Protein AF-A0A3C1JA85-F1 (afdb_monomer)

Mean predicted aligned error: 21.81 Å

Foldseek 3Di:
DVVVVVVVVVVVVVVVVVDDDPDPPPPPPDPFDKDKDKDFDDDPNFTDFFWWKKKKWKAQDQPDGDTPWIADIDTWGDDRRITMDMGTHTPPGDDCVSVPDWIWMWMAINNRTDDRTHTDDDDPVVVVCNCVPVPPDDDDDPVNDDPDPPPDPPDDPDDDDPPDPPDPCPPDPDPDDDCCPDPNVVDDPVNVVVVVVVVVPPDPCVVPPQHPVNVVVVVVVVDDVVNVVVVVCVVPDPDPPDDDDDDDDDDDPDPPDPPDQDPDPDDPPVAFDDPPCATGGHDNDDPDNYHYPDDDDADEEEDEPVCAAPEDDPNAAEYEYEDQPEEGEDEYEQLQVPAFHKHKYWYAYPHQHKYKYAPADPPGDQCADELQHRIDIPRDHGKMWIKGWADQAHVVGDGHPGIHIYTPDID

Secondary structure (DSSP, 8-state):
-HHHHHHHHHHHHHHHSS-S--PPP----PPPP-EEEEEE-EETTEE--EEEEEEEEEESSSSS--EEEEEPPEEEEEBTTEEEEEE--EESPP-GGGGSS--EEEEEETTEEPSSPEE-PPPHHHHHHHTT-TT------GGG--TTS--STT----SS-----S----SS---S--GGGSGGGG--HHHHHHHHHHTTS--GGGTTS--HHHHHHHHHHTT-HHHHHHHHHHHH---TT----S------SS----SSS--TT---SS-EEEETTEEEES-SS-SSSEEESS-----EEEEEGGGPSEEP-TT-SEEEEE-TTS-EEEEPPPHHHHTT-EEEEEE---SS--EEEES-BTTB-TT--BTTBS-EEE-STT-EEEEEEEEEE-TTSPEEEEEEEEEEEE-

Radius of gyration: 79.13 Å; Cα contacts (8 Å, |Δi|>4): 577; chains: 1; bounding box: 117×81×198 Å

pLDDT: mean 74.41, std 18.56, range [34.31, 98.5]

Sequence (411 aa):
MERLMKIKALYLALACAALLPFLPADLSAGAPLKIGFQGRLDESGQPAEGTKNFVFKLYDAVSGGNLVWTGDAQAVALANGVFNATLAAGTPALSTAAFAGASYIEITVDGVPLSPRQELVSAPYAMVAQALAPDAVFSLSTASVTSGKFGDDRVQISTAVISGLGSMALAGSETDPLFVVSVSSLIVAGDITNWDSAYGWGDHATAGYATGGDITAALADYETTAAHQADLASYAALAATQAFTGANTFTSSAAFTFQHATAPGVRVSSGLVVAAGRTGLGTASPNSILSVNGSLSLAVKTITVADSPYSLTDQDSTVLVDAAGGNVNVVLPPAAGVTGRVYTVKRIDLGATFVTLLPYGWDIPLNETIEGQDNMDLSGQFQYAMVQSGGLLDYDGDTVATPVWVILASN

Solvent-accessible surface area (backbone atoms only — not comparable to full-atom values): 25014 Å² total; per-residue (Å²): 115,69,72,64,52,55,50,53,52,49,54,51,53,60,65,62,67,73,71,68,78,81,69,78,76,80,82,74,82,61,83,74,48,71,43,82,48,69,54,73,45,64,54,96,86,39,61,31,71,51,75,45,43,38,32,47,32,35,19,64,34,68,72,76,66,54,83,65,36,38,42,54,80,38,83,38,62,28,58,85,10,35,38,72,48,71,53,44,61,37,62,62,70,51,56,72,76,66,59,75,56,70,29,15,42,37,46,23,51,76,85,46,75,51,79,79,38,45,75,63,79,79,56,81,77,56,58,68,45,67,81,61,40,100,82,62,82,86,78,81,54,84,82,74,73,57,93,85,78,80,86,55,93,85,71,75,91,83,76,96,74,81,90,69,97,80,71,87,76,67,96,62,90,74,87,68,65,60,61,83,73,30,79,72,54,70,66,45,73,66,56,53,50,50,51,61,48,50,71,67,69,57,66,65,72,74,74,69,52,79,39,76,64,49,50,50,48,53,49,57,70,54,56,46,69,64,57,53,50,48,50,50,46,64,73,71,43,87,50,99,82,69,77,85,78,77,95,77,82,88,86,64,100,56,81,82,74,74,94,63,97,71,56,91,92,60,78,66,70,86,15,70,33,81,55,96,88,21,34,10,38,56,29,89,73,49,88,38,60,72,26,66,63,66,89,83,88,74,46,73,45,77,48,43,46,88,49,47,72,35,71,56,54,95,76,57,32,33,40,38,34,40,27,65,87,35,62,24,41,38,24,46,59,56,23,68,83,45,57,72,42,62,41,36,44,29,39,69,31,86,43,93,37,34,39,34,40,25,34,33,53,101,93,33,65,87,83,36,22,44,49,49,29,73,52,48,73,40,60,54,65,60,15,37,41,31,38,32,22,51,30,45,48,37,62,90,64,50,80,45,96,58,39,20,30,32,78,77,46,70,104

Nearest PDB structures (foldseek):
  3wo4-assembly1_C  TM=4.276E-01  e=2.284E+00  Homo sapiens
  8jp0-assembly1_A  TM=4.046E-01  e=1.617E+00  Homo sapiens
  3fq4-assembly2_B  TM=3.495E-01  e=9.640E-01  Homo sapiens
  6kn9-assembly3_C  TM=4.137E-01  e=2.284E+00  Homo sapiens

Structure (mmCIF, N/CA/C/O backbone):
data_AF-A0A3C1JA85-F1
#
_entry.id   AF-A0A3C1JA85-F1
#
loop_
_atom_site.group_PDB
_atom_site.id
_atom_site.type_symbol
_atom_site.label_atom_id
_atom_site.label_alt_id
_atom_site.label_comp_id
_atom_site.label_asym_id
_atom_site.label_entity_id
_atom_site.label_seq_id
_atom_site.pdbx_PDB_ins_code
_atom_site.Cartn_x
_atom_site.Cartn_y
_atom_site.Cartn_z
_atom_site.occupancy
_atom_site.B_iso_or_equiv
_atom_site.auth_seq_id
_atom_site.auth_comp_id
_atom_site.auth_asym_id
_atom_site.auth_atom_id
_atom_site.pdbx_PDB_model_num
ATOM 1 N N . MET A 1 1 ? -63.263 -66.244 102.706 1.00 56.25 1 MET A N 1
ATOM 2 C CA . MET A 1 1 ? -61.972 -65.517 102.655 1.00 56.25 1 MET A CA 1
ATOM 3 C C . MET A 1 1 ? -62.051 -64.183 101.906 1.00 56.25 1 MET A C 1
ATOM 5 O O . MET A 1 1 ? -61.401 -63.246 102.347 1.00 56.25 1 MET A O 1
ATOM 9 N N . GLU A 1 2 ? -62.888 -64.022 100.872 1.00 50.09 2 GLU A N 1
ATOM 10 C CA . GLU A 1 2 ? -63.016 -62.744 100.134 1.00 50.09 2 GLU A CA 1
ATOM 11 C C . GLU A 1 2 ? -63.412 -61.518 100.980 1.00 50.09 2 GLU A C 1
ATOM 13 O O . GLU A 1 2 ? -62.884 -60.426 100.772 1.00 50.09 2 GLU A O 1
ATOM 18 N N . ARG A 1 3 ? -64.314 -61.668 101.962 1.00 48.59 3 ARG A N 1
ATOM 19 C CA . ARG A 1 3 ? -64.712 -60.543 102.834 1.00 48.59 3 ARG A CA 1
ATOM 20 C C . ARG A 1 3 ? -63.563 -60.031 103.709 1.00 48.59 3 ARG A C 1
ATOM 22 O O . ARG A 1 3 ? -63.508 -58.841 103.990 1.00 48.59 3 ARG A O 1
ATOM 29 N N . LEU A 1 4 ? -62.620 -60.897 104.083 1.00 49.09 4 LEU A N 1
ATOM 30 C CA . LEU A 1 4 ? -61.477 -60.529 104.924 1.00 49.09 4 LEU A CA 1
ATOM 31 C C . LEU A 1 4 ? -60.375 -59.806 104.121 1.00 49.09 4 LEU A C 1
ATOM 33 O O . LEU A 1 4 ? -59.648 -58.989 104.679 1.00 49.09 4 LEU A O 1
ATOM 37 N N . MET A 1 5 ? -60.291 -60.045 102.804 1.00 53.81 5 MET A N 1
ATOM 38 C CA . MET A 1 5 ? -59.398 -59.313 101.892 1.00 53.81 5 MET A CA 1
ATOM 39 C C . MET A 1 5 ? -59.939 -57.922 101.530 1.00 53.81 5 MET A C 1
ATOM 41 O O . MET A 1 5 ? -59.170 -56.965 101.494 1.00 53.81 5 MET A O 1
ATOM 45 N N . LYS A 1 6 ? -61.261 -57.771 101.359 1.00 49.09 6 LYS A N 1
ATOM 46 C CA . LYS A 1 6 ? -61.899 -56.467 101.082 1.00 49.09 6 LYS A CA 1
ATOM 47 C C . LYS A 1 6 ? -61.806 -55.498 102.266 1.00 49.09 6 LYS A C 1
ATOM 49 O O . LYS A 1 6 ? -61.629 -54.304 102.062 1.00 49.09 6 LYS A O 1
ATOM 54 N N . ILE A 1 7 ? -61.837 -56.015 103.495 1.00 52.03 7 ILE A N 1
ATOM 55 C CA . ILE A 1 7 ? -61.673 -55.209 104.714 1.00 52.03 7 ILE A CA 1
ATOM 56 C C . ILE A 1 7 ? -60.219 -54.725 104.861 1.00 52.03 7 ILE A C 1
ATOM 58 O O . ILE A 1 7 ? -59.999 -53.556 105.151 1.00 52.03 7 ILE A O 1
ATOM 62 N N . LYS A 1 8 ? -59.215 -55.564 104.564 1.00 48.94 8 LYS A N 1
ATOM 63 C CA . LYS A 1 8 ? -57.796 -55.151 104.565 1.00 48.94 8 LYS A CA 1
ATOM 64 C C . LYS A 1 8 ? -57.463 -54.145 103.454 1.00 48.94 8 LYS A C 1
ATOM 66 O O . LYS A 1 8 ? -56.683 -53.232 103.698 1.00 48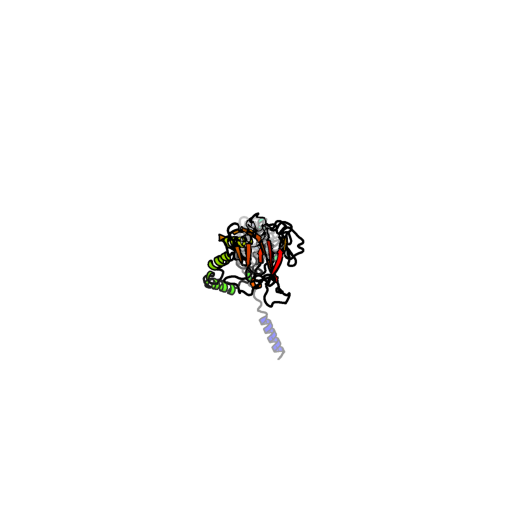.94 8 LYS A O 1
ATOM 71 N N . ALA A 1 9 ? -58.091 -54.261 102.282 1.00 50.78 9 ALA A N 1
ATOM 72 C CA . ALA A 1 9 ? -57.974 -53.277 101.203 1.00 50.78 9 ALA A CA 1
ATOM 73 C C . ALA A 1 9 ? -58.657 -51.939 101.546 1.00 50.78 9 ALA A C 1
ATOM 75 O O . ALA A 1 9 ? -58.159 -50.887 101.161 1.00 50.78 9 ALA A O 1
ATOM 76 N N . LEU A 1 10 ? -59.743 -51.965 102.330 1.00 48.09 10 LEU A N 1
ATOM 77 C CA . LEU A 1 10 ? -60.419 -50.758 102.812 1.00 48.09 10 LEU A CA 1
ATOM 78 C C . LEU A 1 10 ? -59.620 -50.047 103.919 1.00 48.09 10 LEU A C 1
ATOM 80 O O . LEU A 1 10 ? -59.524 -48.826 103.898 1.00 48.09 10 LEU A O 1
ATOM 84 N N . TYR A 1 11 ? -58.967 -50.787 104.825 1.00 51.00 11 TYR A N 1
ATOM 85 C CA . TYR A 1 11 ? -58.049 -50.204 105.817 1.00 51.00 11 TYR A CA 1
ATOM 86 C C . TYR A 1 11 ? -56.743 -49.684 105.194 1.00 51.00 11 TYR A C 1
ATOM 88 O O . TYR A 1 11 ? -56.213 -48.681 105.661 1.00 51.00 11 TYR A O 1
ATOM 96 N N . LEU A 1 12 ? -56.253 -50.301 104.113 1.00 46.09 12 LEU A N 1
ATOM 97 C CA . LEU A 1 12 ? -55.066 -49.837 103.386 1.00 46.09 12 LEU A CA 1
ATOM 98 C C . LEU A 1 12 ? -55.370 -48.625 102.481 1.00 46.09 12 LEU A C 1
ATOM 100 O O . LEU A 1 12 ? -54.520 -47.753 102.328 1.00 46.09 12 LEU A O 1
ATOM 104 N N . ALA A 1 13 ? -56.599 -48.512 101.962 1.00 47.12 13 ALA A N 1
ATOM 105 C CA . ALA A 1 13 ? -57.084 -47.326 101.251 1.00 47.12 13 ALA A CA 1
ATOM 106 C C . ALA A 1 13 ? -57.411 -46.152 102.198 1.00 47.12 13 ALA A C 1
ATOM 108 O O . ALA A 1 13 ? -57.201 -44.998 101.831 1.00 47.12 13 ALA A O 1
ATOM 109 N N . LEU A 1 14 ? -57.842 -46.427 103.438 1.00 46.19 14 LEU A N 1
ATOM 110 C CA . LEU A 1 14 ? -58.061 -45.403 104.469 1.00 46.19 14 LEU A CA 1
ATOM 111 C C . LEU A 1 14 ? -56.746 -44.940 105.134 1.00 46.19 14 LEU A C 1
ATOM 113 O O . LEU A 1 14 ? -56.655 -43.802 105.579 1.00 46.19 14 LEU A O 1
ATOM 117 N N . ALA A 1 15 ? -55.705 -45.783 105.134 1.00 45.94 15 ALA A N 1
ATOM 118 C CA . ALA A 1 15 ? -54.356 -45.443 105.601 1.00 45.94 15 ALA A CA 1
ATOM 119 C C . ALA A 1 15 ? -53.484 -44.731 104.543 1.00 45.94 15 ALA A C 1
ATOM 121 O O . ALA A 1 15 ? -52.460 -44.154 104.895 1.00 45.94 15 ALA A O 1
ATOM 122 N N . CYS A 1 16 ? -53.883 -44.737 103.264 1.00 40.66 16 CYS A N 1
ATOM 123 C CA . CYS A 1 16 ? -53.135 -44.110 102.163 1.00 40.66 16 CYS A CA 1
ATOM 124 C C . CYS A 1 16 ? -53.787 -42.813 101.628 1.00 40.66 16 CYS A C 1
ATOM 126 O O . CYS A 1 16 ? -53.145 -42.056 100.909 1.00 40.66 16 CYS A O 1
ATOM 128 N N . ALA A 1 17 ? -55.016 -42.488 102.053 1.00 44.66 17 ALA A N 1
ATOM 129 C CA . ALA A 1 17 ? -55.621 -41.157 101.886 1.00 44.66 17 ALA A CA 1
ATOM 130 C C . ALA A 1 17 ? -55.285 -40.181 103.040 1.00 44.66 17 ALA A C 1
ATOM 132 O O . ALA A 1 17 ? -55.681 -39.019 103.009 1.00 44.66 17 ALA A O 1
ATOM 133 N N . ALA A 1 18 ? -54.516 -40.636 104.038 1.00 50.22 18 ALA A N 1
ATOM 134 C CA . ALA A 1 18 ? -53.977 -39.832 105.141 1.00 50.22 18 ALA A CA 1
ATOM 135 C C . ALA A 1 18 ? -52.642 -39.133 104.793 1.00 50.22 18 ALA A C 1
ATOM 137 O O . ALA A 1 18 ? -51.871 -38.785 105.685 1.00 50.22 18 ALA A O 1
ATOM 138 N N . LEU A 1 19 ? -52.351 -38.943 103.502 1.00 48.28 19 LEU A N 1
ATOM 139 C CA . LEU A 1 19 ? -51.138 -38.274 103.030 1.00 48.28 19 LEU A CA 1
ATOM 140 C C . LEU A 1 19 ? -51.448 -37.281 101.896 1.00 48.28 19 LEU A C 1
ATOM 142 O O . LEU A 1 19 ? -50.817 -37.301 100.843 1.00 48.28 19 LEU A O 1
ATOM 146 N N . LEU A 1 20 ? -52.435 -36.405 102.111 1.00 41.88 20 LEU A N 1
ATOM 147 C CA . LEU A 1 20 ? -52.396 -35.077 101.499 1.00 41.88 20 LEU A CA 1
ATOM 148 C C . LEU A 1 20 ? -51.601 -34.153 102.430 1.00 41.88 20 LEU A C 1
ATOM 150 O O . LEU A 1 20 ? -51.760 -34.244 103.650 1.00 41.88 20 LEU A O 1
ATOM 154 N N . PRO A 1 21 ? -50.731 -33.299 101.873 1.00 41.12 21 PRO A N 1
ATOM 155 C CA . PRO A 1 21 ? -49.815 -32.491 102.653 1.00 41.12 21 PRO A CA 1
ATOM 156 C C . PRO A 1 21 ? -50.608 -31.586 103.592 1.00 41.12 21 PRO A C 1
ATOM 158 O O . PRO A 1 21 ? -51.526 -30.883 103.170 1.00 41.12 21 PRO A O 1
ATOM 161 N N . PHE A 1 22 ? -50.212 -31.573 104.864 1.00 41.25 22 PHE A N 1
ATOM 162 C CA . PHE A 1 22 ? -50.297 -30.359 105.663 1.00 41.25 22 PHE A CA 1
ATOM 163 C C . PHE A 1 22 ? -49.656 -29.263 104.800 1.00 41.25 22 PHE A C 1
ATOM 165 O O . PHE A 1 22 ? -48.434 -29.249 104.634 1.00 41.25 22 PHE A O 1
ATOM 172 N N . LEU A 1 23 ? -50.465 -28.406 104.167 1.00 36.88 23 LEU A N 1
ATOM 173 C CA . LEU A 1 23 ? -49.932 -27.141 103.687 1.00 36.88 23 LEU A CA 1
ATOM 174 C C . LEU A 1 23 ? -49.328 -26.459 104.920 1.00 36.88 23 LEU A C 1
ATOM 176 O O . LEU A 1 23 ? -49.951 -26.506 105.990 1.00 36.88 23 LEU A O 1
ATOM 180 N N . PRO A 1 24 ? -48.125 -25.872 104.823 1.00 39.69 24 PRO A N 1
ATOM 181 C CA . PRO A 1 24 ? -47.679 -24.984 105.876 1.00 39.69 24 PRO A CA 1
ATOM 182 C C . PRO A 1 24 ? -48.786 -23.941 106.049 1.00 39.69 24 PRO A C 1
ATOM 184 O O . PRO A 1 24 ? -49.181 -23.287 105.087 1.00 39.69 24 PRO A O 1
ATOM 187 N N . ALA A 1 25 ? -49.334 -23.820 107.259 1.00 36.38 25 ALA A N 1
ATOM 188 C CA . ALA A 1 25 ? -49.908 -22.541 107.627 1.00 36.38 25 ALA A CA 1
ATOM 189 C C . ALA A 1 25 ? -48.758 -21.556 107.439 1.00 36.38 25 ALA A C 1
ATOM 191 O O . ALA A 1 25 ? -47.707 -21.736 108.063 1.00 36.38 25 ALA A O 1
ATOM 192 N N . ASP A 1 26 ? -48.911 -20.608 106.520 1.00 34.31 26 ASP A N 1
ATOM 193 C CA . ASP A 1 26 ? -47.955 -19.529 106.362 1.00 34.31 26 ASP A CA 1
ATOM 194 C C . ASP A 1 26 ? -47.826 -18.856 107.729 1.00 34.31 26 ASP A C 1
ATOM 196 O O . ASP A 1 26 ? -48.690 -18.089 108.159 1.00 34.31 26 ASP A O 1
ATOM 200 N N . LEU A 1 27 ? -46.752 -19.174 108.455 1.00 34.59 27 LEU A N 1
ATOM 201 C CA . LEU A 1 27 ? -46.306 -18.364 109.574 1.00 34.59 27 LEU A CA 1
ATOM 202 C C . LEU A 1 27 ? -45.726 -17.090 108.963 1.00 34.59 27 LEU A C 1
ATOM 204 O O . LEU A 1 27 ? -44.516 -16.891 108.889 1.00 34.59 27 LEU A O 1
ATOM 208 N N . SER A 1 28 ? -46.623 -16.216 108.513 1.00 41.78 28 SER A N 1
ATOM 209 C CA . SER A 1 28 ? -46.325 -14.807 108.332 1.00 41.78 28 SER A CA 1
ATOM 210 C C . SER A 1 28 ? -46.159 -14.212 109.725 1.00 41.78 28 SER A C 1
ATOM 212 O O . SER A 1 28 ? -47.099 -13.715 110.343 1.00 41.78 28 SER A O 1
ATOM 214 N N . ALA A 1 29 ? -44.950 -14.317 110.271 1.00 39.78 29 ALA A N 1
ATOM 215 C CA . ALA A 1 29 ? -44.568 -13.603 111.479 1.00 39.78 29 ALA A CA 1
ATOM 216 C C . ALA A 1 29 ? -44.196 -12.156 111.116 1.00 39.78 29 ALA A C 1
ATOM 218 O O . ALA A 1 29 ? -43.070 -11.708 111.328 1.00 39.78 29 ALA A O 1
ATOM 219 N N . GLY A 1 30 ? -45.153 -11.424 110.539 1.00 49.41 30 GLY A N 1
ATOM 220 C CA . GLY A 1 30 ? -45.148 -9.967 110.604 1.00 49.41 30 GLY A CA 1
ATOM 221 C C . GLY A 1 30 ? -45.341 -9.532 112.059 1.00 49.41 30 GLY A C 1
ATOM 222 O O . GLY A 1 30 ? -45.934 -10.263 112.856 1.00 49.41 30 GLY A O 1
ATOM 223 N N . ALA A 1 31 ? -44.824 -8.360 112.440 1.00 56.78 31 ALA A N 1
ATOM 224 C CA . ALA A 1 31 ? -45.099 -7.820 113.770 1.00 56.78 31 ALA A CA 1
ATOM 225 C C . ALA A 1 31 ? -46.628 -7.805 113.999 1.00 56.78 31 ALA A C 1
ATOM 227 O O . ALA A 1 31 ? -47.340 -7.316 113.118 1.00 56.78 31 ALA A O 1
ATOM 228 N N . PRO A 1 32 ? -47.150 -8.343 115.124 1.00 65.38 32 PRO A N 1
ATOM 229 C CA . PRO A 1 32 ? -48.591 -8.430 115.339 1.00 65.38 32 PRO A CA 1
ATOM 230 C C . PRO A 1 32 ? -49.251 -7.062 115.177 1.00 65.38 32 PRO A C 1
ATOM 232 O O . PRO A 1 32 ? -48.752 -6.078 115.735 1.00 65.38 32 PRO A O 1
ATOM 235 N N . LEU A 1 33 ? -50.361 -6.997 114.436 1.00 72.81 33 LEU A N 1
ATOM 236 C CA . LEU A 1 33 ? -51.137 -5.767 114.305 1.00 72.81 33 LEU A CA 1
ATOM 237 C C . LEU A 1 33 ? -51.603 -5.333 115.702 1.00 72.81 33 LEU A C 1
ATOM 239 O O . LEU A 1 33 ? -52.160 -6.134 116.452 1.00 72.81 33 LEU A O 1
ATOM 243 N N . LYS A 1 34 ? -51.355 -4.070 116.061 1.00 79.12 34 LYS A N 1
ATOM 244 C CA . LYS A 1 34 ? -51.786 -3.481 117.335 1.00 79.12 34 LYS A CA 1
ATOM 245 C C . LYS A 1 34 ? -52.685 -2.287 117.063 1.00 79.12 34 LYS A C 1
ATOM 247 O O . LYS A 1 34 ? -52.314 -1.415 116.281 1.00 79.12 34 LYS A O 1
ATOM 252 N N . ILE A 1 35 ? -53.826 -2.224 117.741 1.00 84.81 35 ILE A N 1
ATOM 253 C CA . ILE A 1 35 ? -54.776 -1.111 117.647 1.00 84.81 35 ILE A CA 1
ATOM 254 C C . ILE A 1 35 ? -54.992 -0.531 119.042 1.00 84.81 35 ILE A C 1
ATOM 256 O O . ILE A 1 35 ? -55.360 -1.252 119.966 1.00 84.81 35 ILE A O 1
ATOM 260 N N . GLY A 1 36 ? -54.760 0.771 119.201 1.00 85.06 36 GLY A N 1
ATOM 261 C CA . GLY A 1 36 ? -55.126 1.487 120.421 1.00 85.06 36 GLY A CA 1
ATOM 262 C C . GLY A 1 36 ? -56.629 1.761 120.452 1.00 85.06 36 GLY A C 1
ATOM 263 O O . GLY A 1 36 ? -57.194 2.200 119.453 1.00 85.06 36 GLY A O 1
ATOM 264 N N . PHE A 1 37 ? -57.268 1.517 121.593 1.00 89.44 37 PHE A N 1
ATOM 265 C CA . PHE A 1 37 ? -58.681 1.810 121.815 1.00 89.44 37 PHE A CA 1
ATOM 266 C C . PHE A 1 37 ? -58.854 2.517 123.157 1.00 89.44 37 PHE A C 1
ATOM 268 O O . PHE A 1 37 ? -58.339 2.064 124.175 1.00 89.44 37 PHE A O 1
ATOM 275 N N . GLN A 1 38 ? -59.570 3.634 123.164 1.00 89.88 38 GLN A N 1
ATOM 276 C CA . GLN A 1 38 ? -59.755 4.460 124.352 1.00 89.88 38 GLN A CA 1
ATOM 277 C C . GLN A 1 38 ? -61.205 4.904 124.462 1.00 89.88 38 GLN A C 1
ATOM 279 O O . GLN A 1 38 ? -61.878 5.121 123.454 1.00 89.88 38 GLN A O 1
ATOM 284 N N . GLY A 1 39 ? -61.679 5.062 125.688 1.00 90.12 39 GLY A N 1
ATOM 285 C CA . GLY A 1 39 ? -63.052 5.458 125.949 1.00 90.12 39 GLY A CA 1
ATOM 286 C C . GLY A 1 39 ? -63.254 5.895 127.388 1.00 90.12 39 GLY A C 1
ATOM 287 O O . GLY A 1 39 ? -62.318 5.913 128.188 1.00 90.12 39 GLY A O 1
ATOM 288 N N . ARG A 1 40 ? -64.498 6.248 127.707 1.00 90.88 40 ARG A N 1
ATOM 289 C CA . ARG A 1 40 ? -64.937 6.527 129.070 1.00 90.88 40 ARG A CA 1
ATOM 290 C C . ARG A 1 40 ? -66.058 5.566 129.452 1.00 90.88 40 ARG A C 1
ATOM 292 O O . ARG A 1 40 ? -67.010 5.407 128.693 1.00 90.88 40 ARG A O 1
ATOM 299 N N . LEU A 1 41 ? -65.929 4.939 130.613 1.00 92.00 41 LEU A N 1
ATOM 300 C CA . LEU A 1 41 ? -66.927 4.080 131.227 1.00 92.00 41 LEU A CA 1
ATOM 301 C C . LEU A 1 41 ? -67.584 4.832 132.387 1.00 92.00 41 LEU A C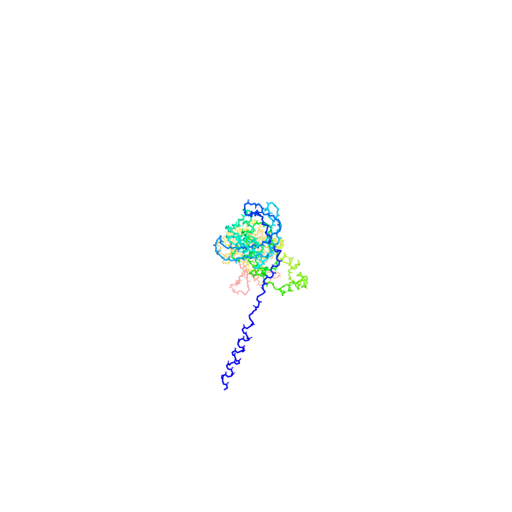 1
ATOM 303 O O . LEU A 1 41 ? -66.897 5.279 133.307 1.00 92.00 41 LEU A O 1
ATOM 307 N N . ASP A 1 42 ? -68.908 4.941 132.348 1.00 90.44 42 ASP A N 1
ATOM 308 C CA . ASP A 1 42 ? -69.706 5.417 133.474 1.00 90.44 42 ASP A CA 1
ATOM 309 C C . ASP A 1 42 ? -70.498 4.231 134.058 1.00 90.44 42 ASP A C 1
ATOM 311 O O . ASP A 1 42 ? -71.159 3.486 133.332 1.00 90.44 42 ASP A O 1
ATOM 315 N N . GLU A 1 43 ? -70.449 4.061 135.378 1.00 85.88 43 GLU A N 1
ATOM 316 C CA . GLU A 1 43 ? -71.227 3.079 136.134 1.00 85.88 43 GLU A CA 1
ATOM 317 C C . GLU A 1 43 ? -72.314 3.816 136.928 1.00 85.88 43 GLU A C 1
ATOM 319 O O . GLU A 1 43 ? -72.034 4.685 137.752 1.00 85.88 43 GLU A O 1
ATOM 324 N N . SER A 1 44 ? -73.587 3.493 136.671 1.00 84.38 44 SER A N 1
ATOM 325 C CA . SER A 1 44 ? -74.745 4.126 137.336 1.00 84.38 44 SER A CA 1
ATOM 326 C C . SER A 1 44 ? -74.752 5.666 137.277 1.00 84.38 44 SER A C 1
ATOM 328 O O . SER A 1 44 ? -75.210 6.336 138.201 1.00 84.38 44 SER A O 1
ATOM 330 N N . GLY A 1 45 ? -74.243 6.236 136.180 1.00 82.06 45 GLY A N 1
ATOM 331 C CA . GLY A 1 45 ? -74.200 7.684 135.951 1.00 82.06 45 GLY A CA 1
ATOM 332 C C . GLY A 1 45 ? -73.042 8.417 136.636 1.00 82.06 45 GLY A C 1
ATOM 333 O O . GLY A 1 45 ? -73.034 9.646 136.619 1.00 82.06 45 GLY A O 1
ATOM 334 N N . GLN A 1 46 ? -72.079 7.703 137.229 1.00 88.56 46 GLN A N 1
ATOM 335 C CA . GLN A 1 46 ? -70.812 8.258 137.718 1.00 88.56 46 GLN A CA 1
ATOM 336 C C . GLN A 1 46 ? -69.628 7.633 136.964 1.00 88.56 46 GLN A C 1
ATOM 338 O O . GLN A 1 46 ? -69.740 6.491 136.521 1.00 88.56 46 GLN A O 1
ATOM 343 N N . PRO A 1 47 ? -68.495 8.340 136.811 1.00 90.31 47 PRO A N 1
ATOM 344 C CA . PRO A 1 47 ? -67.314 7.761 136.181 1.00 90.31 47 PRO A CA 1
ATOM 345 C C . PRO A 1 47 ? -66.824 6.532 136.954 1.00 90.31 47 PRO A C 1
ATOM 347 O O . PRO A 1 47 ? -66.729 6.565 138.180 1.00 90.31 47 PRO A O 1
ATOM 350 N N . ALA A 1 48 ? -66.515 5.451 136.238 1.00 90.19 48 ALA A N 1
ATOM 351 C CA . ALA A 1 48 ? -65.958 4.247 136.844 1.00 90.19 48 ALA A CA 1
ATOM 352 C C . ALA A 1 48 ? -64.506 4.471 137.318 1.00 90.19 48 ALA A C 1
ATOM 354 O O . ALA A 1 48 ? -63.728 5.170 136.668 1.00 90.19 48 ALA A O 1
ATOM 355 N N . GLU A 1 49 ? -64.123 3.837 138.428 1.00 91.19 49 GLU A N 1
ATOM 356 C CA . GLU A 1 49 ? -62.790 3.951 139.038 1.00 91.19 49 GLU A CA 1
ATOM 357 C C . GLU A 1 49 ? -62.165 2.571 139.288 1.00 91.19 49 GLU A C 1
ATOM 359 O O . GLU A 1 49 ? -62.867 1.578 139.502 1.00 91.19 49 GLU A O 1
ATOM 364 N N . GLY A 1 50 ? -60.830 2.521 139.317 1.00 89.81 50 GLY A N 1
ATOM 365 C CA . GLY A 1 50 ? -60.066 1.310 139.630 1.00 89.81 50 GLY A CA 1
ATOM 366 C C . GLY A 1 50 ? -59.844 0.389 138.428 1.00 89.81 50 GLY A C 1
ATOM 367 O O . GLY A 1 50 ? -60.096 0.754 137.284 1.00 89.81 50 GLY A O 1
ATOM 368 N N . THR A 1 51 ? -59.312 -0.810 138.667 1.00 92.88 51 THR A N 1
ATOM 369 C CA . THR A 1 51 ? -59.014 -1.775 137.596 1.00 92.88 51 THR A CA 1
ATOM 370 C C . THR A 1 51 ? -60.226 -2.648 137.294 1.00 92.88 51 THR A C 1
ATOM 372 O O . THR A 1 51 ? -60.760 -3.287 138.199 1.00 92.88 51 THR A O 1
ATOM 375 N N . LYS A 1 52 ? -60.616 -2.717 136.019 1.00 92.06 52 LYS A N 1
ATOM 376 C CA . LYS A 1 52 ? -61.719 -3.547 135.510 1.00 92.06 52 LYS A CA 1
ATOM 377 C C . LYS A 1 52 ? -61.205 -4.510 134.446 1.00 92.06 52 LYS A C 1
ATOM 379 O O . LYS A 1 52 ? -60.203 -4.226 133.784 1.00 92.06 52 LYS A O 1
ATOM 384 N N . ASN A 1 53 ? -61.869 -5.650 134.273 1.00 94.62 53 ASN A N 1
ATOM 385 C CA . ASN A 1 53 ? -61.470 -6.631 133.269 1.00 94.62 53 ASN A CA 1
ATOM 386 C C . ASN A 1 53 ? -62.245 -6.421 131.962 1.00 94.62 53 ASN A C 1
ATOM 388 O O . ASN A 1 53 ? -63.464 -6.593 131.928 1.00 94.62 53 ASN A O 1
ATOM 392 N N . PHE A 1 54 ? -61.536 -6.078 130.890 1.00 94.62 54 PHE A N 1
ATOM 393 C CA . PHE A 1 54 ? -62.093 -5.842 129.563 1.00 94.62 54 PHE A CA 1
ATOM 394 C C . PHE A 1 54 ? -61.845 -7.029 128.640 1.00 94.62 54 PHE A C 1
ATOM 396 O O . PHE A 1 54 ? -60.739 -7.562 128.572 1.00 94.62 54 PHE A O 1
ATOM 403 N N . VAL A 1 55 ? -62.858 -7.391 127.858 1.00 94.12 55 VAL A N 1
ATOM 404 C CA . VAL A 1 55 ? -62.711 -8.251 126.679 1.00 94.12 55 VAL A CA 1
ATOM 405 C C . VAL A 1 55 ? -63.288 -7.508 125.483 1.00 94.12 55 VAL A C 1
ATOM 407 O O . VAL A 1 55 ? -64.436 -7.059 125.523 1.00 94.12 55 VAL A O 1
ATOM 410 N N . PHE A 1 56 ? -62.495 -7.396 124.420 1.00 94.12 56 PHE A N 1
ATOM 411 C CA . PHE A 1 56 ? -62.890 -6.756 123.168 1.00 94.12 56 PHE A CA 1
ATOM 412 C C . PHE A 1 56 ? -63.139 -7.814 122.100 1.00 94.12 56 PHE A C 1
ATOM 414 O O . PHE A 1 56 ? -62.316 -8.710 121.896 1.00 94.12 56 PHE A O 1
ATOM 421 N N . LYS A 1 57 ? -64.264 -7.698 121.400 1.00 93.06 57 LYS A N 1
ATOM 422 C CA . LYS A 1 57 ? -64.635 -8.585 120.293 1.00 93.06 57 LYS A CA 1
ATOM 423 C C . LYS A 1 57 ? -65.017 -7.768 119.072 1.00 93.06 57 LYS A C 1
ATOM 425 O O . LYS A 1 57 ? -65.665 -6.735 119.215 1.00 93.06 57 LYS A O 1
ATOM 430 N N . LEU A 1 58 ? -64.640 -8.243 117.891 1.00 91.50 58 LEU A N 1
ATOM 431 C CA . LEU A 1 58 ? -65.010 -7.641 116.614 1.00 91.50 58 LEU A CA 1
ATOM 432 C C . LEU A 1 58 ? -66.059 -8.493 115.910 1.00 91.50 58 LEU A C 1
ATOM 434 O O . LEU A 1 58 ? -65.891 -9.706 115.773 1.00 91.50 58 LEU A O 1
ATOM 438 N N . TYR A 1 59 ? -67.111 -7.833 115.443 1.00 91.69 59 TYR A N 1
ATOM 439 C CA . TYR A 1 59 ? -68.198 -8.422 114.676 1.00 91.69 59 TYR A CA 1
ATOM 440 C C . TYR A 1 59 ? -68.391 -7.690 113.351 1.00 91.69 59 TYR A C 1
ATOM 442 O O . TYR A 1 59 ? -68.049 -6.515 113.224 1.00 91.69 59 TYR A O 1
ATOM 450 N N . ASP A 1 60 ? -69.003 -8.376 112.393 1.00 89.12 60 ASP A N 1
ATOM 451 C CA . ASP A 1 60 ? -69.367 -7.833 111.077 1.00 89.12 60 ASP A CA 1
ATOM 452 C C . ASP A 1 60 ? -70.696 -7.040 111.072 1.00 89.12 60 ASP A C 1
ATOM 454 O O . ASP A 1 60 ? -71.067 -6.459 110.052 1.00 89.12 60 ASP A O 1
ATOM 458 N N . ALA A 1 61 ? -71.410 -6.970 112.206 1.00 87.75 61 ALA A N 1
ATOM 459 C CA . ALA A 1 61 ? -72.670 -6.234 112.345 1.00 87.75 61 ALA A CA 1
ATOM 460 C C . ALA A 1 61 ? -72.862 -5.578 113.732 1.00 87.75 61 ALA A C 1
ATOM 462 O O . ALA A 1 61 ? -72.395 -6.077 114.764 1.00 87.75 61 ALA A O 1
ATOM 463 N N . VAL A 1 62 ? -73.630 -4.478 113.762 1.00 87.31 62 VAL A N 1
ATOM 464 C CA . VAL A 1 62 ? -73.949 -3.683 114.972 1.00 87.31 62 VAL A CA 1
ATOM 465 C C . VAL A 1 62 ? -74.757 -4.457 116.028 1.00 87.31 62 VAL A C 1
ATOM 467 O O . VAL A 1 62 ? -74.628 -4.210 117.226 1.00 87.31 62 VAL A O 1
ATOM 470 N N . SER A 1 63 ? -75.576 -5.416 115.593 1.00 88.31 63 SER A N 1
ATOM 471 C CA . SER A 1 63 ? -76.332 -6.357 116.425 1.00 88.31 63 SER A CA 1
ATOM 472 C C . SER A 1 63 ? -76.464 -7.677 115.660 1.00 88.31 63 SER A C 1
ATOM 474 O O . SER A 1 63 ? -76.663 -7.659 114.445 1.00 88.31 63 SER A O 1
ATOM 476 N N . GLY A 1 64 ? -76.325 -8.819 116.337 1.00 82.75 64 GLY A N 1
ATOM 477 C CA . GLY A 1 64 ? -76.143 -10.112 115.661 1.00 82.75 64 GLY A CA 1
ATOM 478 C C . GLY A 1 64 ? -74.765 -10.228 114.989 1.00 82.75 64 GLY A C 1
ATOM 479 O O . GLY A 1 64 ? -73.790 -9.703 115.517 1.00 82.75 64 GLY A O 1
ATOM 480 N N . GLY A 1 65 ? -74.667 -10.914 113.849 1.00 87.00 65 GLY A N 1
ATOM 481 C CA . GLY A 1 65 ? -73.419 -11.034 113.078 1.00 87.00 65 GLY A CA 1
ATOM 482 C C . GLY A 1 65 ? -72.443 -12.115 113.559 1.00 87.00 65 GLY A C 1
ATOM 483 O O . GLY A 1 65 ? -72.648 -12.752 114.596 1.00 87.00 65 GLY A O 1
ATOM 484 N N . ASN A 1 66 ? -71.379 -12.328 112.785 1.00 89.56 66 ASN A N 1
ATOM 485 C CA . ASN A 1 6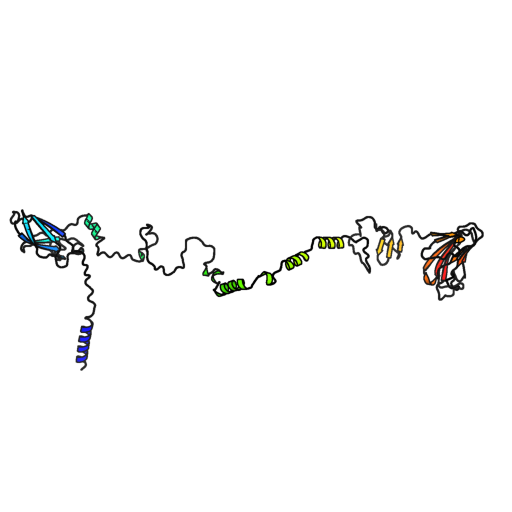6 ? -70.331 -13.303 113.083 1.00 89.56 66 ASN A CA 1
ATOM 486 C C . ASN A 1 66 ? -69.220 -12.678 113.925 1.00 89.56 66 ASN A C 1
ATOM 488 O O . ASN A 1 66 ? -68.826 -11.533 113.706 1.00 89.56 66 ASN A O 1
ATOM 492 N N . LEU A 1 67 ? -68.680 -13.456 114.865 1.00 90.75 67 LEU A N 1
ATOM 493 C CA . LEU A 1 67 ? -67.462 -13.092 115.582 1.00 90.75 67 LEU A CA 1
ATOM 494 C C . LEU A 1 67 ? -66.267 -13.247 114.636 1.00 90.75 67 LEU A C 1
ATOM 496 O O . LEU A 1 67 ? -65.934 -14.360 114.235 1.00 90.75 67 LEU A O 1
ATOM 500 N N . VAL A 1 68 ? -65.625 -12.132 114.302 1.00 88.31 68 VAL A N 1
ATOM 501 C CA . VAL A 1 68 ? -64.468 -12.085 113.397 1.00 88.31 68 VAL A CA 1
ATOM 502 C C . VAL A 1 68 ? -63.162 -12.207 114.179 1.00 88.31 68 VAL A C 1
ATOM 504 O O . VAL A 1 68 ? -62.211 -12.844 113.730 1.00 88.31 68 VAL A O 1
ATOM 507 N N . TRP A 1 69 ? -63.120 -11.619 115.374 1.00 90.88 69 TRP A N 1
ATOM 508 C CA . TRP A 1 69 ? -61.952 -11.657 116.245 1.00 90.88 69 TRP A CA 1
ATOM 509 C C . TRP A 1 69 ? -62.350 -11.500 117.711 1.00 90.88 69 TRP A C 1
ATOM 511 O O . TRP A 1 69 ? -63.220 -10.692 118.038 1.00 90.88 69 TRP A O 1
ATOM 521 N N . THR A 1 70 ? -61.686 -12.233 118.604 1.00 92.50 70 THR A N 1
ATOM 522 C CA . THR A 1 70 ? -61.794 -12.034 120.053 1.00 92.50 70 THR A CA 1
ATOM 523 C C . THR A 1 70 ? -60.418 -11.807 120.656 1.00 92.50 70 THR A C 1
ATOM 525 O O . THR A 1 70 ? -59.484 -12.571 120.406 1.00 92.50 70 THR A O 1
ATOM 528 N N . GLY A 1 71 ? -60.307 -10.757 121.464 1.00 91.06 71 GLY A N 1
ATOM 529 C CA . GLY A 1 71 ? -59.121 -10.488 122.260 1.00 91.06 71 GLY A CA 1
ATOM 530 C C . GLY A 1 71 ? -59.087 -11.325 123.531 1.00 91.06 71 GLY A C 1
ATOM 531 O O . GLY A 1 71 ? -60.125 -11.777 124.026 1.00 91.06 71 GLY A O 1
ATOM 532 N N . ASP A 1 72 ? -57.885 -11.487 124.073 1.00 92.00 72 ASP A N 1
ATOM 533 C CA . ASP A 1 72 ? -57.700 -11.998 125.430 1.00 92.00 72 ASP A CA 1
ATOM 534 C C . ASP A 1 72 ? -58.246 -10.995 126.465 1.00 92.00 72 ASP A C 1
ATOM 536 O O . ASP A 1 72 ? -58.380 -9.800 126.188 1.00 92.00 72 ASP A O 1
ATOM 540 N N . ALA A 1 73 ? -58.555 -11.471 127.674 1.00 90.81 73 ALA A N 1
ATOM 541 C CA . ALA A 1 73 ? -58.999 -10.608 128.767 1.00 90.81 73 ALA A CA 1
ATOM 542 C C . ALA A 1 73 ? -57.871 -9.683 129.254 1.00 90.81 73 ALA A C 1
ATOM 544 O O . ALA A 1 73 ? -56.740 -10.124 129.468 1.00 90.81 73 ALA A O 1
ATOM 545 N N . GLN A 1 74 ? -58.188 -8.402 129.447 1.00 92.62 74 GLN A N 1
ATOM 546 C CA . GLN A 1 74 ? -57.240 -7.356 129.821 1.00 92.62 74 GLN A CA 1
ATOM 547 C C . GLN A 1 74 ? -57.685 -6.659 131.107 1.00 92.62 74 GLN A C 1
ATOM 549 O O . GLN A 1 74 ? -58.750 -6.049 131.158 1.00 92.62 74 GLN A O 1
ATOM 554 N N . ALA A 1 75 ? -56.836 -6.682 132.134 1.00 92.69 75 ALA A N 1
ATOM 555 C CA . ALA A 1 75 ? -57.022 -5.857 133.322 1.00 92.69 75 ALA A CA 1
ATOM 556 C C . ALA A 1 75 ? -56.600 -4.410 133.007 1.00 92.69 75 ALA A C 1
ATOM 558 O O . ALA A 1 75 ? -55.409 -4.127 132.871 1.00 92.69 75 ALA A O 1
ATOM 559 N N . VAL A 1 76 ? -57.569 -3.501 132.877 1.00 92.00 76 VAL A N 1
ATOM 560 C CA . VAL A 1 76 ? -57.344 -2.098 132.499 1.00 92.00 76 VAL A CA 1
ATOM 561 C C . VAL A 1 76 ? -57.697 -1.194 133.675 1.00 92.00 76 VAL A C 1
ATOM 563 O O . VAL A 1 76 ? -58.768 -1.325 134.263 1.00 92.00 76 VAL A O 1
ATOM 566 N N . ALA A 1 77 ? -56.791 -0.285 134.032 1.00 92.00 77 ALA A N 1
ATOM 567 C CA . ALA A 1 77 ? -57.021 0.709 135.076 1.00 92.00 77 ALA A CA 1
ATOM 568 C C . ALA A 1 77 ? -57.825 1.899 134.534 1.00 92.00 77 ALA A C 1
ATOM 570 O O . ALA A 1 77 ? -57.498 2.434 133.472 1.00 92.00 77 ALA A O 1
ATOM 571 N N . LEU A 1 78 ? -58.845 2.316 135.285 1.00 93.25 78 LEU A N 1
ATOM 572 C CA . LEU A 1 78 ? -59.658 3.495 135.018 1.00 93.25 78 LEU A CA 1
ATOM 573 C C . LEU A 1 78 ? -59.362 4.596 136.033 1.00 93.25 78 LEU A C 1
ATOM 575 O O . LEU A 1 78 ? -59.201 4.324 137.225 1.00 93.25 78 LEU A O 1
ATOM 579 N N . ALA A 1 79 ? -59.347 5.834 135.542 1.00 90.00 79 ALA A N 1
ATOM 580 C CA . ALA A 1 79 ? -59.332 7.046 136.353 1.00 90.00 79 ALA A CA 1
ATOM 581 C C . ALA A 1 79 ? -60.301 8.070 135.749 1.00 90.00 79 ALA A C 1
ATOM 583 O O . ALA A 1 79 ? -60.225 8.367 134.553 1.00 90.00 79 ALA A O 1
ATOM 584 N N . ASN A 1 80 ? -61.223 8.604 136.553 1.00 87.00 80 ASN A N 1
ATOM 585 C CA . ASN A 1 80 ? -62.350 9.430 136.109 1.00 87.00 80 ASN A CA 1
ATOM 586 C C . ASN A 1 80 ? -63.116 8.800 134.928 1.00 87.00 80 ASN A C 1
ATOM 588 O O . ASN A 1 80 ? -63.488 9.482 133.969 1.00 87.00 80 ASN A O 1
ATOM 592 N N . GLY A 1 81 ? -63.308 7.478 134.965 1.00 88.44 81 GLY A N 1
ATOM 593 C CA . GLY A 1 81 ? -63.969 6.697 133.920 1.00 88.44 81 GLY A CA 1
ATOM 594 C C . GLY A 1 81 ? -63.135 6.450 132.662 1.00 88.44 81 GLY A C 1
ATOM 595 O O . GLY A 1 81 ? -63.545 5.644 131.835 1.00 88.44 81 GLY A O 1
ATOM 596 N N . VAL A 1 82 ? -61.987 7.102 132.468 1.00 92.19 82 VAL A N 1
ATOM 597 C CA . VAL A 1 82 ? -61.208 6.990 131.223 1.00 92.19 82 VAL A CA 1
ATOM 598 C C . VAL A 1 82 ? -60.328 5.743 131.237 1.00 92.19 82 VAL A C 1
ATOM 600 O O . VAL A 1 82 ? -59.630 5.488 132.216 1.00 92.19 82 VAL A O 1
ATOM 603 N N . PHE A 1 83 ? -60.314 5.008 130.123 1.00 93.62 83 PHE A N 1
ATOM 604 C CA . PHE A 1 83 ? -59.446 3.850 129.913 1.00 93.62 83 PHE A CA 1
ATOM 605 C C . PHE A 1 83 ? -58.701 3.924 128.576 1.00 93.62 83 PHE A C 1
ATOM 607 O O . PHE A 1 83 ? -59.177 4.523 127.610 1.00 93.62 83 PHE A O 1
ATOM 614 N N . ASN A 1 84 ? -57.547 3.257 128.520 1.00 91.56 84 ASN A N 1
ATOM 615 C CA . ASN A 1 84 ? -56.782 3.012 127.300 1.00 91.56 84 ASN A CA 1
ATOM 616 C C . ASN A 1 84 ? -56.440 1.521 127.229 1.00 91.56 84 ASN A C 1
ATOM 618 O O . ASN A 1 84 ? -55.848 0.975 128.158 1.00 91.56 84 ASN A O 1
ATOM 622 N N . ALA A 1 85 ? -56.798 0.875 126.129 1.00 89.94 85 ALA A N 1
ATOM 623 C CA . ALA A 1 85 ? -56.567 -0.535 125.860 1.00 89.94 85 ALA A CA 1
ATOM 624 C C . ALA A 1 85 ? -55.833 -0.717 124.526 1.00 89.94 85 ALA A C 1
ATOM 626 O O . ALA A 1 85 ? -55.835 0.162 123.663 1.00 89.94 85 ALA A O 1
ATOM 627 N N . THR A 1 86 ? -55.181 -1.866 124.350 1.00 89.44 86 THR A N 1
ATOM 628 C CA . THR A 1 86 ? -54.523 -2.229 123.087 1.00 89.44 86 THR A CA 1
ATOM 629 C C . THR A 1 86 ? -55.042 -3.577 122.610 1.00 89.44 86 THR A C 1
ATOM 631 O O . THR A 1 86 ? -54.839 -4.596 123.266 1.00 89.44 86 THR A O 1
ATOM 634 N N . LEU A 1 87 ? -55.677 -3.598 121.442 1.00 88.88 87 LEU A N 1
ATOM 635 C CA . LEU A 1 87 ? -56.105 -4.813 120.759 1.00 88.88 87 LEU A CA 1
ATOM 636 C C . LEU A 1 87 ? -54.901 -5.355 119.984 1.00 88.88 87 LEU A C 1
ATOM 638 O O . LEU A 1 87 ? -54.418 -4.701 119.061 1.00 88.88 87 LEU A O 1
ATOM 642 N N . ALA A 1 88 ? -54.378 -6.509 120.396 1.00 80.81 88 ALA A N 1
ATOM 643 C CA . ALA A 1 88 ? -53.183 -7.103 119.788 1.00 80.81 88 ALA A CA 1
ATOM 644 C C . ALA A 1 88 ? -53.152 -8.632 119.913 1.00 80.81 88 ALA A C 1
ATOM 646 O O . ALA A 1 88 ? -52.951 -9.329 118.923 1.00 80.81 88 ALA A O 1
ATOM 647 N N . ALA A 1 89 ? -53.358 -9.156 121.125 1.00 80.75 89 ALA A N 1
ATOM 648 C CA . ALA A 1 89 ? -53.394 -10.592 121.395 1.00 80.75 89 ALA A CA 1
ATOM 649 C C . ALA A 1 89 ? -54.840 -11.109 121.371 1.00 80.75 89 ALA A C 1
ATOM 651 O O . ALA A 1 89 ? -55.731 -10.494 121.963 1.00 80.75 89 ALA A O 1
ATOM 652 N N . GLY A 1 90 ? -55.070 -12.198 120.639 1.00 82.62 90 GLY A N 1
ATOM 653 C CA . GLY A 1 90 ? -56.382 -12.803 120.442 1.00 82.62 90 GLY A CA 1
ATOM 654 C C . GLY A 1 90 ? -56.315 -14.020 119.522 1.00 82.62 90 GLY A C 1
ATOM 655 O O . GLY A 1 90 ? -55.258 -14.334 118.967 1.00 82.62 90 GLY A O 1
ATOM 656 N N . THR A 1 91 ? -57.446 -14.705 119.357 1.00 78.88 91 THR A N 1
ATOM 657 C CA . THR A 1 91 ? -57.564 -15.892 118.496 1.00 78.88 91 THR A CA 1
ATOM 658 C C . THR A 1 91 ? -58.720 -15.732 117.496 1.00 78.88 91 THR A C 1
ATOM 660 O O . THR A 1 91 ? -59.859 -15.532 117.921 1.00 78.88 91 THR A O 1
ATOM 663 N N . PRO A 1 92 ? -58.469 -15.807 116.169 1.00 82.25 92 PRO A N 1
ATOM 664 C CA . PRO A 1 92 ? -57.154 -15.857 115.503 1.00 82.25 92 PRO A CA 1
ATOM 665 C C . PRO A 1 92 ? -56.308 -14.593 115.767 1.00 82.25 92 PRO A C 1
ATOM 667 O O . PRO A 1 92 ? -56.803 -13.618 116.327 1.00 82.25 92 PRO A O 1
ATOM 670 N N . ALA A 1 93 ? -55.027 -14.598 115.377 1.00 81.62 93 ALA A N 1
ATOM 671 C CA . ALA A 1 93 ? -54.188 -13.400 115.478 1.00 81.62 93 ALA A CA 1
ATOM 672 C C . ALA A 1 93 ? -54.818 -12.229 114.698 1.00 81.62 93 ALA A C 1
ATOM 674 O O . ALA A 1 93 ? -55.364 -12.423 113.609 1.00 81.62 93 ALA A O 1
ATOM 675 N N . LEU A 1 94 ? -54.757 -11.017 115.260 1.00 81.56 94 LEU A N 1
ATOM 676 C CA . LEU A 1 94 ? -55.374 -9.840 114.648 1.00 81.56 94 LEU A CA 1
ATOM 677 C C . LEU A 1 94 ? -54.702 -9.522 113.299 1.00 81.56 94 LEU A C 1
ATOM 679 O O . LEU A 1 94 ? -53.481 -9.384 113.228 1.00 81.56 94 LEU A O 1
ATOM 683 N N . SER A 1 95 ? -55.501 -9.393 112.237 1.00 79.31 95 SER A N 1
ATOM 684 C CA . SER A 1 95 ? -55.040 -9.150 110.862 1.00 79.31 95 SER A CA 1
ATOM 685 C C . SER A 1 95 ? -55.947 -8.159 110.126 1.00 79.31 95 SER A C 1
ATOM 687 O O . SER A 1 95 ? -57.048 -7.847 110.582 1.00 79.31 95 SER A O 1
ATOM 689 N N . THR A 1 96 ? -55.497 -7.673 108.966 1.00 75.12 96 THR A N 1
ATOM 690 C CA . THR A 1 96 ? -56.257 -6.773 108.076 1.00 75.12 96 THR A CA 1
ATOM 691 C C . THR A 1 96 ? -57.574 -7.383 107.594 1.00 75.12 96 THR A C 1
ATOM 693 O O . THR A 1 96 ? -58.526 -6.644 107.352 1.00 75.12 96 THR A O 1
ATOM 696 N N . ALA A 1 97 ? -57.676 -8.715 107.529 1.00 75.06 97 ALA A N 1
ATOM 697 C CA . ALA A 1 97 ? -58.902 -9.420 107.162 1.00 75.06 97 ALA A CA 1
ATOM 698 C C . ALA A 1 97 ? -60.080 -9.094 108.096 1.00 75.06 97 ALA A C 1
ATOM 700 O O . ALA A 1 97 ? -61.221 -9.042 107.639 1.00 75.06 97 ALA A O 1
ATOM 701 N N . ALA A 1 98 ? -59.810 -8.797 109.375 1.00 77.38 98 ALA A N 1
ATOM 702 C CA . ALA A 1 98 ? -60.847 -8.397 110.324 1.00 77.38 98 ALA A CA 1
ATOM 703 C C . ALA A 1 98 ? -61.515 -7.054 109.974 1.00 77.38 98 ALA A C 1
ATOM 705 O O . ALA A 1 98 ? -62.581 -6.762 110.501 1.00 77.38 98 ALA A O 1
ATOM 706 N N . PHE A 1 99 ? -60.905 -6.273 109.074 1.00 79.88 99 PHE A N 1
ATOM 707 C CA . PHE A 1 99 ? -61.331 -4.938 108.649 1.00 79.88 99 PHE A CA 1
ATOM 708 C C . PHE A 1 99 ? -61.623 -4.862 107.142 1.00 79.88 99 PHE A C 1
ATOM 710 O O . PHE A 1 99 ? -61.645 -3.776 106.563 1.00 79.88 99 PHE A O 1
ATOM 71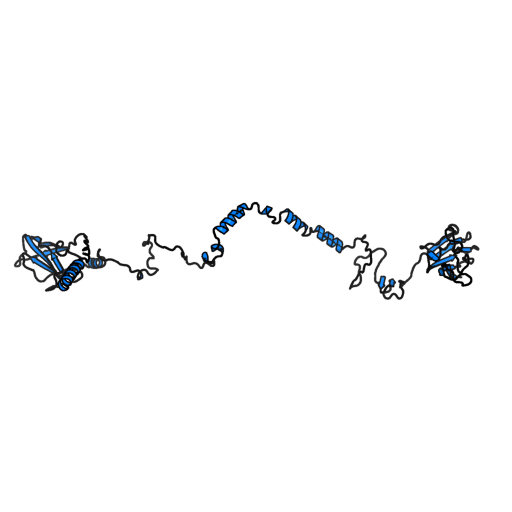7 N N . ALA A 1 100 ? -61.825 -6.004 106.475 1.00 73.81 100 ALA A N 1
ATOM 718 C CA . ALA A 1 100 ? -62.152 -6.043 105.047 1.00 73.81 100 ALA A CA 1
ATOM 719 C C . ALA A 1 100 ? -63.536 -5.432 104.721 1.00 73.81 100 ALA A C 1
ATOM 721 O O . ALA A 1 100 ? -63.820 -5.133 103.563 1.00 73.81 100 ALA A O 1
ATOM 722 N N . GLY A 1 101 ? -64.385 -5.225 105.734 1.00 76.25 101 GLY A N 1
ATOM 723 C CA . GLY A 1 101 ? -65.692 -4.573 105.642 1.00 76.25 101 GLY A CA 1
ATOM 724 C C . GLY A 1 101 ? -66.045 -3.806 106.922 1.00 76.25 101 GLY A C 1
ATOM 725 O O . GLY A 1 101 ? -65.173 -3.532 107.751 1.00 76.25 101 GLY A O 1
ATOM 726 N N . ALA A 1 102 ? -67.327 -3.464 107.095 1.00 81.44 102 ALA A N 1
ATOM 727 C CA . ALA A 1 102 ? -67.812 -2.797 108.307 1.00 81.44 102 ALA A CA 1
ATOM 728 C C . ALA A 1 102 ? -67.486 -3.639 109.552 1.00 81.44 102 ALA A C 1
ATOM 730 O O . ALA A 1 102 ? -67.755 -4.838 109.587 1.00 81.44 102 ALA A O 1
ATOM 731 N N . SER A 1 103 ? -66.870 -3.010 110.552 1.00 88.00 103 SER A N 1
ATOM 732 C CA . SER A 1 103 ? -66.342 -3.689 111.737 1.00 88.00 103 SER A CA 1
ATOM 733 C C . SER A 1 103 ? -66.888 -3.028 112.994 1.00 88.00 103 SER A C 1
ATOM 735 O O . SER A 1 103 ? -66.757 -1.818 113.161 1.00 88.00 103 SER A O 1
ATOM 737 N N . TYR A 1 104 ? -67.475 -3.811 113.895 1.00 90.94 104 TYR A N 1
ATOM 738 C CA . TYR A 1 104 ? -68.111 -3.321 115.117 1.00 90.94 104 TYR A CA 1
ATOM 739 C C . TYR A 1 104 ? -67.454 -3.935 116.349 1.00 90.94 104 TYR A C 1
ATOM 741 O O . TYR A 1 104 ? -67.294 -5.153 116.427 1.00 90.94 104 TYR A O 1
ATOM 749 N N . ILE A 1 105 ? -67.103 -3.105 117.330 1.00 92.56 105 ILE A N 1
ATOM 750 C CA . ILE A 1 105 ? -66.496 -3.530 118.587 1.00 92.56 105 ILE A CA 1
ATOM 751 C C . ILE A 1 105 ? -67.555 -3.715 119.678 1.00 92.56 105 ILE A C 1
ATOM 753 O O . ILE A 1 105 ? -68.337 -2.816 119.997 1.00 92.56 105 ILE A O 1
ATOM 757 N N . GLU A 1 106 ? -67.573 -4.911 120.258 1.00 94.69 106 GLU A N 1
ATOM 758 C CA . GLU A 1 106 ? -68.284 -5.242 121.488 1.00 94.69 106 GLU A CA 1
ATOM 759 C C . GLU A 1 106 ? -67.298 -5.201 122.652 1.00 94.69 106 GLU A C 1
ATOM 761 O O . GLU A 1 106 ? -66.225 -5.810 122.599 1.00 94.69 106 GLU A O 1
ATOM 766 N N . ILE A 1 107 ? -67.677 -4.483 123.706 1.00 94.25 107 ILE A N 1
ATOM 767 C CA . ILE A 1 107 ? -66.868 -4.317 124.909 1.00 94.25 107 ILE A CA 1
ATOM 768 C C . ILE A 1 107 ? -67.580 -5.051 126.034 1.00 94.25 107 ILE A C 1
ATOM 770 O O . ILE A 1 107 ? -68.729 -4.749 126.346 1.00 94.25 107 ILE A O 1
ATOM 774 N N . THR A 1 108 ? -66.902 -6.016 126.641 1.00 93.50 108 THR A N 1
ATOM 775 C CA . THR A 1 108 ? -67.387 -6.693 127.846 1.00 93.50 108 THR A CA 1
ATOM 776 C C . THR A 1 108 ? -66.562 -6.221 129.032 1.00 93.50 108 THR A C 1
ATOM 778 O O . THR A 1 108 ? -65.340 -6.350 128.992 1.00 93.50 108 THR A O 1
ATOM 781 N N . VAL A 1 109 ? -67.215 -5.698 130.071 1.00 92.69 109 VAL A N 1
ATOM 782 C CA . VAL A 1 109 ? -66.566 -5.258 131.316 1.00 92.69 109 VAL A CA 1
ATOM 783 C C . VAL A 1 109 ? -67.046 -6.148 132.454 1.00 92.69 109 VAL A C 1
ATOM 785 O O . VAL A 1 109 ? -68.249 -6.300 132.645 1.00 92.69 109 VAL A O 1
ATOM 788 N N . ASP A 1 110 ? -66.115 -6.794 133.159 1.00 90.94 110 ASP A N 1
ATOM 789 C CA . ASP A 1 110 ? -66.393 -7.733 134.259 1.00 90.94 110 ASP A CA 1
ATOM 790 C C . ASP A 1 110 ? -67.463 -8.793 133.903 1.00 90.94 110 ASP A C 1
ATOM 792 O O . ASP A 1 110 ? -68.287 -9.202 134.719 1.00 90.94 110 ASP A O 1
ATOM 796 N N . GLY A 1 111 ? -67.450 -9.248 132.644 1.00 86.56 111 GLY A N 1
ATOM 797 C CA . GLY A 1 111 ? -68.370 -10.261 132.113 1.00 86.56 111 GLY A CA 1
ATOM 798 C C . GLY A 1 111 ? -69.699 -9.724 131.568 1.00 86.56 111 GLY A C 1
ATOM 799 O O . GLY A 1 111 ? -70.452 -10.500 130.979 1.00 86.56 111 GLY A O 1
ATOM 800 N N . VAL A 1 112 ? -69.980 -8.423 131.694 1.00 89.94 112 VAL A N 1
ATOM 801 C CA . VAL A 1 112 ? -71.205 -7.794 131.178 1.00 89.94 112 VAL A CA 1
ATOM 802 C C . VAL A 1 112 ? -70.939 -7.120 129.824 1.00 89.94 112 VAL A C 1
ATOM 804 O O . VAL A 1 112 ? -70.108 -6.211 129.757 1.00 89.94 112 VAL A O 1
ATOM 807 N N . PRO A 1 113 ? -71.615 -7.530 128.731 1.00 90.50 113 PRO A N 1
ATOM 808 C CA . PRO A 1 113 ? -71.472 -6.878 127.434 1.00 90.50 113 PRO A CA 1
ATOM 809 C C . PRO A 1 113 ? -72.183 -5.521 127.423 1.00 90.50 113 PRO A C 1
ATOM 811 O O . PRO A 1 113 ? -73.348 -5.404 127.808 1.00 90.50 113 PRO A O 1
ATOM 814 N N . LEU A 1 114 ? -71.487 -4.492 126.946 1.00 89.50 114 LEU A N 1
ATOM 815 C CA . LEU A 1 114 ? -72.036 -3.155 126.754 1.00 89.50 114 LEU A CA 1
ATOM 816 C C . LEU A 1 114 ? -72.710 -3.061 125.379 1.00 89.50 114 LEU A C 1
ATOM 818 O O . LEU A 1 114 ? -72.166 -3.521 124.374 1.00 89.50 114 LEU A O 1
ATOM 822 N N . SER A 1 115 ? -73.899 -2.455 125.338 1.00 85.62 115 SER A N 1
ATOM 823 C CA . SER A 1 115 ? -74.684 -2.263 124.112 1.00 85.62 115 SER A CA 1
ATOM 824 C C . SER A 1 115 ? -75.101 -0.794 123.939 1.00 85.62 115 SER A C 1
ATOM 826 O O . SER A 1 115 ? -75.326 -0.120 124.948 1.00 85.62 115 SER A O 1
ATOM 828 N N . PRO A 1 116 ? -75.234 -0.292 122.694 1.00 88.81 116 PRO A N 1
ATOM 829 C CA . PRO A 1 116 ? -74.945 -0.973 121.425 1.00 88.81 116 PRO A CA 1
ATOM 830 C C . PRO A 1 116 ? -73.436 -1.094 121.135 1.00 88.81 116 PRO A C 1
ATOM 832 O O . PRO A 1 116 ? -72.624 -0.372 121.713 1.00 88.81 116 PRO A O 1
ATOM 835 N N . ARG A 1 117 ? -73.065 -2.002 120.220 1.00 93.12 117 ARG A N 1
ATOM 836 C CA . ARG A 1 117 ? -71.688 -2.096 119.705 1.00 93.12 117 ARG A CA 1
ATOM 837 C C . ARG A 1 117 ? -71.314 -0.815 118.973 1.00 93.12 117 ARG A C 1
ATOM 839 O O . ARG A 1 117 ? -72.165 -0.178 118.353 1.00 93.12 117 ARG A O 1
ATOM 846 N N . GLN A 1 118 ? -70.039 -0.458 119.026 1.00 89.75 118 GLN A N 1
ATOM 847 C CA . GLN A 1 118 ? -69.534 0.754 118.386 1.00 89.75 118 GLN A CA 1
ATOM 848 C C . GLN A 1 118 ? -68.898 0.401 117.042 1.00 89.75 118 GLN A C 1
ATOM 850 O O . GLN A 1 118 ? -68.168 -0.579 116.947 1.00 89.75 118 GLN A O 1
ATOM 855 N N . GLU A 1 119 ? -69.179 1.166 115.991 1.00 87.94 119 GLU A N 1
ATOM 856 C CA . GLU A 1 119 ? -68.530 0.970 114.691 1.00 87.94 119 GLU A CA 1
ATOM 857 C C . GLU A 1 119 ? -67.090 1.493 114.725 1.00 87.94 119 GLU A C 1
ATOM 859 O O . GLU A 1 119 ? -66.824 2.596 115.208 1.00 87.94 119 GLU A O 1
ATOM 864 N N . LEU A 1 120 ? -66.157 0.705 114.199 1.00 85.25 120 LEU A N 1
ATOM 865 C CA . LEU A 1 120 ? -64.781 1.119 113.974 1.00 85.25 120 LEU A CA 1
ATOM 866 C C . LEU A 1 120 ? -64.679 1.773 112.599 1.00 85.25 120 LEU A C 1
ATOM 868 O O . LEU A 1 120 ? -64.723 1.105 111.568 1.00 85.25 120 LEU A O 1
ATOM 872 N N . VAL A 1 121 ? -64.510 3.092 112.593 1.00 76.81 121 VAL A N 1
ATOM 873 C CA . VAL A 1 121 ? -64.316 3.876 111.370 1.00 76.81 121 VAL A CA 1
ATOM 874 C C . VAL A 1 121 ? -62.827 4.082 111.091 1.00 76.81 121 VAL A C 1
ATOM 876 O O . VAL A 1 121 ? -62.054 4.451 111.976 1.00 76.81 121 VAL A O 1
ATOM 879 N N . SER A 1 122 ? -62.400 3.852 109.849 1.00 67.00 122 SER A N 1
ATOM 880 C CA . SER A 1 122 ? -61.023 4.118 109.422 1.00 67.00 122 SER A CA 1
ATOM 881 C C . SER A 1 122 ? -60.780 5.613 109.198 1.00 67.00 122 SER A C 1
ATOM 883 O O . SER A 1 122 ? -61.648 6.318 108.682 1.00 67.00 122 SER A O 1
ATOM 885 N N . ALA A 1 123 ? -59.567 6.097 109.482 1.00 63.81 123 ALA A N 1
ATOM 886 C CA . ALA A 1 123 ? -59.149 7.431 109.052 1.00 63.81 123 ALA A CA 1
ATOM 887 C C . ALA A 1 123 ? -58.979 7.481 107.513 1.00 63.81 123 ALA A C 1
ATOM 889 O O . ALA A 1 123 ? -58.487 6.508 106.937 1.00 63.81 123 ALA A O 1
ATOM 890 N N . PRO A 1 124 ? -59.282 8.606 106.832 1.00 50.47 124 PRO A N 1
ATOM 891 C CA . PRO A 1 124 ? -59.213 8.704 105.367 1.00 50.47 124 PRO A CA 1
ATOM 892 C C . PRO A 1 124 ? -57.861 8.296 104.755 1.00 50.47 124 PRO A C 1
ATOM 894 O O . PRO A 1 124 ? -57.818 7.660 103.706 1.00 50.47 124 PRO A O 1
ATOM 897 N N . TYR A 1 125 ? -56.747 8.593 105.434 1.00 47.97 125 TYR A N 1
ATOM 898 C CA . TYR A 1 125 ? -55.402 8.211 104.984 1.00 47.97 125 TYR A CA 1
ATOM 899 C C . TYR A 1 125 ? -55.078 6.717 105.169 1.00 47.97 125 TYR A C 1
ATOM 901 O O . TYR A 1 125 ? -54.186 6.205 104.498 1.00 47.97 125 TYR A O 1
ATOM 909 N N . ALA A 1 126 ? -55.811 5.993 106.021 1.00 61.62 126 ALA A N 1
ATOM 910 C CA . ALA A 1 126 ? -55.612 4.558 106.236 1.00 61.62 126 ALA A CA 1
ATOM 911 C C . ALA A 1 126 ? -56.276 3.694 105.147 1.00 61.62 126 ALA A C 1
ATOM 913 O O . ALA A 1 126 ? -55.838 2.572 104.907 1.00 61.62 126 ALA A O 1
ATOM 914 N N . MET A 1 127 ? -57.280 4.218 104.433 1.00 55.84 127 MET A N 1
ATOM 915 C CA . MET A 1 127 ? -57.955 3.485 103.352 1.00 55.84 127 MET A CA 1
ATOM 916 C C . MET A 1 127 ? -57.041 3.250 102.141 1.00 55.84 127 MET A C 1
ATOM 918 O O . MET A 1 127 ? -57.124 2.211 101.495 1.00 55.84 127 MET A O 1
ATOM 922 N N . VAL A 1 128 ? -56.115 4.173 101.859 1.00 52.56 128 VAL A N 1
ATOM 923 C CA . VAL A 1 128 ? -55.171 4.052 100.730 1.00 52.56 128 VAL A CA 1
ATOM 924 C C . VAL A 1 128 ? -54.119 2.957 100.985 1.00 52.56 128 VAL A C 1
ATOM 926 O O . VAL A 1 128 ? -53.601 2.366 100.043 1.00 52.56 128 VAL A O 1
ATOM 929 N N . ALA A 1 129 ? -53.858 2.616 102.252 1.00 57.47 129 ALA A N 1
ATOM 930 C CA . ALA A 1 129 ? -52.973 1.514 102.633 1.00 57.47 129 ALA A CA 1
ATOM 931 C C . ALA A 1 129 ? -53.647 0.127 102.548 1.00 57.47 129 ALA A C 1
ATOM 933 O O . ALA A 1 129 ? -52.941 -0.873 102.461 1.00 57.47 129 ALA A O 1
ATOM 934 N N . GLN A 1 130 ? -54.987 0.043 102.495 1.00 55.50 130 GLN A N 1
ATOM 935 C CA . GLN A 1 130 ? -55.702 -1.224 102.257 1.00 55.50 130 GLN A CA 1
ATOM 936 C C . GLN A 1 130 ? -55.383 -1.807 100.868 1.00 55.50 130 GLN A C 1
ATOM 938 O O . GLN A 1 130 ? -55.359 -3.021 100.696 1.00 55.50 130 GLN A O 1
ATOM 943 N N . ALA A 1 131 ? -55.072 -0.951 99.890 1.00 53.78 131 ALA A N 1
ATOM 944 C CA . ALA A 1 131 ? -54.667 -1.370 98.548 1.00 53.78 131 ALA A CA 1
ATOM 945 C C . ALA A 1 131 ? -53.204 -1.860 98.461 1.00 53.78 131 ALA A C 1
ATOM 947 O O . ALA A 1 131 ? -52.799 -2.384 97.426 1.00 53.78 131 ALA A O 1
ATOM 948 N N . LEU A 1 132 ? -52.412 -1.688 99.526 1.00 58.28 132 LEU A N 1
ATOM 949 C CA . LEU A 1 132 ? -50.984 -2.023 99.600 1.00 58.28 132 LEU A CA 1
ATOM 950 C C . LEU A 1 132 ? -50.659 -2.725 100.926 1.00 58.28 132 LEU A C 1
ATOM 952 O O . LEU A 1 132 ? -49.669 -2.416 101.591 1.00 58.28 132 LEU A O 1
ATOM 956 N N . ALA A 1 133 ? -51.517 -3.655 101.341 1.00 57.38 133 ALA A N 1
ATOM 957 C CA . ALA A 1 133 ? -51.207 -4.492 102.486 1.00 57.38 133 ALA A CA 1
ATOM 958 C C . ALA A 1 133 ? -49.957 -5.357 102.157 1.00 57.38 133 ALA A C 1
ATOM 960 O O . ALA A 1 133 ? -49.831 -5.810 101.018 1.00 57.38 133 ALA A O 1
ATOM 961 N N . PRO A 1 134 ? -49.002 -5.572 103.085 1.00 54.16 134 PRO A N 1
ATOM 962 C CA . PRO A 1 134 ? -47.783 -6.366 102.840 1.00 54.16 134 PRO A CA 1
ATOM 963 C C . PRO A 1 134 ? -48.022 -7.830 102.414 1.00 54.16 134 PRO A C 1
ATOM 965 O O . PRO A 1 134 ? -47.087 -8.525 102.028 1.00 54.16 134 PRO A O 1
ATOM 968 N N . ASP A 1 135 ? -49.265 -8.294 102.491 1.00 55.69 135 ASP A N 1
ATOM 969 C CA . ASP A 1 135 ? -49.809 -9.585 102.072 1.00 55.69 135 ASP A CA 1
ATOM 970 C C . ASP A 1 135 ? -50.551 -9.536 100.713 1.00 55.69 135 ASP A C 1
ATOM 972 O O . ASP A 1 135 ? -50.970 -10.571 100.191 1.00 55.69 135 ASP A O 1
ATOM 976 N N . ALA A 1 136 ? -50.668 -8.363 100.081 1.00 54.81 136 ALA A N 1
ATOM 977 C CA . ALA A 1 136 ? -51.213 -8.208 98.734 1.00 54.81 136 ALA A CA 1
ATOM 978 C C . ALA A 1 136 ? -50.152 -8.573 97.677 1.00 54.81 136 ALA A C 1
ATOM 980 O O . ALA A 1 136 ? -49.335 -7.750 97.264 1.00 54.81 136 ALA A O 1
ATOM 981 N N . VAL A 1 137 ? -50.152 -9.826 97.215 1.00 53.38 137 VAL A N 1
ATOM 982 C CA . VAL A 1 137 ? -49.278 -10.281 96.120 1.00 53.38 137 VAL A CA 1
ATOM 983 C C . VAL A 1 137 ? -49.647 -9.560 94.816 1.00 53.38 137 VAL A C 1
ATOM 985 O O . VAL A 1 137 ? -50.659 -9.861 94.185 1.00 53.38 137 VAL A O 1
ATOM 988 N N . PHE A 1 138 ? -48.801 -8.630 94.368 1.00 60.81 138 PHE A N 1
ATOM 989 C CA . PHE A 1 138 ? -48.941 -7.969 93.069 1.00 60.81 138 PHE A CA 1
ATOM 990 C C . PHE A 1 138 ? -48.385 -8.871 91.952 1.00 60.81 138 PHE A C 1
ATOM 992 O O . PHE A 1 138 ? -47.201 -8.825 91.627 1.00 60.81 138 PHE A O 1
ATOM 999 N N . SER A 1 139 ? -49.228 -9.730 91.371 1.00 57.09 139 SER A N 1
ATOM 1000 C CA . SER A 1 139 ? -48.857 -10.527 90.190 1.00 57.09 139 SER A CA 1
ATOM 1001 C C . SER A 1 139 ? -49.108 -9.746 88.899 1.00 57.09 139 SER A C 1
ATOM 1003 O O . SER A 1 139 ? -50.255 -9.539 88.503 1.00 57.09 139 SER A O 1
ATOM 1005 N N . LEU A 1 140 ? -48.037 -9.355 88.201 1.00 64.00 140 LEU A N 1
ATOM 1006 C CA . LEU A 1 140 ? -48.118 -8.879 86.818 1.00 64.00 140 LEU A CA 1
ATOM 1007 C C . LEU A 1 140 ? -48.277 -10.082 85.881 1.00 64.00 140 LEU A C 1
ATOM 1009 O O . LEU A 1 140 ? -47.366 -10.896 85.753 1.00 64.00 140 LEU A O 1
ATOM 1013 N N . SER A 1 141 ? -49.411 -10.194 85.189 1.00 59.34 141 SER A N 1
ATOM 1014 C CA . SER A 1 141 ? -49.545 -11.191 84.119 1.00 59.34 141 SER A CA 1
ATOM 1015 C C . SER A 1 141 ? -48.694 -10.789 82.905 1.00 59.34 141 SER A C 1
ATOM 1017 O O . SER A 1 141 ? -48.524 -9.597 82.630 1.00 59.34 141 SER A O 1
ATOM 1019 N N . THR A 1 142 ? -48.195 -11.753 82.131 1.00 53.56 142 THR A N 1
ATOM 1020 C CA . THR A 1 142 ? -47.411 -11.516 80.900 1.00 53.56 142 THR A CA 1
ATOM 1021 C C . THR A 1 142 ? -48.153 -10.658 79.866 1.00 53.56 142 THR A C 1
ATOM 1023 O O . THR A 1 142 ? -47.520 -10.009 79.041 1.00 53.56 142 THR A O 1
ATOM 1026 N N . ALA A 1 143 ? -49.487 -10.591 79.935 1.00 53.62 143 ALA A N 1
ATOM 1027 C CA . ALA A 1 143 ? -50.315 -9.748 79.070 1.00 53.62 143 ALA A CA 1
ATOM 1028 C C . ALA A 1 143 ? -50.276 -8.247 79.434 1.00 53.62 143 ALA A C 1
ATOM 1030 O O . ALA A 1 143 ? -50.625 -7.403 78.613 1.00 53.62 143 ALA A O 1
ATOM 1031 N N . SER A 1 144 ? -49.846 -7.898 80.651 1.00 55.16 144 SER A N 1
ATOM 1032 C CA . SER A 1 144 ? -49.863 -6.517 81.170 1.00 55.16 144 SER A CA 1
ATOM 1033 C C . SER A 1 144 ? -48.662 -5.676 80.721 1.00 55.16 144 SER A C 1
ATOM 1035 O O . SER A 1 144 ? -48.684 -4.453 80.856 1.00 55.16 144 SER A O 1
ATOM 1037 N N . VAL A 1 145 ? -47.611 -6.312 80.194 1.00 59.31 145 VAL A N 1
ATOM 1038 C CA . VAL A 1 145 ? -46.399 -5.637 79.711 1.00 59.31 145 VAL A CA 1
ATOM 1039 C C . VAL A 1 145 ? -46.507 -5.465 78.200 1.00 59.31 145 VAL A C 1
ATOM 1041 O O . VAL A 1 145 ? -45.886 -6.174 77.415 1.00 59.31 145 VAL A O 1
ATOM 1044 N N . THR A 1 146 ? -47.358 -4.537 77.773 1.00 55.66 146 THR A N 1
ATOM 1045 C CA . THR A 1 146 ? -47.391 -4.098 76.373 1.00 55.66 146 THR A CA 1
ATOM 1046 C C . THR A 1 146 ? -46.315 -3.029 76.158 1.00 55.66 146 THR A C 1
ATOM 1048 O O . THR A 1 146 ? -46.058 -2.220 77.053 1.00 55.66 146 THR A O 1
ATOM 1051 N N . SER A 1 147 ? -45.668 -3.037 74.989 1.00 52.91 147 SER A N 1
ATOM 1052 C CA . SER A 1 147 ? -44.597 -2.093 74.631 1.00 52.91 147 SER A CA 1
ATOM 1053 C C . SER A 1 147 ? -44.964 -0.633 74.954 1.00 52.91 147 SER A C 1
ATOM 1055 O O . SER A 1 147 ? -46.092 -0.206 74.711 1.00 52.91 147 SER A O 1
ATOM 1057 N N . GLY A 1 148 ? -44.007 0.129 75.498 1.00 55.28 148 GLY A N 1
ATOM 1058 C CA . GLY A 1 148 ? -44.121 1.583 75.676 1.00 55.28 148 GLY A CA 1
ATOM 1059 C C . GLY A 1 148 ? -44.562 2.098 77.053 1.00 55.28 148 GLY A C 1
ATOM 1060 O O . GLY A 1 148 ? -44.781 3.298 77.184 1.00 55.28 148 GLY A O 1
ATOM 1061 N N . LYS A 1 149 ? -44.684 1.253 78.090 1.00 53.38 149 LYS A N 1
ATOM 1062 C CA . LYS A 1 149 ? -45.078 1.712 79.445 1.00 53.38 149 LYS A CA 1
ATOM 1063 C C . LYS A 1 149 ? -43.956 1.861 80.477 1.00 53.38 149 LYS A C 1
ATOM 1065 O O . LYS A 1 149 ? -44.206 2.411 81.544 1.00 53.38 149 LYS A O 1
ATOM 1070 N N . PHE A 1 150 ? -42.729 1.467 80.150 1.00 57.38 150 PHE A N 1
ATOM 1071 C CA . PHE A 1 150 ? -41.541 1.766 80.957 1.00 57.38 150 PHE A CA 1
ATOM 1072 C C . PHE A 1 150 ? -40.632 2.719 80.176 1.00 57.38 150 PHE A C 1
ATOM 1074 O O . PHE A 1 150 ? -39.630 2.310 79.605 1.00 57.38 150 PHE A O 1
ATOM 1081 N N . GLY A 1 151 ? -41.052 3.981 80.077 1.00 53.88 151 GLY A N 1
ATOM 1082 C CA . GLY A 1 151 ? -40.276 5.071 79.468 1.00 53.88 151 GLY A CA 1
ATOM 1083 C C . GLY A 1 151 ? -39.507 5.919 80.489 1.00 53.88 151 GLY A C 1
ATOM 1084 O O . GLY A 1 151 ? -39.181 7.060 80.190 1.00 53.88 151 GLY A O 1
ATOM 1085 N N . ASP A 1 152 ? -39.292 5.396 81.701 1.00 52.22 152 ASP A N 1
ATOM 1086 C CA . ASP A 1 152 ? -38.536 6.039 82.783 1.00 52.22 152 ASP A CA 1
ATOM 1087 C C . ASP A 1 152 ? -37.349 5.137 83.155 1.00 52.22 152 ASP A C 1
ATOM 1089 O O . ASP A 1 152 ? -37.538 3.948 83.427 1.00 52.22 152 ASP A O 1
ATOM 1093 N N . ASP A 1 153 ? -36.137 5.695 83.197 1.00 53.81 153 ASP A N 1
ATOM 1094 C CA . ASP A 1 153 ? -34.853 4.983 83.371 1.00 53.81 153 ASP A CA 1
ATOM 1095 C C . ASP A 1 153 ? -34.694 4.275 84.732 1.00 53.81 153 ASP A C 1
ATOM 1097 O O . ASP A 1 153 ? -33.665 3.670 85.034 1.00 53.81 153 ASP A O 1
ATOM 1101 N N . ARG A 1 154 ? -35.716 4.335 85.588 1.00 52.88 154 ARG A N 1
ATOM 1102 C CA . ARG A 1 154 ? -35.722 3.758 86.937 1.00 52.88 154 ARG A CA 1
ATOM 1103 C C . ARG A 1 154 ? -36.113 2.281 86.974 1.00 52.88 154 ARG A C 1
ATOM 1105 O O . ARG A 1 154 ? -36.029 1.669 88.036 1.00 52.88 154 ARG A O 1
ATOM 1112 N N . VAL A 1 155 ? -36.525 1.699 85.845 1.00 58.03 155 VAL A N 1
ATOM 1113 C CA . VAL A 1 155 ? -36.870 0.273 85.737 1.00 58.03 155 VAL A CA 1
ATOM 1114 C C . VAL A 1 155 ? -35.846 -0.437 84.851 1.00 58.03 155 VAL A C 1
ATOM 1116 O O . VAL A 1 155 ? -36.047 -0.622 83.654 1.00 58.03 155 VAL A O 1
ATOM 1119 N N . GLN A 1 156 ? -34.725 -0.848 85.450 1.00 55.75 156 GLN A N 1
ATOM 1120 C CA . GLN A 1 156 ? -33.767 -1.743 84.800 1.00 55.75 156 GLN A CA 1
ATOM 1121 C C . GLN A 1 156 ? -34.202 -3.202 84.979 1.00 55.75 156 GLN A C 1
ATOM 1123 O O . GLN A 1 156 ? -34.208 -3.721 86.094 1.00 55.75 156 GLN A O 1
ATOM 1128 N N . ILE A 1 157 ? -34.506 -3.893 83.878 1.00 60.19 157 ILE A N 1
ATOM 1129 C CA . ILE A 1 157 ? -34.599 -5.360 83.868 1.00 60.19 157 ILE A CA 1
ATOM 1130 C C . ILE A 1 157 ? -33.172 -5.901 83.739 1.00 60.19 157 ILE A C 1
ATOM 1132 O O . ILE A 1 157 ? -32.692 -6.196 82.647 1.00 60.19 157 ILE A O 1
ATOM 1136 N N . SER A 1 158 ? -32.457 -5.983 84.858 1.00 59.88 158 SER A N 1
ATOM 1137 C CA . SER A 1 158 ? -31.143 -6.616 84.915 1.00 59.88 158 SER A CA 1
ATOM 1138 C C . SER A 1 158 ? -31.290 -8.032 85.466 1.00 59.88 158 SER A C 1
ATOM 1140 O O . SER A 1 158 ? -31.404 -8.232 86.667 1.00 59.88 158 SER A O 1
ATOM 1142 N N . THR A 1 159 ? -31.343 -9.030 84.576 1.00 41.25 159 THR A N 1
ATOM 1143 C CA . THR A 1 159 ? -30.628 -10.321 84.721 1.00 41.25 159 THR A CA 1
ATOM 1144 C C . THR A 1 159 ? -30.922 -11.290 83.559 1.00 41.25 159 THR A C 1
ATOM 1146 O O . THR A 1 159 ? -31.920 -11.996 83.507 1.00 41.25 159 THR A O 1
ATOM 1149 N N . ALA A 1 160 ? -29.966 -11.339 82.629 1.00 47.75 160 ALA A N 1
ATOM 1150 C CA . ALA A 1 160 ? -29.301 -12.558 82.149 1.00 47.75 160 ALA A CA 1
ATOM 1151 C C . ALA A 1 160 ? -30.028 -13.659 81.338 1.00 47.75 160 ALA A C 1
ATOM 1153 O O . ALA A 1 160 ? -29.361 -14.642 81.024 1.00 47.75 160 ALA A O 1
ATOM 1154 N N . VAL A 1 161 ? -31.282 -13.529 80.886 1.00 46.84 161 VAL A N 1
ATOM 1155 C CA . VAL A 1 161 ? -31.812 -14.461 79.858 1.00 46.84 161 VAL A CA 1
ATOM 1156 C C . VAL A 1 161 ? -32.609 -13.734 78.775 1.00 46.84 161 VAL A C 1
ATOM 1158 O O . VAL A 1 161 ? -33.831 -13.793 78.717 1.00 46.84 161 VAL A O 1
ATOM 1161 N N . ILE A 1 162 ? -31.894 -13.091 77.852 1.00 57.84 162 ILE A N 1
ATOM 1162 C CA . ILE A 1 162 ? -32.319 -13.089 76.449 1.00 57.84 162 ILE A CA 1
ATOM 1163 C C . ILE A 1 162 ? -31.504 -14.202 75.790 1.00 57.84 162 ILE A C 1
ATOM 1165 O O . ILE A 1 162 ? -30.410 -13.981 75.276 1.00 57.84 162 ILE A O 1
ATOM 1169 N N . SER A 1 163 ? -31.982 -15.440 75.885 1.00 52.81 163 SER A N 1
ATOM 1170 C CA . SER A 1 163 ? -31.402 -16.555 75.139 1.00 52.81 163 SER A CA 1
ATOM 1171 C C . SER A 1 163 ? -31.788 -16.403 73.666 1.00 52.81 163 SER A C 1
ATOM 1173 O O . SER A 1 163 ? -32.856 -16.853 73.256 1.00 52.81 163 SER A O 1
ATOM 1175 N N . GLY A 1 164 ? -30.941 -15.724 72.889 1.00 49.09 164 GLY A N 1
ATOM 1176 C CA . GLY A 1 164 ? -31.113 -15.579 71.442 1.00 49.09 164 GLY A CA 1
ATOM 1177 C C . GLY A 1 164 ? -30.594 -14.253 70.895 1.00 49.09 164 GLY A C 1
ATOM 1178 O O . GLY A 1 164 ? -31.375 -13.453 70.387 1.00 49.09 164 GLY A O 1
ATOM 1179 N N . LEU A 1 165 ? -29.283 -14.001 70.980 1.00 56.47 165 LEU A N 1
ATOM 1180 C CA . LEU A 1 165 ? -28.654 -12.915 70.219 1.00 56.47 165 LEU A CA 1
ATOM 1181 C C . LEU A 1 165 ? -28.665 -13.256 68.718 1.00 56.47 165 LEU A C 1
ATOM 1183 O O . LEU A 1 165 ? -27.694 -13.776 68.180 1.00 56.47 165 LEU A O 1
ATOM 1187 N N . GLY A 1 166 ? -29.782 -12.964 68.055 1.00 51.22 166 GLY A N 1
ATOM 1188 C CA . GLY A 1 166 ? -29.925 -13.065 66.601 1.00 51.22 166 GLY A CA 1
ATOM 1189 C C . GLY A 1 166 ? -30.788 -11.974 65.971 1.00 51.22 166 GLY A C 1
ATOM 1190 O O . GLY A 1 166 ? -31.081 -12.056 64.784 1.00 51.22 166 GLY A O 1
ATOM 1191 N N . SER A 1 167 ? -31.242 -10.968 66.728 1.00 55.25 167 SER A N 1
ATOM 1192 C CA . SER A 1 167 ? -32.073 -9.881 66.185 1.00 55.25 167 SER A CA 1
ATOM 1193 C C . SER A 1 167 ? -32.057 -8.640 67.085 1.00 55.25 167 SER A C 1
ATOM 1195 O O . SER A 1 167 ? -33.070 -8.269 67.671 1.00 55.25 167 SER A O 1
ATOM 1197 N N . MET A 1 168 ? -30.917 -7.951 67.179 1.00 52.59 168 MET A N 1
ATOM 1198 C CA . MET A 1 168 ? -30.967 -6.504 67.409 1.00 52.59 168 MET A CA 1
ATOM 1199 C C . MET A 1 168 ? -31.288 -5.847 66.067 1.00 52.59 168 MET A C 1
ATOM 1201 O O . MET A 1 168 ? -30.401 -5.366 65.371 1.00 52.59 168 MET A O 1
ATOM 1205 N N . ALA A 1 169 ? -32.565 -5.867 65.685 1.00 49.16 169 ALA A N 1
ATOM 1206 C CA . ALA A 1 169 ? -33.071 -4.981 64.649 1.00 49.16 169 ALA A CA 1
ATOM 1207 C C . ALA A 1 169 ? -33.042 -3.555 65.217 1.00 49.16 169 ALA A C 1
ATOM 1209 O O . ALA A 1 169 ? -34.008 -3.084 65.818 1.00 49.16 169 ALA A O 1
ATOM 1210 N N . LEU A 1 170 ? -31.896 -2.883 65.086 1.00 50.28 170 LEU A N 1
ATOM 1211 C CA . LEU A 1 170 ? -31.853 -1.431 65.135 1.00 50.28 170 LEU A CA 1
ATOM 1212 C C . LEU A 1 170 ? -32.661 -0.965 63.922 1.00 50.28 170 LEU A C 1
ATOM 1214 O O . LEU A 1 170 ? -32.337 -1.326 62.796 1.00 50.28 170 LEU A O 1
ATOM 1218 N N . ALA A 1 171 ? -33.765 -0.261 64.157 1.00 52.03 171 ALA A N 1
ATOM 1219 C CA . ALA A 1 171 ? -34.674 0.189 63.113 1.00 52.03 171 ALA A CA 1
ATOM 1220 C C . ALA A 1 171 ? -33.955 1.124 62.121 1.00 52.03 171 ALA A C 1
ATOM 1222 O O . ALA A 1 171 ? -33.906 2.337 62.299 1.00 52.03 171 ALA A O 1
ATOM 1223 N N . GLY A 1 172 ? -33.398 0.530 61.073 1.00 55.34 172 GLY A N 1
ATOM 1224 C CA . GLY A 1 172 ? -32.843 1.151 59.885 1.00 55.34 172 GLY A CA 1
ATOM 1225 C C . GLY A 1 172 ? -32.948 0.125 58.762 1.00 55.34 172 GLY A C 1
ATOM 1226 O O . GLY A 1 172 ? -32.718 -1.060 58.981 1.00 55.34 172 GLY A O 1
ATOM 1227 N N . SER A 1 173 ? -33.381 0.553 57.580 1.00 51.50 173 SER A N 1
ATOM 1228 C CA . SER A 1 173 ? -33.401 -0.305 56.395 1.00 51.50 173 SER A CA 1
ATOM 1229 C C . SER A 1 173 ? -31.958 -0.603 55.991 1.00 51.50 173 SER A C 1
ATOM 1231 O O . SER A 1 173 ? -31.360 0.183 55.258 1.00 51.50 173 SER A O 1
ATOM 1233 N N . GLU A 1 174 ? -31.388 -1.709 56.463 1.00 57.47 174 GLU A N 1
ATOM 1234 C CA . GLU A 1 174 ? -30.178 -2.241 55.841 1.00 57.47 174 GLU A CA 1
ATOM 1235 C C . GLU A 1 174 ? -30.529 -2.771 54.447 1.00 57.47 174 GLU A C 1
ATOM 1237 O O . GLU A 1 174 ? -31.582 -3.374 54.234 1.00 57.47 174 GLU A O 1
ATOM 1242 N N . THR A 1 175 ? -29.700 -2.418 53.467 1.00 61.09 175 THR A N 1
ATOM 1243 C CA . THR A 1 175 ? -29.924 -2.729 52.042 1.00 61.09 175 THR A CA 1
ATOM 1244 C C . THR A 1 175 ? -29.094 -3.939 51.601 1.00 61.09 175 THR A C 1
ATOM 1246 O O . THR A 1 175 ? -29.294 -4.467 50.509 1.00 61.09 175 THR A O 1
ATOM 1249 N N . ASP A 1 176 ? -28.161 -4.387 52.437 1.00 62.16 176 ASP A N 1
ATOM 1250 C CA . ASP A 1 176 ? -27.390 -5.606 52.257 1.00 62.16 176 ASP A CA 1
ATOM 1251 C C . ASP A 1 176 ? -28.137 -6.829 52.828 1.00 62.16 176 ASP A C 1
ATOM 1253 O O . ASP A 1 176 ? -29.001 -6.719 53.703 1.00 62.16 176 ASP A O 1
ATOM 1257 N N . PRO A 1 177 ? -27.899 -8.026 52.261 1.00 70.75 177 PRO A N 1
ATOM 1258 C CA . PRO A 1 177 ? -28.562 -9.232 52.726 1.00 70.75 177 PRO A CA 1
ATOM 1259 C C . PRO A 1 177 ? -28.160 -9.541 54.168 1.00 70.75 177 PRO A C 1
ATOM 1261 O O . PRO A 1 177 ? -26.987 -9.433 54.522 1.00 70.75 177 PRO A O 1
ATOM 1264 N N . LEU A 1 178 ? -29.128 -10.036 54.955 1.00 65.06 178 LEU A N 1
ATOM 1265 C CA . LEU A 1 178 ? -28.882 -10.707 56.237 1.00 65.06 178 LEU A CA 1
ATOM 1266 C C . LEU A 1 178 ? -27.603 -11.539 56.120 1.00 65.06 178 LEU A C 1
ATOM 1268 O O . LEU A 1 178 ? -27.513 -12.331 55.184 1.00 65.06 178 LEU A O 1
ATOM 1272 N N . PHE A 1 179 ? -26.643 -11.381 57.038 1.00 71.56 179 PHE A N 1
ATOM 1273 C CA . PHE A 1 179 ? -25.309 -11.992 56.929 1.00 71.56 179 PHE A CA 1
ATOM 1274 C C . PHE A 1 179 ? -25.353 -13.449 56.439 1.00 71.56 179 PHE A C 1
ATOM 1276 O O . PHE A 1 179 ? -24.662 -13.764 55.481 1.00 71.56 179 PHE A O 1
ATOM 1283 N N . VAL A 1 180 ? -26.257 -14.283 56.981 1.00 70.94 180 VAL A N 1
ATOM 1284 C CA . VAL A 1 180 ? -26.511 -15.692 56.590 1.00 70.94 180 VAL A CA 1
ATOM 1285 C C . VAL A 1 180 ? -26.844 -15.914 55.106 1.00 70.94 180 VAL A C 1
ATOM 1287 O O . VAL A 1 180 ? -26.557 -16.983 54.576 1.00 70.94 180 VAL A O 1
ATOM 1290 N N . VAL A 1 181 ? -27.440 -14.937 54.435 1.00 71.81 181 VAL A N 1
ATOM 1291 C CA . VAL A 1 181 ? -27.834 -14.971 53.018 1.00 71.81 181 VAL A CA 1
ATOM 1292 C C . VAL A 1 181 ? -26.771 -14.323 52.121 1.00 71.81 181 VAL A C 1
ATOM 1294 O O . VAL A 1 181 ? -26.779 -14.527 50.908 1.00 71.81 181 VAL A O 1
ATOM 1297 N N . SER A 1 182 ? -25.840 -13.553 52.692 1.00 81.19 182 SER A N 1
ATOM 1298 C CA . SER A 1 182 ? -24.698 -13.031 51.941 1.00 81.19 182 SER A CA 1
ATOM 1299 C C . SER A 1 182 ? -23.791 -14.178 51.493 1.00 81.19 182 SER A C 1
ATOM 1301 O O . SER A 1 182 ? -23.614 -15.156 52.212 1.00 81.19 182 SER A O 1
ATOM 1303 N N . VAL A 1 183 ? -23.147 -14.048 50.333 1.00 75.19 183 VAL A N 1
ATOM 1304 C CA . VAL A 1 183 ? -22.128 -15.022 49.895 1.00 75.19 183 VAL A CA 1
ATOM 1305 C C . VAL A 1 183 ? -20.985 -15.167 50.909 1.00 75.19 183 VAL A C 1
ATOM 1307 O O . VAL A 1 183 ? -20.344 -16.211 50.970 1.00 75.19 183 VAL A O 1
ATOM 1310 N N . SER A 1 184 ? -20.769 -14.151 51.747 1.00 81.56 184 SER A N 1
ATOM 1311 C CA . SER A 1 184 ? -19.760 -14.147 52.803 1.00 81.56 184 SER A CA 1
ATOM 1312 C C . SER A 1 184 ? -20.095 -15.078 53.976 1.00 81.56 184 SER A C 1
ATOM 1314 O O . SER A 1 184 ? -19.176 -15.467 54.691 1.00 81.56 184 SER A O 1
ATOM 1316 N N . SER A 1 185 ? -21.358 -15.487 54.182 1.00 84.12 185 SER A N 1
ATOM 1317 C CA . SER A 1 185 ? -21.697 -16.490 55.215 1.00 84.12 185 SER A CA 1
ATOM 1318 C C . SER A 1 185 ? -21.219 -17.895 54.882 1.00 84.12 185 SER A C 1
ATOM 1320 O O . SER A 1 185 ? -21.155 -18.745 55.769 1.00 84.12 185 SER A O 1
ATOM 1322 N N . LEU A 1 186 ? -20.918 -18.147 53.608 1.00 85.44 186 LEU A N 1
ATOM 1323 C CA . LEU A 1 186 ? -20.446 -19.436 53.122 1.00 85.44 186 LEU A CA 1
ATOM 1324 C C . LEU A 1 186 ? -18.937 -19.614 53.316 1.00 85.44 186 LEU A C 1
ATOM 1326 O O . LEU A 1 186 ? -18.448 -20.718 53.103 1.00 85.44 186 LEU A O 1
ATOM 1330 N N . ILE A 1 187 ? -18.216 -18.562 53.725 1.00 88.44 187 ILE A N 1
ATOM 1331 C CA . ILE A 1 187 ? -16.785 -18.631 54.027 1.00 88.44 187 ILE A CA 1
ATOM 1332 C C . ILE A 1 187 ? -16.603 -19.517 55.261 1.00 88.44 187 ILE A C 1
ATOM 1334 O O . ILE A 1 187 ? -16.978 -19.148 56.376 1.00 88.44 187 ILE A O 1
ATOM 1338 N N . VAL A 1 188 ? -16.019 -20.695 55.064 1.00 86.31 188 VAL A N 1
ATOM 1339 C CA . VAL A 1 188 ? -15.738 -21.650 56.141 1.00 86.31 188 VAL A CA 1
ATOM 1340 C C . VAL A 1 188 ? -14.263 -21.617 56.539 1.00 86.31 188 VAL A C 1
ATOM 1342 O O . VAL A 1 188 ? -13.414 -21.066 55.843 1.00 86.31 188 VAL A O 1
ATOM 1345 N N . ALA A 1 189 ? -13.919 -22.270 57.653 1.00 86.00 189 ALA A N 1
ATOM 1346 C CA . ALA A 1 189 ? -12.533 -22.372 58.124 1.00 86.00 189 ALA A CA 1
ATOM 1347 C C . ALA A 1 189 ? -11.564 -22.936 57.062 1.00 86.00 189 ALA A C 1
ATOM 1349 O O . ALA A 1 189 ? -10.386 -22.589 57.066 1.00 86.00 189 ALA A O 1
ATOM 1350 N N . GLY A 1 190 ? -12.057 -23.772 56.139 1.00 87.56 190 GLY A N 1
ATOM 1351 C CA . GLY A 1 190 ? -11.285 -24.265 54.996 1.00 87.56 190 GLY A CA 1
ATOM 1352 C C . GLY A 1 190 ? -10.879 -23.161 54.015 1.00 87.56 190 GLY A C 1
ATOM 1353 O O . GLY A 1 190 ? -9.731 -23.138 53.589 1.00 87.56 190 GLY A O 1
ATOM 1354 N N . ASP A 1 191 ? -11.769 -22.212 53.716 1.00 85.12 191 ASP A N 1
ATOM 1355 C CA . ASP A 1 191 ? -11.468 -21.077 52.831 1.00 85.12 191 ASP A CA 1
ATOM 1356 C C . ASP A 1 191 ? -10.442 -20.139 53.469 1.00 85.12 191 ASP A C 1
ATOM 1358 O O . ASP A 1 191 ? -9.489 -19.719 52.817 1.00 85.12 191 ASP A O 1
ATOM 1362 N N . ILE A 1 192 ? -10.585 -19.898 54.776 1.00 83.50 192 ILE A N 1
ATOM 1363 C CA . ILE A 1 192 ? -9.630 -19.114 55.570 1.00 83.50 192 ILE A CA 1
ATOM 1364 C C . ILE A 1 192 ? -8.260 -19.804 55.577 1.00 83.50 192 ILE A C 1
ATOM 1366 O O . ILE A 1 192 ? -7.251 -19.172 55.292 1.00 83.50 192 ILE A O 1
ATOM 1370 N N . THR A 1 193 ? -8.225 -21.122 55.798 1.00 81.81 193 THR A N 1
ATOM 1371 C CA . THR A 1 193 ? -6.979 -21.908 55.766 1.00 81.81 193 THR A CA 1
ATOM 1372 C C . THR A 1 193 ? -6.333 -21.887 54.379 1.00 81.81 193 THR A C 1
ATOM 1374 O O . THR A 1 193 ? -5.108 -21.828 54.270 1.00 81.81 193 THR A O 1
ATOM 1377 N N . ASN A 1 194 ? -7.132 -21.916 53.308 1.00 80.44 194 ASN A N 1
ATOM 1378 C CA . ASN A 1 194 ? -6.637 -21.804 51.937 1.00 80.44 194 ASN A CA 1
ATOM 1379 C C . ASN A 1 194 ? -6.028 -20.418 51.669 1.00 80.44 194 ASN A C 1
ATOM 1381 O O . ASN A 1 194 ? -4.973 -20.344 51.044 1.00 80.44 194 ASN A O 1
ATOM 1385 N N . TRP A 1 195 ? -6.636 -19.334 52.167 1.00 80.62 195 TRP A N 1
ATOM 1386 C CA . TRP A 1 195 ? -6.070 -17.979 52.086 1.00 80.62 195 TRP A CA 1
ATOM 1387 C C . TRP A 1 195 ? -4.795 -17.818 52.919 1.00 80.62 195 TRP A C 1
ATOM 1389 O O . TRP A 1 195 ? -3.806 -17.284 52.420 1.00 80.62 195 TRP A O 1
ATOM 1399 N N . ASP A 1 196 ? -4.773 -18.342 54.143 1.00 78.25 196 ASP A N 1
ATOM 1400 C CA . ASP A 1 196 ? -3.577 -18.339 54.992 1.00 78.25 196 ASP A CA 1
ATOM 1401 C C . ASP A 1 196 ? -2.447 -19.178 54.371 1.00 78.25 196 ASP A C 1
ATOM 1403 O O . ASP A 1 196 ? -1.270 -18.832 54.468 1.00 78.25 196 ASP A O 1
ATOM 1407 N N . SER A 1 197 ? -2.799 -20.251 53.656 1.00 74.56 197 SER A N 1
ATOM 1408 C CA . SER A 1 197 ? -1.847 -21.028 52.858 1.00 74.56 197 SER A CA 1
ATOM 1409 C C . SER A 1 197 ? -1.373 -20.256 51.626 1.00 74.56 197 SER A C 1
ATOM 1411 O O . SER A 1 197 ? -0.209 -20.394 51.256 1.00 74.56 197 SER A O 1
ATOM 1413 N N . ALA A 1 198 ? -2.229 -19.422 51.021 1.00 69.62 198 ALA A N 1
ATOM 1414 C CA . ALA A 1 198 ? -1.880 -18.587 49.873 1.00 69.62 198 ALA A CA 1
ATOM 1415 C C . ALA A 1 198 ? -0.827 -17.524 50.211 1.00 69.62 198 ALA A C 1
ATOM 1417 O O . ALA A 1 198 ? 0.065 -17.286 49.402 1.00 69.62 198 ALA A O 1
ATOM 1418 N N . TYR A 1 199 ? -0.827 -16.982 51.435 1.00 66.94 199 TYR A N 1
ATOM 1419 C CA . TYR A 1 199 ? 0.288 -16.164 51.941 1.00 66.94 199 TYR A CA 1
ATOM 1420 C C . TYR A 1 199 ? 1.635 -16.925 51.934 1.00 66.94 199 TYR A C 1
ATOM 1422 O O . TYR A 1 199 ? 2.697 -16.322 51.789 1.00 66.94 199 TYR A O 1
ATOM 1430 N N . GLY A 1 200 ? 1.602 -18.258 52.047 1.00 67.25 200 GLY A N 1
ATOM 1431 C CA . GLY A 1 200 ? 2.764 -19.144 51.958 1.00 67.25 200 GLY A CA 1
ATOM 1432 C C . GLY A 1 200 ? 3.107 -19.639 50.547 1.00 67.25 200 GLY A C 1
ATOM 1433 O O . GLY A 1 200 ? 4.113 -20.331 50.395 1.00 67.25 200 GLY A O 1
ATOM 1434 N N . TRP A 1 201 ? 2.327 -19.297 49.512 1.00 71.38 201 TRP A N 1
ATOM 1435 C CA . TRP A 1 201 ? 2.590 -19.698 48.115 1.00 71.38 201 TRP A CA 1
ATOM 1436 C C . TRP A 1 201 ? 3.787 -18.970 47.480 1.00 71.38 201 TRP A C 1
ATOM 1438 O O . TRP A 1 201 ? 4.111 -19.202 46.316 1.00 71.38 201 TRP A O 1
ATOM 1448 N N . GLY A 1 202 ? 4.492 -18.151 48.263 1.00 69.44 202 GLY A N 1
ATOM 1449 C CA . GLY A 1 202 ? 5.681 -17.422 47.844 1.00 69.44 202 GLY A CA 1
ATOM 1450 C C . GLY A 1 202 ? 5.346 -16.099 47.161 1.00 69.44 202 GLY A C 1
ATOM 1451 O O . GLY A 1 202 ? 4.216 -15.618 47.196 1.00 69.44 202 GLY A O 1
ATOM 1452 N N . ASP A 1 203 ? 6.360 -15.479 46.559 1.00 65.31 203 ASP A N 1
ATOM 1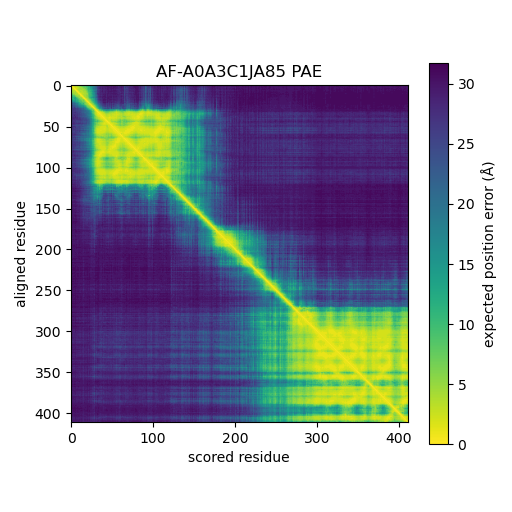453 C CA . ASP A 1 203 ? 6.178 -14.242 45.805 1.00 65.31 203 ASP A CA 1
ATOM 1454 C C . ASP A 1 203 ? 5.363 -14.522 44.536 1.00 65.31 203 ASP A C 1
ATOM 1456 O O . ASP A 1 203 ? 5.831 -15.200 43.619 1.00 65.31 203 ASP A O 1
ATOM 1460 N N . HIS A 1 204 ? 4.151 -13.975 44.453 1.00 68.81 204 HIS A N 1
ATOM 1461 C CA . HIS A 1 204 ? 3.281 -14.129 43.287 1.00 68.81 204 HIS A CA 1
ATOM 1462 C C . HIS A 1 204 ? 3.926 -13.605 41.990 1.00 68.81 204 HIS A C 1
ATOM 1464 O O . HIS A 1 204 ? 3.540 -14.051 40.913 1.00 68.81 204 HIS A O 1
ATOM 1470 N N . ALA A 1 205 ? 4.951 -12.747 42.056 1.00 60.25 205 ALA A N 1
ATOM 1471 C CA . ALA A 1 205 ? 5.743 -12.351 40.890 1.00 60.25 205 ALA A CA 1
ATOM 1472 C C . ALA A 1 205 ? 6.532 -13.517 40.250 1.00 60.25 205 ALA A C 1
ATOM 1474 O O . ALA A 1 205 ? 6.934 -13.420 39.093 1.00 60.25 205 ALA A O 1
ATOM 1475 N N . THR A 1 206 ? 6.730 -14.636 40.962 1.00 57.84 206 THR A N 1
ATOM 1476 C CA . THR A 1 206 ? 7.384 -15.855 40.441 1.00 57.84 206 THR A CA 1
ATOM 1477 C C . THR A 1 206 ? 6.426 -16.883 39.833 1.00 57.84 206 THR A C 1
ATOM 1479 O O . THR A 1 206 ? 6.880 -17.812 39.169 1.00 57.84 206 THR A O 1
ATOM 1482 N N . ALA A 1 207 ? 5.107 -16.711 39.983 1.00 67.31 207 ALA A N 1
ATOM 1483 C CA . ALA A 1 207 ? 4.098 -17.632 39.446 1.00 67.31 207 ALA A CA 1
ATOM 1484 C C . ALA A 1 207 ? 3.867 -17.500 37.921 1.00 67.31 207 ALA A C 1
ATOM 1486 O O . ALA A 1 207 ? 3.020 -18.198 37.368 1.00 67.31 207 ALA A O 1
ATOM 1487 N N . GLY A 1 208 ? 4.603 -16.616 37.235 1.00 64.62 208 GLY A N 1
ATOM 1488 C CA . GLY A 1 208 ? 4.473 -16.392 35.790 1.00 64.62 208 GLY A CA 1
ATOM 1489 C C . GLY A 1 208 ? 3.340 -15.440 35.392 1.00 64.62 208 GLY A C 1
ATOM 1490 O O . GLY A 1 208 ? 2.986 -15.374 34.216 1.00 64.62 208 GLY A O 1
ATOM 1491 N N . TYR A 1 209 ? 2.772 -14.681 36.337 1.00 66.44 209 TYR A N 1
ATOM 1492 C CA . TYR A 1 209 ? 2.053 -13.457 35.978 1.00 66.44 209 TYR A CA 1
ATOM 1493 C C . TYR A 1 209 ? 3.067 -12.490 35.366 1.00 66.44 209 TYR A C 1
ATOM 1495 O O . TYR A 1 209 ? 4.166 -12.368 35.903 1.00 66.44 209 TYR A O 1
ATOM 1503 N N . ALA A 1 210 ? 2.718 -11.862 34.241 1.00 67.31 210 ALA A N 1
ATOM 1504 C CA . ALA A 1 210 ? 3.641 -11.082 33.416 1.00 67.31 210 ALA A CA 1
ATOM 1505 C C . ALA A 1 210 ? 4.640 -10.259 34.257 1.00 67.31 210 ALA A C 1
ATOM 1507 O O . ALA A 1 210 ? 4.265 -9.340 34.987 1.00 67.31 210 ALA A O 1
ATOM 1508 N N . THR A 1 211 ? 5.919 -10.617 34.171 1.00 70.88 211 THR A N 1
ATOM 1509 C CA . THR A 1 211 ? 7.030 -9.916 34.812 1.00 70.88 211 THR A CA 1
ATOM 1510 C C . THR A 1 211 ? 7.223 -8.536 34.181 1.00 70.88 211 THR A C 1
ATOM 1512 O O . THR A 1 211 ? 6.737 -8.261 33.085 1.00 70.88 211 THR A O 1
ATOM 1515 N N . GLY A 1 212 ? 8.002 -7.651 34.813 1.00 67.94 212 GLY A N 1
ATOM 1516 C CA . GLY A 1 212 ? 8.404 -6.392 34.168 1.00 67.94 212 GLY A CA 1
ATOM 1517 C C . GLY A 1 212 ? 9.073 -6.614 32.801 1.00 67.94 212 GLY A C 1
ATOM 1518 O O . GLY A 1 212 ? 8.925 -5.782 31.910 1.00 67.94 212 GLY A O 1
ATOM 1519 N N . GLY A 1 213 ? 9.736 -7.763 32.605 1.00 71.88 213 GLY A N 1
ATOM 1520 C CA . GLY A 1 213 ? 10.267 -8.211 31.317 1.00 71.88 213 GLY A CA 1
ATOM 1521 C C . GLY A 1 213 ? 9.180 -8.624 30.323 1.00 71.88 213 GLY A C 1
ATOM 1522 O O . GLY A 1 213 ? 9.263 -8.230 29.168 1.00 71.88 213 GLY A O 1
ATOM 1523 N N . ASP A 1 214 ? 8.130 -9.317 30.768 1.00 73.12 214 ASP A N 1
ATOM 1524 C CA . ASP A 1 214 ? 6.982 -9.694 29.927 1.00 73.12 214 ASP A CA 1
ATOM 1525 C C . ASP A 1 214 ? 6.131 -8.477 29.541 1.00 73.12 214 ASP A C 1
ATOM 1527 O O . ASP A 1 214 ? 5.648 -8.389 28.418 1.00 73.12 214 ASP A O 1
ATOM 1531 N N . ILE A 1 215 ? 6.003 -7.494 30.437 1.00 72.94 215 ILE A N 1
ATOM 1532 C CA . ILE A 1 215 ? 5.364 -6.202 30.154 1.00 72.94 215 ILE A CA 1
ATOM 1533 C C . ILE A 1 215 ? 6.228 -5.387 29.188 1.00 72.94 215 ILE A C 1
ATOM 1535 O O . ILE A 1 215 ? 5.701 -4.793 28.258 1.00 72.94 215 ILE A O 1
ATOM 1539 N N . THR A 1 216 ? 7.554 -5.386 29.359 1.00 70.94 216 THR A N 1
ATOM 1540 C CA . THR A 1 216 ? 8.482 -4.715 28.431 1.00 70.94 216 THR A CA 1
ATOM 1541 C C . THR A 1 216 ? 8.497 -5.395 27.062 1.00 70.94 216 THR A C 1
ATOM 1543 O O . THR A 1 216 ? 8.562 -4.705 26.053 1.00 70.94 216 THR A O 1
ATOM 1546 N N . ALA A 1 217 ? 8.385 -6.723 27.006 1.00 67.88 217 ALA A N 1
ATOM 1547 C CA . ALA A 1 217 ? 8.279 -7.488 25.769 1.00 67.88 217 ALA A CA 1
ATOM 1548 C C . ALA A 1 217 ? 6.922 -7.268 25.086 1.00 67.88 217 ALA A C 1
ATOM 1550 O O . ALA A 1 217 ? 6.893 -7.016 23.890 1.00 67.88 217 ALA A O 1
ATOM 1551 N N . ALA A 1 218 ? 5.815 -7.254 25.834 1.00 68.06 218 ALA A N 1
ATOM 1552 C CA . ALA A 1 218 ? 4.490 -6.925 25.307 1.00 68.06 218 ALA A CA 1
ATOM 1553 C C . ALA A 1 218 ? 4.374 -5.452 24.866 1.00 68.06 218 ALA A C 1
ATOM 1555 O O . ALA A 1 218 ? 3.681 -5.157 23.900 1.00 68.06 218 ALA A O 1
ATOM 1556 N N . LEU A 1 219 ? 5.070 -4.524 25.533 1.00 65.75 219 LEU A N 1
ATOM 1557 C CA . LEU A 1 219 ? 5.207 -3.121 25.113 1.00 65.75 219 LEU A CA 1
ATOM 1558 C C . LEU A 1 219 ? 6.186 -2.946 23.943 1.00 65.75 219 LEU A C 1
ATOM 1560 O O . LEU A 1 219 ? 6.089 -1.961 23.223 1.00 65.75 219 LEU A O 1
ATOM 1564 N N . ALA A 1 220 ? 7.127 -3.873 23.750 1.00 61.50 220 ALA A N 1
ATOM 1565 C CA . ALA A 1 220 ? 7.952 -3.934 22.546 1.00 61.50 220 ALA A CA 1
ATOM 1566 C C . ALA A 1 220 ? 7.159 -4.498 21.354 1.00 61.50 220 ALA A C 1
ATOM 1568 O O . ALA A 1 220 ? 7.383 -4.059 20.227 1.00 61.50 220 ALA A O 1
ATOM 1569 N N . ASP A 1 221 ? 6.215 -5.409 21.618 1.00 59.31 221 ASP A N 1
ATOM 1570 C CA . ASP A 1 221 ? 5.241 -5.931 20.650 1.00 59.31 221 ASP A CA 1
ATOM 1571 C C . ASP A 1 221 ? 4.139 -4.901 20.332 1.00 59.31 221 ASP A C 1
ATOM 1573 O O . ASP A 1 221 ? 3.658 -4.820 19.203 1.00 59.31 221 ASP A O 1
ATOM 1577 N N . TYR A 1 222 ? 3.789 -4.035 21.291 1.00 57.84 222 TYR A N 1
ATOM 1578 C CA . TYR A 1 222 ? 2.982 -2.836 21.061 1.00 57.84 222 TYR A CA 1
ATOM 1579 C C . TYR A 1 222 ? 3.858 -1.712 20.495 1.00 57.84 222 TYR A C 1
ATOM 1581 O O . TYR A 1 222 ? 4.158 -0.734 21.175 1.00 57.84 222 TYR A O 1
ATOM 1589 N N . GLU A 1 223 ? 4.300 -1.910 19.251 1.00 56.62 223 GLU A N 1
ATOM 1590 C CA . GLU A 1 223 ? 4.829 -0.901 18.328 1.00 56.62 223 GLU A CA 1
ATOM 1591 C C . GLU A 1 223 ? 5.534 0.283 19.004 1.00 56.62 223 GLU A C 1
ATOM 1593 O O . GLU A 1 223 ? 4.943 1.336 19.274 1.00 56.62 223 GLU A O 1
ATOM 1598 N N . THR A 1 224 ? 6.858 0.191 19.167 1.00 59.38 224 THR A N 1
ATOM 1599 C CA . THR A 1 224 ? 7.634 1.432 19.261 1.00 59.38 224 THR A CA 1
ATOM 1600 C C . THR A 1 224 ? 7.237 2.308 18.073 1.00 59.38 224 THR A C 1
ATOM 1602 O O . THR A 1 224 ? 7.203 1.861 16.927 1.00 59.38 224 THR A O 1
ATOM 1605 N N . THR A 1 225 ? 6.917 3.571 18.324 1.00 56.34 225 THR A N 1
ATOM 1606 C CA . THR A 1 225 ? 6.457 4.516 17.295 1.00 56.34 225 THR A CA 1
ATOM 1607 C C . THR A 1 225 ? 7.458 4.630 16.134 1.00 56.34 225 THR A C 1
ATOM 1609 O O . THR A 1 225 ? 7.094 5.044 15.041 1.00 56.34 225 THR A O 1
ATOM 1612 N N . ALA A 1 226 ? 8.714 4.227 16.357 1.00 57.91 226 ALA A N 1
ATOM 1613 C CA . ALA A 1 226 ? 9.754 4.089 15.349 1.00 57.91 226 ALA A CA 1
ATOM 1614 C C . ALA A 1 226 ? 9.538 2.903 14.390 1.00 57.91 226 ALA A C 1
ATOM 1616 O O . ALA A 1 226 ? 9.772 3.074 13.201 1.00 57.91 226 ALA A O 1
ATOM 1617 N N . ALA A 1 227 ? 9.070 1.743 14.862 1.00 57.50 227 ALA A N 1
ATOM 1618 C CA . ALA A 1 227 ? 8.721 0.606 14.006 1.00 57.50 227 ALA A CA 1
ATOM 1619 C C . ALA A 1 227 ? 7.464 0.906 13.173 1.00 57.50 227 ALA A C 1
ATOM 1621 O O . ALA A 1 227 ? 7.492 0.731 11.961 1.00 57.50 227 ALA A O 1
ATOM 1622 N N . HIS A 1 228 ? 6.429 1.497 13.783 1.00 64.56 228 HIS A N 1
ATOM 1623 C CA . HIS A 1 228 ? 5.232 1.956 13.065 1.00 64.56 228 HIS A CA 1
ATOM 1624 C C . HIS A 1 228 ? 5.553 3.060 12.039 1.00 64.56 228 HIS A C 1
ATOM 1626 O O . HIS A 1 228 ? 5.073 3.029 10.908 1.00 64.56 228 HIS A O 1
ATOM 1632 N N . GLN A 1 229 ? 6.417 4.027 12.385 1.00 58.81 229 GLN A N 1
ATOM 1633 C CA . GLN A 1 229 ? 6.871 5.039 11.423 1.00 58.81 229 GLN A CA 1
ATOM 1634 C C . GLN A 1 229 ? 7.807 4.475 10.346 1.00 58.81 229 GLN A C 1
ATOM 1636 O O . GLN A 1 229 ? 7.774 4.967 9.220 1.00 58.81 229 GLN A O 1
ATOM 1641 N N . ALA A 1 230 ? 8.613 3.455 10.645 1.00 58.25 230 ALA A N 1
ATOM 1642 C CA . ALA A 1 230 ? 9.456 2.786 9.657 1.00 58.25 230 ALA A CA 1
ATOM 1643 C C . ALA A 1 230 ? 8.629 1.931 8.686 1.00 58.25 230 ALA A C 1
ATOM 1645 O O . ALA A 1 230 ? 8.909 1.955 7.489 1.00 58.25 230 ALA A O 1
ATOM 1646 N N . ASP A 1 231 ? 7.579 1.255 9.155 1.00 60.47 231 ASP A N 1
ATOM 1647 C CA . ASP A 1 231 ? 6.663 0.493 8.299 1.00 60.47 231 ASP A CA 1
ATOM 1648 C C . ASP A 1 231 ? 5.754 1.407 7.472 1.00 60.47 231 ASP A C 1
ATOM 1650 O O . ASP A 1 231 ? 5.576 1.170 6.278 1.00 60.47 231 ASP A O 1
ATOM 1654 N N . LEU A 1 232 ? 5.269 2.521 8.032 1.00 58.84 232 LEU A N 1
ATOM 1655 C CA . LEU A 1 232 ? 4.566 3.548 7.255 1.00 58.84 232 LEU A CA 1
ATOM 1656 C C . LEU A 1 232 ? 5.478 4.218 6.219 1.00 58.84 232 LEU A C 1
ATOM 1658 O O . LEU A 1 232 ? 5.036 4.468 5.102 1.00 58.84 232 LEU A O 1
ATOM 1662 N N . ALA A 1 233 ? 6.748 4.480 6.538 1.00 54.84 233 ALA A N 1
ATOM 1663 C CA . ALA A 1 233 ? 7.720 4.983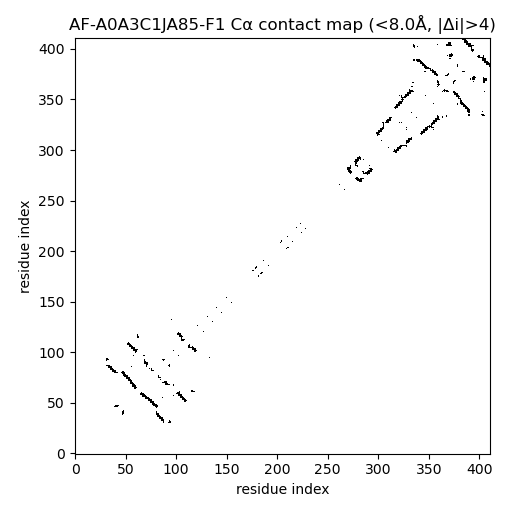 5.564 1.00 54.84 233 ALA A CA 1
ATOM 1664 C C . ALA A 1 233 ? 8.058 3.934 4.490 1.00 54.84 233 ALA A C 1
ATOM 1666 O O . ALA A 1 233 ? 8.264 4.294 3.332 1.00 54.84 233 ALA A O 1
ATOM 1667 N N . SER A 1 234 ? 8.042 2.647 4.847 1.00 54.47 234 SER A N 1
ATOM 1668 C CA . SER A 1 234 ? 8.244 1.528 3.919 1.00 54.47 234 SER A CA 1
ATOM 1669 C C . SER A 1 234 ? 7.025 1.268 3.023 1.00 54.47 234 SER A C 1
ATOM 1671 O O . SER A 1 234 ? 7.194 0.813 1.895 1.00 54.47 234 SER A O 1
ATOM 1673 N N . TYR A 1 235 ? 5.814 1.617 3.473 1.00 54.94 235 TYR A N 1
ATOM 1674 C CA . TYR A 1 235 ? 4.585 1.571 2.669 1.00 54.94 235 TYR A CA 1
ATOM 1675 C C . TYR A 1 235 ? 4.313 2.856 1.866 1.00 54.94 235 TYR A C 1
ATOM 1677 O O . TYR A 1 235 ? 3.676 2.789 0.816 1.00 54.94 235 TYR A O 1
ATOM 1685 N N . ALA A 1 236 ? 4.768 4.025 2.329 1.00 56.78 236 ALA A N 1
ATOM 1686 C CA . ALA A 1 236 ? 4.449 5.319 1.715 1.00 56.78 236 ALA A CA 1
ATOM 1687 C C . ALA A 1 236 ? 5.557 5.901 0.823 1.00 56.78 236 ALA A C 1
ATOM 1689 O O . ALA A 1 236 ? 5.272 6.774 0.004 1.00 56.78 236 ALA A O 1
ATOM 1690 N N . ALA A 1 237 ? 6.802 5.434 0.920 1.00 55.50 237 ALA A N 1
ATOM 1691 C CA . ALA A 1 237 ? 7.865 5.879 0.031 1.00 55.50 237 ALA A CA 1
ATOM 1692 C C . ALA A 1 237 ? 8.439 4.686 -0.729 1.00 55.50 237 ALA A C 1
ATOM 1694 O O . ALA A 1 237 ? 9.257 3.926 -0.214 1.00 55.50 237 ALA A O 1
ATOM 1695 N N . LEU A 1 238 ? 8.060 4.567 -2.003 1.00 60.09 238 LEU A N 1
ATOM 1696 C CA . LEU A 1 238 ? 8.924 3.910 -2.975 1.00 60.09 238 LEU A CA 1
ATOM 1697 C C . LEU A 1 238 ? 10.305 4.568 -2.871 1.00 60.09 238 LEU A C 1
ATOM 1699 O O . LEU A 1 238 ? 10.485 5.714 -3.288 1.00 60.09 238 LEU A O 1
ATOM 1703 N N . ALA A 1 239 ? 11.266 3.882 -2.256 1.00 56.66 239 ALA A N 1
ATOM 1704 C CA . ALA A 1 239 ? 12.624 4.394 -2.169 1.00 56.66 239 ALA A CA 1
ATOM 1705 C C . ALA A 1 239 ? 13.179 4.581 -3.592 1.00 56.66 239 ALA A C 1
ATOM 1707 O O . ALA A 1 239 ? 12.896 3.781 -4.483 1.00 56.66 239 ALA A O 1
ATOM 1708 N N . ALA A 1 240 ? 14.007 5.606 -3.815 1.00 55.09 240 ALA A N 1
ATOM 1709 C CA . ALA A 1 240 ? 14.578 5.904 -5.138 1.00 55.09 240 ALA A CA 1
ATOM 1710 C C . ALA A 1 240 ? 15.436 4.758 -5.726 1.00 55.09 240 ALA A C 1
ATOM 1712 O O . ALA A 1 240 ? 15.779 4.777 -6.904 1.00 55.09 240 ALA A O 1
ATOM 1713 N N . THR A 1 241 ? 15.784 3.768 -4.902 1.00 53.12 241 THR A N 1
ATOM 1714 C CA . THR A 1 241 ? 16.566 2.573 -5.243 1.00 53.12 241 THR A CA 1
ATOM 1715 C C . THR A 1 241 ? 15.732 1.290 -5.293 1.00 53.12 241 THR A C 1
ATOM 1717 O O . THR A 1 241 ? 16.289 0.210 -5.483 1.00 53.12 241 THR A O 1
ATOM 1720 N N . GLN A 1 242 ? 14.413 1.369 -5.095 1.00 57.94 242 GLN A N 1
ATOM 1721 C CA . GLN A 1 242 ? 13.556 0.191 -5.026 1.00 57.94 242 GLN A CA 1
ATOM 1722 C C . GLN A 1 242 ? 13.351 -0.385 -6.438 1.00 57.94 242 GLN A C 1
ATOM 1724 O O . GLN A 1 242 ? 12.721 0.231 -7.296 1.00 57.94 242 GLN A O 1
ATOM 1729 N N . ALA A 1 243 ? 13.919 -1.565 -6.689 1.00 54.78 243 ALA A N 1
ATOM 1730 C CA . ALA A 1 243 ? 13.745 -2.305 -7.933 1.00 54.78 243 ALA A CA 1
ATOM 1731 C C . ALA A 1 243 ? 12.665 -3.377 -7.750 1.00 54.78 243 ALA A C 1
ATOM 1733 O O . ALA A 1 243 ? 12.822 -4.290 -6.941 1.00 54.78 243 ALA A O 1
ATOM 1734 N N . PHE A 1 244 ? 11.584 -3.291 -8.526 1.00 54.38 244 PHE A N 1
ATOM 1735 C CA . PHE A 1 244 ? 10.588 -4.358 -8.607 1.00 54.38 244 PHE A CA 1
ATOM 1736 C C . PHE A 1 244 ? 11.048 -5.383 -9.641 1.00 54.38 244 PHE A C 1
ATOM 1738 O O . PHE A 1 244 ? 11.093 -5.094 -10.837 1.00 54.38 244 PHE A O 1
ATOM 1745 N N . THR A 1 245 ? 11.425 -6.574 -9.189 1.00 45.19 245 THR A N 1
ATOM 1746 C CA . THR A 1 245 ? 11.781 -7.699 -10.062 1.00 45.19 245 THR A CA 1
ATOM 1747 C C . THR A 1 245 ? 10.568 -8.610 -10.274 1.00 45.19 245 THR A C 1
ATOM 1749 O O . THR A 1 245 ? 9.635 -8.621 -9.473 1.00 45.19 245 THR A O 1
ATOM 1752 N N . GLY A 1 246 ? 10.538 -9.351 -11.386 1.00 41.59 246 GLY A N 1
ATOM 1753 C CA . GLY A 1 246 ? 9.420 -10.239 -11.738 1.00 41.59 246 GLY A CA 1
ATOM 1754 C C . GLY A 1 246 ? 8.241 -9.551 -12.445 1.00 41.59 246 GLY A C 1
ATOM 1755 O O . GLY A 1 246 ? 8.311 -8.387 -12.841 1.00 41.59 246 GLY A O 1
ATOM 1756 N N . ALA A 1 247 ? 7.153 -10.301 -12.652 1.00 44.00 247 ALA A N 1
ATOM 1757 C CA . ALA A 1 247 ? 5.933 -9.804 -13.288 1.00 44.00 247 ALA A CA 1
ATOM 1758 C C . ALA A 1 247 ? 5.112 -8.965 -12.293 1.00 44.00 247 ALA A C 1
ATOM 1760 O O . ALA A 1 247 ? 4.368 -9.503 -11.478 1.00 44.00 247 ALA A O 1
ATOM 1761 N N . ASN A 1 248 ? 5.250 -7.641 -12.364 1.00 49.31 248 ASN A N 1
ATOM 1762 C CA . ASN A 1 248 ? 4.565 -6.701 -11.477 1.00 49.31 248 ASN A CA 1
ATOM 1763 C C . ASN A 1 248 ? 3.354 -6.088 -12.193 1.00 49.31 248 ASN A C 1
ATOM 1765 O O . ASN A 1 248 ? 3.497 -5.482 -13.254 1.00 49.31 248 ASN A O 1
ATOM 1769 N N . THR A 1 249 ? 2.156 -6.252 -11.626 1.00 48.03 249 THR A N 1
ATOM 1770 C CA . THR A 1 249 ? 0.917 -5.666 -12.163 1.00 48.03 249 THR A CA 1
ATOM 1771 C C . THR A 1 249 ? 0.489 -4.498 -11.284 1.00 48.03 249 THR A C 1
ATOM 1773 O O . THR A 1 249 ? 0.027 -4.694 -10.165 1.00 48.03 249 THR A O 1
ATOM 1776 N N . PHE A 1 250 ? 0.620 -3.276 -11.799 1.00 57.16 250 PHE A N 1
ATOM 1777 C CA . PHE A 1 250 ? 0.123 -2.074 -11.131 1.00 57.16 250 PHE A CA 1
ATOM 1778 C C . PHE A 1 250 ? -1.326 -1.819 -11.560 1.00 57.16 250 PHE A C 1
ATOM 1780 O O . PHE A 1 250 ? -1.582 -1.210 -12.596 1.00 57.16 250 PHE A O 1
ATOM 1787 N N . THR A 1 251 ? -2.293 -2.318 -10.790 1.00 43.44 251 THR A N 1
ATOM 1788 C CA . THR A 1 251 ? -3.716 -2.032 -11.012 1.00 43.44 251 THR A CA 1
ATOM 1789 C C . THR A 1 251 ? -4.103 -0.731 -10.318 1.00 43.44 251 THR A C 1
ATOM 1791 O O . THR A 1 251 ? -4.094 -0.669 -9.090 1.00 43.44 251 THR A O 1
ATOM 1794 N N . SER A 1 252 ? -4.498 0.292 -11.074 1.00 45.75 252 SER A N 1
ATOM 1795 C CA . SER A 1 252 ? -5.178 1.464 -10.521 1.00 45.75 252 SER A CA 1
ATOM 1796 C C . SER A 1 252 ? -6.576 1.586 -11.133 1.00 45.75 252 SER A C 1
ATOM 1798 O O . SER A 1 252 ? -6.748 1.519 -12.347 1.00 45.75 252 SER A O 1
ATOM 1800 N N . SER A 1 253 ? -7.605 1.748 -10.296 1.00 46.62 253 SER A N 1
ATOM 1801 C CA . SER A 1 253 ? -8.980 2.037 -10.744 1.00 46.62 253 SER A CA 1
ATOM 1802 C C . SER A 1 253 ? -9.188 3.517 -11.107 1.00 46.62 253 SER A C 1
ATOM 1804 O O . SER A 1 253 ? -10.224 3.885 -11.652 1.00 46.62 253 SER A O 1
ATOM 1806 N N . ALA A 1 254 ? -8.186 4.358 -10.845 1.00 43.88 254 ALA A N 1
ATOM 1807 C CA . ALA A 1 254 ? -8.086 5.749 -11.268 1.00 43.88 254 ALA A CA 1
ATOM 1808 C C . ALA A 1 254 ? -6.743 5.957 -11.982 1.00 43.88 254 ALA A C 1
ATOM 1810 O O . ALA A 1 254 ? -5.763 5.297 -11.641 1.00 43.88 254 ALA A O 1
ATOM 1811 N N . ALA A 1 255 ? -6.689 6.843 -12.979 1.00 46.72 255 ALA A N 1
ATOM 1812 C CA . ALA A 1 255 ? -5.485 7.121 -13.763 1.00 46.72 255 ALA A CA 1
ATOM 1813 C C . ALA A 1 255 ? -4.239 7.297 -12.875 1.00 46.72 255 ALA A C 1
ATOM 1815 O O . ALA A 1 255 ? -4.286 7.998 -11.862 1.00 46.72 255 ALA A O 1
ATOM 1816 N N . PHE A 1 256 ? -3.135 6.663 -13.274 1.00 48.44 256 PHE A N 1
ATOM 1817 C CA . PHE A 1 256 ? -1.836 6.734 -12.607 1.00 48.44 256 PHE A CA 1
ATOM 1818 C C . PHE A 1 256 ? -1.372 8.201 -12.539 1.00 48.44 256 PHE A C 1
ATOM 1820 O O . PHE A 1 256 ? -0.783 8.728 -13.479 1.00 48.44 256 PHE A O 1
ATOM 1827 N N . THR A 1 257 ? -1.695 8.900 -11.451 1.00 43.72 257 THR A N 1
ATOM 1828 C CA . THR A 1 257 ? -1.368 10.318 -11.279 1.00 43.72 257 THR A CA 1
ATOM 1829 C C . THR A 1 257 ? -0.199 10.400 -10.312 1.00 43.72 257 THR A C 1
ATOM 1831 O O . THR A 1 257 ? -0.381 10.354 -9.099 1.00 43.72 257 THR A O 1
ATOM 1834 N N . PHE A 1 258 ? 1.025 10.470 -10.838 1.00 47.00 258 PHE A N 1
ATOM 1835 C CA . PHE A 1 258 ? 2.200 10.716 -10.006 1.00 47.00 258 PHE A CA 1
ATOM 1836 C C . PHE A 1 258 ? 2.112 12.131 -9.412 1.00 47.00 258 PHE A C 1
ATOM 1838 O O . PHE A 1 258 ? 2.160 13.120 -10.139 1.00 47.00 258 PHE A O 1
ATOM 1845 N N . GLN A 1 259 ? 2.019 12.234 -8.084 1.00 40.72 259 GLN A N 1
ATOM 1846 C CA . GLN A 1 259 ? 2.062 13.504 -7.343 1.00 40.72 259 GLN A CA 1
ATOM 1847 C C . GLN A 1 259 ? 3.475 14.114 -7.231 1.00 40.72 259 GLN A C 1
ATOM 1849 O O . GLN A 1 259 ? 3.642 15.148 -6.587 1.00 40.72 259 GLN A O 1
ATOM 1854 N N . HIS A 1 260 ? 4.498 13.532 -7.871 1.00 39.25 260 HIS A N 1
ATOM 1855 C CA . HIS A 1 260 ? 5.843 14.108 -7.906 1.00 39.25 260 HIS A CA 1
ATOM 1856 C C . HIS A 1 260 ? 6.395 14.179 -9.333 1.00 39.25 260 HIS A C 1
ATOM 1858 O O . HIS A 1 260 ? 6.396 13.202 -10.078 1.00 39.25 260 HIS A O 1
ATOM 1864 N N . ALA A 1 261 ? 6.832 15.375 -9.727 1.00 41.00 261 ALA A N 1
ATOM 1865 C CA . ALA A 1 261 ? 6.920 15.799 -11.120 1.00 41.00 261 ALA A CA 1
ATOM 1866 C C . ALA A 1 261 ? 8.160 15.336 -11.905 1.00 41.00 261 ALA A C 1
ATOM 1868 O O . ALA A 1 261 ? 8.296 15.766 -13.055 1.00 41.00 261 ALA A O 1
ATOM 1869 N N . THR A 1 262 ? 9.043 14.487 -11.368 1.00 41.38 262 THR A N 1
ATOM 1870 C CA . THR A 1 262 ? 10.272 14.122 -12.092 1.00 41.38 262 THR A CA 1
ATOM 1871 C C . THR A 1 262 ? 10.847 12.771 -11.655 1.00 41.38 262 THR A C 1
ATOM 1873 O O . THR A 1 262 ? 11.691 12.707 -10.771 1.00 41.38 262 THR A O 1
ATOM 1876 N N . ALA A 1 263 ? 10.449 11.688 -12.325 1.00 39.62 263 ALA A N 1
ATOM 1877 C CA . ALA A 1 263 ? 11.367 10.582 -12.586 1.00 39.62 263 ALA A CA 1
ATOM 1878 C C . ALA A 1 263 ? 12.108 10.936 -13.890 1.00 39.62 263 ALA A C 1
ATOM 1880 O O . ALA A 1 263 ? 11.448 11.068 -14.930 1.00 39.62 263 ALA A O 1
ATOM 1881 N N . PRO A 1 264 ? 13.431 11.187 -13.870 1.00 42.50 264 PRO A N 1
ATOM 1882 C CA . PRO A 1 264 ? 14.179 11.476 -15.088 1.00 42.50 264 PRO A CA 1
ATOM 1883 C C . PRO A 1 264 ? 13.979 10.339 -16.097 1.00 42.50 264 PRO A C 1
ATOM 1885 O O . PRO A 1 264 ? 14.280 9.188 -15.805 1.00 42.50 264 PRO A O 1
ATOM 1888 N N . GLY A 1 265 ? 13.430 10.660 -17.269 1.00 41.78 265 GLY A N 1
ATOM 1889 C CA . GLY A 1 265 ? 13.279 9.716 -18.381 1.00 41.78 265 GLY A CA 1
ATOM 1890 C C . GLY A 1 265 ? 11.893 9.093 -18.574 1.00 41.78 265 GLY A C 1
ATOM 1891 O O . GLY A 1 265 ? 11.647 8.561 -19.651 1.00 41.78 265 GLY A O 1
ATOM 1892 N N . VAL A 1 266 ? 10.955 9.203 -17.624 1.00 46.03 266 VAL A N 1
ATOM 1893 C CA . VAL A 1 266 ? 9.585 8.684 -17.818 1.00 46.03 266 VAL A CA 1
ATOM 1894 C C . VAL A 1 266 ? 8.547 9.669 -17.270 1.00 46.03 266 VAL A C 1
ATOM 1896 O O . VAL A 1 266 ? 8.043 9.533 -16.157 1.00 46.03 266 VAL A O 1
ATOM 1899 N N . ARG A 1 267 ? 8.179 10.680 -18.070 1.00 39.62 267 ARG A N 1
ATOM 1900 C CA . ARG A 1 267 ? 6.919 11.409 -17.847 1.00 39.62 267 ARG A CA 1
ATOM 1901 C C . ARG A 1 267 ? 5.775 10.560 -18.397 1.00 39.62 267 ARG A C 1
ATOM 1903 O O . ARG A 1 267 ? 5.496 10.609 -19.591 1.00 39.62 267 ARG A O 1
ATOM 1910 N N . VAL A 1 268 ? 5.061 9.833 -17.538 1.00 55.41 268 VAL A N 1
ATOM 1911 C CA . VAL A 1 268 ? 3.747 9.273 -17.905 1.00 55.41 268 VAL A CA 1
ATOM 1912 C C . VAL A 1 268 ? 2.685 10.368 -17.765 1.00 55.41 268 VAL A C 1
ATOM 1914 O O . VAL A 1 268 ? 1.794 10.307 -16.929 1.00 55.41 268 VAL A O 1
ATOM 1917 N N . SER A 1 269 ? 2.794 11.427 -18.566 1.00 45.88 269 SER A N 1
ATOM 1918 C CA . SER A 1 269 ? 1.659 12.313 -18.832 1.00 45.88 269 SER A CA 1
ATOM 1919 C C . SER A 1 269 ? 0.908 11.708 -20.010 1.00 45.88 269 SER A C 1
ATOM 1921 O O . SER A 1 269 ? 1.365 11.869 -21.136 1.00 45.88 269 SER A O 1
ATOM 1923 N N . SER A 1 270 ? -0.136 10.914 -19.747 1.00 51.62 270 SER A N 1
ATOM 1924 C CA . SER A 1 270 ? -1.073 10.334 -20.740 1.00 51.62 270 SER A CA 1
ATOM 1925 C C . SER A 1 270 ? -0.487 9.601 -21.968 1.00 51.62 270 SER A C 1
ATOM 1927 O O . SER A 1 270 ? -1.240 9.213 -22.858 1.00 51.62 270 SER A O 1
ATOM 1929 N N . GLY A 1 271 ? 0.831 9.405 -22.039 1.00 55.72 271 GLY A N 1
ATOM 1930 C CA . GLY A 1 271 ? 1.526 9.050 -23.272 1.00 55.72 271 GLY A CA 1
ATOM 1931 C C . GLY A 1 271 ? 1.964 7.596 -23.356 1.00 55.72 271 GLY A C 1
ATOM 1932 O O . GLY A 1 271 ? 1.888 7.044 -24.443 1.00 55.72 271 GLY A O 1
ATOM 1933 N N . LEU A 1 272 ? 2.402 6.972 -22.259 1.00 63.88 272 LEU A N 1
ATOM 1934 C CA . LEU A 1 272 ? 2.815 5.566 -22.269 1.00 63.88 272 LEU A CA 1
ATOM 1935 C C . LEU A 1 272 ? 1.616 4.668 -21.950 1.00 63.88 272 LEU A C 1
ATOM 1937 O O . LEU A 1 272 ? 1.156 4.636 -20.810 1.00 63.88 272 LEU A O 1
ATOM 1941 N N . VAL A 1 273 ? 1.119 3.942 -22.950 1.00 58.19 273 VAL A N 1
ATOM 1942 C CA . VAL A 1 273 ? 0.010 2.988 -22.803 1.00 58.19 273 VAL A CA 1
ATOM 1943 C C . VAL A 1 273 ? 0.506 1.589 -23.100 1.00 58.19 273 VAL A C 1
ATOM 1945 O O . VAL A 1 273 ? 0.845 1.297 -24.240 1.00 58.19 273 VAL A O 1
ATOM 1948 N N . VAL A 1 274 ? 0.513 0.716 -22.093 1.00 64.56 274 VAL A N 1
ATOM 1949 C CA . VAL A 1 274 ? 0.746 -0.719 -22.288 1.00 64.56 274 VAL A CA 1
ATOM 1950 C C . VAL A 1 274 ? -0.598 -1.431 -22.190 1.00 64.56 274 VAL A C 1
ATOM 1952 O O . VAL A 1 274 ? -1.153 -1.577 -21.103 1.00 64.56 274 VAL A O 1
ATOM 1955 N N . ALA A 1 275 ? -1.154 -1.828 -23.332 1.00 57.31 275 ALA A N 1
ATOM 1956 C CA . ALA A 1 275 ? -2.468 -2.459 -23.418 1.00 57.31 275 ALA A CA 1
ATOM 1957 C C . ALA A 1 275 ? -2.451 -3.595 -24.443 1.00 57.31 275 ALA A C 1
ATOM 1959 O O . ALA A 1 275 ? -1.930 -3.434 -25.545 1.00 57.31 275 ALA A O 1
ATOM 1960 N N . ALA A 1 276 ? -3.026 -4.748 -24.081 1.00 62.78 276 ALA A N 1
ATOM 1961 C CA . ALA A 1 276 ? -3.173 -5.909 -24.967 1.00 62.78 276 ALA A CA 1
ATOM 1962 C C . ALA A 1 276 ? -1.871 -6.325 -25.702 1.00 62.78 276 ALA A C 1
ATOM 1964 O O . ALA A 1 276 ? -1.899 -6.651 -26.886 1.00 62.78 276 ALA A O 1
ATOM 1965 N N . GLY A 1 277 ? -0.722 -6.283 -25.013 1.00 72.19 277 GLY A N 1
ATOM 1966 C CA . GLY A 1 277 ? 0.586 -6.640 -25.588 1.00 72.19 277 GLY A CA 1
ATOM 1967 C C . GLY A 1 277 ? 1.207 -5.580 -26.508 1.00 72.19 277 GLY A C 1
ATOM 1968 O O . GLY A 1 277 ? 2.152 -5.880 -27.232 1.00 72.19 277 GLY A O 1
ATOM 1969 N N . ARG A 1 278 ? 0.684 -4.348 -26.502 1.00 80.31 278 ARG A N 1
ATOM 1970 C CA . ARG A 1 278 ? 1.176 -3.216 -27.296 1.00 80.31 278 ARG A CA 1
ATOM 1971 C C . ARG A 1 278 ? 1.561 -2.042 -26.409 1.00 80.31 278 ARG A C 1
ATOM 1973 O O . ARG A 1 278 ? 0.950 -1.835 -25.365 1.00 80.31 278 ARG A O 1
ATOM 1980 N N . THR A 1 279 ? 2.504 -1.245 -26.890 1.00 84.94 279 THR A N 1
ATOM 1981 C CA . THR A 1 279 ? 3.027 -0.040 -26.253 1.00 84.94 279 THR A CA 1
ATOM 1982 C C . THR A 1 279 ? 2.743 1.174 -27.139 1.00 84.94 279 THR A C 1
ATOM 1984 O O . THR A 1 279 ? 3.240 1.278 -28.259 1.00 84.94 279 THR A O 1
ATOM 1987 N N . GLY A 1 280 ? 1.933 2.107 -26.653 1.00 81.50 280 GLY A N 1
ATOM 1988 C CA . GLY A 1 280 ? 1.730 3.428 -27.243 1.00 81.50 280 GLY A CA 1
ATOM 1989 C C . GLY A 1 280 ? 2.597 4.473 -26.548 1.00 81.50 280 GLY A C 1
ATOM 1990 O O . GLY A 1 280 ? 2.708 4.438 -25.329 1.00 81.50 280 GLY A O 1
ATOM 1991 N N . LEU A 1 281 ? 3.186 5.392 -27.313 1.00 82.44 281 LEU A N 1
ATOM 1992 C CA . LEU A 1 281 ? 3.837 6.625 -26.870 1.00 82.44 281 LEU A CA 1
ATOM 1993 C C . LEU A 1 281 ? 3.066 7.807 -27.474 1.00 82.44 281 LEU A C 1
ATOM 1995 O O . LEU A 1 281 ? 3.034 7.977 -28.688 1.00 82.44 281 LEU A O 1
ATOM 1999 N N . GLY A 1 282 ? 2.385 8.597 -26.646 1.00 74.50 282 GLY A N 1
ATOM 2000 C CA . GLY A 1 282 ? 1.505 9.691 -27.076 1.00 74.50 282 GLY A CA 1
ATOM 2001 C C . GLY A 1 282 ? 0.167 9.244 -27.691 1.00 74.50 282 GLY A C 1
ATOM 2002 O O . GLY A 1 282 ? -0.558 10.084 -28.223 1.00 74.50 282 GLY A O 1
ATOM 2003 N N . THR A 1 283 ? -0.174 7.948 -27.647 1.00 76.38 283 THR A N 1
ATOM 2004 C CA . THR A 1 283 ? -1.448 7.398 -28.152 1.00 76.38 283 THR A CA 1
ATOM 2005 C C . THR A 1 283 ? -2.061 6.391 -27.184 1.00 76.38 283 THR A C 1
ATOM 2007 O O . THR A 1 283 ? -1.380 5.494 -26.691 1.00 76.38 283 THR A O 1
ATOM 2010 N N . ALA A 1 284 ? -3.372 6.518 -26.954 1.00 72.06 284 ALA A N 1
ATOM 2011 C CA . ALA A 1 284 ? -4.145 5.613 -26.104 1.00 72.06 284 ALA A CA 1
ATOM 2012 C C . ALA A 1 284 ? -4.699 4.383 -26.841 1.00 72.06 284 ALA A C 1
ATOM 2014 O O . ALA A 1 284 ? -5.277 3.491 -26.226 1.00 72.06 284 ALA A O 1
ATOM 2015 N N . SER A 1 285 ? -4.536 4.323 -28.161 1.00 79.44 285 SER A N 1
ATOM 2016 C CA . SER A 1 285 ? -5.002 3.210 -28.989 1.00 79.44 285 SER A CA 1
ATOM 2017 C C . SER A 1 285 ? -3.881 2.775 -29.930 1.00 79.44 285 SER A C 1
ATOM 2019 O O . SER A 1 285 ? -3.963 3.021 -31.135 1.00 79.44 285 SER A O 1
ATOM 2021 N N . PRO A 1 286 ? -2.794 2.181 -29.397 1.00 83.19 286 PRO A N 1
ATOM 2022 C CA . PRO A 1 286 ? -1.707 1.686 -30.229 1.00 83.19 286 PRO A CA 1
ATOM 2023 C C . PRO A 1 286 ? -2.224 0.617 -31.203 1.00 83.19 286 PRO A C 1
ATOM 2025 O O . PRO A 1 286 ? -2.853 -0.370 -30.806 1.00 83.19 286 PRO A O 1
ATOM 2028 N N . ASN A 1 287 ? -1.954 0.812 -32.493 1.00 88.06 287 ASN A N 1
ATOM 2029 C CA . ASN A 1 287 ? -2.313 -0.125 -33.562 1.00 88.06 287 ASN A CA 1
ATOM 2030 C C . ASN A 1 287 ? -1.147 -1.055 -33.956 1.00 88.06 287 ASN A C 1
ATOM 2032 O O . ASN A 1 287 ? -1.359 -2.010 -34.697 1.00 88.06 287 ASN A O 1
ATOM 2036 N N . SER A 1 288 ? 0.046 -0.827 -33.400 1.00 90.88 288 SER A N 1
ATOM 2037 C CA . SER A 1 288 ? 1.242 -1.671 -33.506 1.00 90.88 288 SER A CA 1
ATOM 2038 C C . SER A 1 288 ? 1.820 -1.980 -32.117 1.00 90.88 288 SER A C 1
ATOM 2040 O O . SER A 1 288 ? 1.453 -1.326 -31.139 1.00 90.88 288 SER A O 1
ATOM 2042 N N . ILE A 1 289 ? 2.723 -2.965 -32.016 1.00 89.75 289 ILE A N 1
ATOM 2043 C CA . ILE A 1 289 ? 3.417 -3.328 -30.761 1.00 89.75 289 ILE A CA 1
ATOM 2044 C C . ILE A 1 289 ? 4.168 -2.125 -30.180 1.00 89.75 289 ILE A C 1
ATOM 2046 O O . ILE A 1 289 ? 4.171 -1.946 -28.968 1.00 89.75 289 ILE A O 1
ATOM 2050 N N . LEU A 1 290 ? 4.728 -1.269 -31.034 1.00 89.94 290 LEU A N 1
ATOM 2051 C CA . LEU A 1 290 ? 5.201 0.059 -30.667 1.00 89.94 290 LEU A CA 1
ATOM 2052 C C . LEU A 1 290 ? 4.513 1.081 -31.574 1.00 89.94 290 LEU A C 1
ATOM 2054 O O . LEU A 1 290 ? 4.665 1.033 -32.791 1.00 89.94 290 LEU A O 1
ATOM 2058 N N . SER A 1 291 ? 3.738 1.990 -30.989 1.00 87.75 291 SER A N 1
ATOM 2059 C CA . SER A 1 291 ? 3.074 3.081 -31.710 1.00 87.75 291 SER A CA 1
ATOM 2060 C C . SER A 1 291 ? 3.528 4.412 -31.130 1.00 87.75 291 SER A C 1
ATOM 2062 O O . SER A 1 291 ? 3.334 4.640 -29.942 1.00 87.75 291 SER A O 1
ATOM 2064 N N . VAL A 1 292 ? 4.095 5.303 -31.942 1.00 88.19 292 VAL A N 1
ATOM 2065 C CA . VAL A 1 292 ? 4.512 6.646 -31.508 1.00 88.19 292 VAL A CA 1
ATOM 2066 C C . VAL A 1 292 ? 3.644 7.682 -32.213 1.00 88.19 292 VAL A C 1
ATOM 2068 O O . VAL A 1 292 ? 3.657 7.780 -33.435 1.00 88.19 292 VAL A O 1
ATOM 2071 N N . ASN A 1 293 ? 2.873 8.452 -31.450 1.00 85.06 293 ASN A N 1
ATOM 2072 C CA . ASN A 1 293 ? 2.127 9.600 -31.953 1.00 85.06 293 ASN A CA 1
ATOM 2073 C C . ASN A 1 293 ? 3.021 10.842 -31.890 1.00 85.06 293 ASN A C 1
ATOM 2075 O O . ASN A 1 293 ? 2.936 11.650 -30.964 1.00 85.06 293 ASN A O 1
ATOM 2079 N N . GLY A 1 294 ? 3.951 10.927 -32.836 1.00 86.81 294 GLY A N 1
ATOM 2080 C CA . GLY A 1 294 ? 4.972 11.967 -32.901 1.00 86.81 294 GLY A CA 1
ATOM 2081 C C . GLY A 1 294 ? 6.236 11.481 -33.605 1.00 86.81 294 GLY A C 1
ATOM 2082 O O . GLY A 1 294 ? 6.256 10.403 -34.198 1.00 86.81 294 GLY A O 1
ATOM 2083 N N . SER A 1 295 ? 7.294 12.286 -33.538 1.00 89.44 295 SER A N 1
ATOM 2084 C CA . SER A 1 295 ? 8.584 11.971 -34.161 1.00 89.44 295 SER A CA 1
ATOM 2085 C C . SER A 1 295 ? 9.394 10.958 -33.345 1.00 89.44 295 SER A C 1
ATOM 2087 O O . SER A 1 295 ? 9.425 11.025 -32.117 1.00 89.44 295 SER A O 1
ATOM 2089 N N . LEU A 1 296 ? 10.113 10.071 -34.039 1.00 89.81 296 LEU A N 1
ATOM 2090 C CA . LEU A 1 296 ? 11.123 9.173 -33.474 1.00 89.81 296 LEU A CA 1
ATOM 2091 C C . LEU A 1 296 ? 12.518 9.655 -33.898 1.00 89.81 296 LEU A C 1
ATOM 2093 O O . LEU A 1 296 ? 12.780 9.789 -35.091 1.00 89.81 296 LEU A O 1
ATOM 2097 N N . SER A 1 297 ? 13.406 9.905 -32.934 1.00 91.56 297 SER A N 1
ATOM 2098 C CA . SER A 1 297 ? 14.822 10.175 -33.206 1.00 91.56 297 SER A CA 1
ATOM 2099 C C . SER A 1 297 ? 15.621 8.886 -33.057 1.00 91.56 297 SER A C 1
ATOM 2101 O O . SER A 1 297 ? 15.517 8.219 -32.030 1.00 91.56 297 SER A O 1
ATOM 2103 N N . LEU A 1 298 ? 16.433 8.560 -34.059 1.00 94.06 298 LEU A N 1
ATOM 2104 C CA . LEU A 1 298 ? 17.365 7.431 -34.044 1.00 94.06 298 LEU A CA 1
ATOM 2105 C C . LEU A 1 298 ? 18.808 7.946 -34.001 1.00 94.06 298 LEU A C 1
ATOM 2107 O O . LEU A 1 298 ? 19.055 9.125 -34.260 1.00 94.06 298 LEU A O 1
ATOM 2111 N N . ALA A 1 299 ? 19.755 7.079 -33.646 1.00 95.94 299 ALA A N 1
ATOM 2112 C CA . ALA A 1 299 ? 21.164 7.445 -33.581 1.00 95.94 299 ALA A CA 1
ATOM 2113 C C . ALA A 1 299 ? 21.706 7.833 -34.967 1.00 95.94 299 ALA A C 1
ATOM 2115 O O . ALA A 1 299 ? 21.529 7.103 -35.946 1.00 95.94 299 ALA A O 1
ATOM 2116 N N . VAL A 1 300 ? 22.389 8.978 -35.034 1.00 97.44 300 VAL A N 1
ATOM 2117 C CA . VAL A 1 300 ? 23.084 9.457 -36.232 1.00 97.44 300 VAL A CA 1
ATOM 2118 C C . VAL A 1 300 ? 24.552 9.643 -35.884 1.00 97.44 300 VAL A C 1
ATOM 2120 O O . VAL A 1 300 ? 24.875 10.374 -34.947 1.00 97.44 300 VAL A O 1
ATOM 2123 N N . LYS A 1 301 ? 25.437 8.999 -36.642 1.00 98.12 301 LYS A N 1
ATOM 2124 C CA . LYS A 1 301 ? 26.887 9.102 -36.478 1.00 98.12 301 LYS A CA 1
ATOM 2125 C C . LYS A 1 301 ? 27.529 9.589 -37.766 1.00 98.12 301 LYS A C 1
ATOM 2127 O O . LYS A 1 301 ? 27.128 9.160 -38.840 1.00 98.12 301 LYS A O 1
ATOM 2132 N N . THR A 1 302 ? 28.541 10.442 -37.654 1.00 98.19 302 THR A N 1
ATOM 2133 C CA . THR A 1 302 ? 29.394 10.818 -38.786 1.00 98.19 302 THR A CA 1
ATOM 2134 C C . THR A 1 302 ? 30.755 10.157 -38.628 1.00 98.19 302 THR A C 1
ATOM 2136 O O . THR A 1 302 ? 31.334 10.228 -37.545 1.00 98.19 302 THR A O 1
ATOM 2139 N N . ILE A 1 303 ? 31.249 9.530 -39.692 1.00 98.31 303 ILE A N 1
ATOM 2140 C CA . ILE A 1 303 ? 32.579 8.918 -39.766 1.00 98.31 303 ILE A CA 1
ATOM 2141 C C . ILE A 1 303 ? 33.356 9.473 -40.962 1.00 98.31 303 ILE A C 1
ATOM 2143 O O . ILE A 1 303 ? 32.777 10.022 -41.902 1.00 98.31 303 ILE A O 1
ATOM 2147 N N . THR A 1 304 ? 34.671 9.311 -40.920 1.00 97.69 304 THR A N 1
ATOM 2148 C CA . THR A 1 304 ? 35.617 9.805 -41.921 1.00 97.69 304 THR A CA 1
ATOM 2149 C C . THR A 1 304 ? 36.577 8.702 -42.363 1.00 97.69 304 THR A C 1
ATOM 2151 O O . THR A 1 304 ? 36.553 7.581 -41.858 1.00 97.69 304 THR A O 1
ATOM 2154 N N . VAL A 1 305 ? 37.496 9.037 -43.266 1.00 96.62 305 VAL A N 1
ATOM 2155 C CA . VAL A 1 305 ? 38.586 8.147 -43.698 1.00 96.62 305 VAL A CA 1
ATOM 2156 C C . VAL A 1 305 ? 39.460 7.614 -42.561 1.00 96.62 305 VAL A C 1
ATOM 2158 O O . VAL A 1 305 ? 40.028 6.535 -42.698 1.00 96.62 305 VAL A O 1
ATOM 2161 N N . ALA A 1 306 ? 39.552 8.332 -41.438 1.00 97.25 306 ALA A N 1
ATOM 2162 C CA . ALA A 1 306 ? 40.323 7.894 -40.275 1.00 97.25 306 ALA A CA 1
ATOM 2163 C C . ALA A 1 306 ? 39.657 6.733 -39.519 1.00 97.25 306 ALA A C 1
ATOM 2165 O O . ALA A 1 306 ? 40.336 6.009 -38.796 1.00 97.25 306 ALA A O 1
ATOM 2166 N N . ASP A 1 307 ? 38.348 6.551 -39.701 1.00 97.25 307 ASP A N 1
ATOM 2167 C CA . ASP A 1 307 ? 37.559 5.520 -39.029 1.00 97.25 307 ASP A CA 1
ATOM 2168 C C . ASP A 1 307 ? 37.493 4.216 -39.838 1.00 97.25 307 ASP A C 1
ATOM 2170 O O . ASP A 1 307 ? 36.865 3.260 -39.399 1.00 97.25 307 ASP A O 1
ATOM 2174 N N . SER A 1 308 ? 38.105 4.171 -41.026 1.00 95.69 308 SER A N 1
ATOM 2175 C CA . SER A 1 308 ? 38.049 3.029 -41.942 1.00 95.69 308 SER A CA 1
ATOM 2176 C C . SER A 1 308 ? 39.024 1.908 -41.525 1.00 95.69 308 SER A C 1
ATOM 2178 O O . SER A 1 308 ? 40.223 2.178 -41.405 1.00 95.69 308 SER A O 1
ATOM 2180 N N . PRO A 1 309 ? 38.577 0.643 -41.374 1.00 95.81 309 PRO A N 1
ATOM 2181 C CA . PRO A 1 309 ? 37.193 0.177 -41.481 1.00 95.81 309 PRO A CA 1
ATOM 2182 C C . PRO A 1 309 ? 36.361 0.481 -40.222 1.00 95.81 309 PRO A C 1
ATOM 2184 O O . PRO A 1 309 ? 36.783 0.180 -39.104 1.00 95.81 309 PRO A O 1
ATOM 2187 N N . TYR A 1 310 ? 35.137 0.985 -40.407 1.00 97.38 310 TYR A N 1
ATOM 2188 C CA . TYR A 1 310 ? 34.204 1.251 -39.310 1.00 97.38 310 TYR A CA 1
ATOM 2189 C C . TYR A 1 310 ? 33.199 0.108 -39.170 1.00 97.38 310 TYR A C 1
ATOM 2191 O O . TYR A 1 310 ? 32.409 -0.130 -40.079 1.00 97.38 310 TYR A O 1
ATOM 2199 N N . SER A 1 311 ? 33.204 -0.590 -38.034 1.00 96.19 311 SER A N 1
ATOM 2200 C CA . SER A 1 311 ? 32.259 -1.685 -37.766 1.00 96.19 311 SER A CA 1
ATOM 2201 C C . SER A 1 311 ? 30.979 -1.165 -37.114 1.00 96.19 311 SER A C 1
ATOM 2203 O O . SER A 1 311 ? 31.041 -0.525 -36.065 1.00 96.19 311 SER A O 1
ATOM 2205 N N . LEU A 1 312 ? 29.823 -1.448 -37.720 1.00 96.44 312 LEU A N 1
ATOM 2206 C CA . LEU A 1 312 ? 28.518 -1.054 -37.188 1.00 96.44 312 LEU A CA 1
ATOM 2207 C C . LEU A 1 312 ? 28.144 -1.873 -35.949 1.00 96.44 312 LEU A C 1
ATOM 2209 O O . LEU A 1 312 ? 28.350 -3.085 -35.883 1.00 96.44 312 LEU A O 1
ATOM 2213 N N . THR A 1 313 ? 27.527 -1.201 -34.981 1.00 95.19 313 THR A N 1
ATOM 2214 C CA . THR A 1 313 ? 27.119 -1.769 -33.689 1.00 95.19 313 THR A CA 1
ATOM 2215 C C . THR A 1 313 ? 25.626 -1.578 -33.439 1.00 95.19 313 THR A C 1
ATOM 2217 O O . THR A 1 313 ? 24.906 -0.988 -34.246 1.00 95.19 313 THR A O 1
ATOM 2220 N N . ASP A 1 314 ? 25.125 -2.063 -32.303 1.00 94.12 314 ASP A N 1
ATOM 2221 C CA . ASP A 1 314 ? 23.746 -1.810 -31.870 1.00 94.12 314 ASP A CA 1
ATOM 2222 C C . ASP A 1 314 ? 23.441 -0.366 -31.469 1.00 94.12 314 ASP A C 1
ATOM 2224 O O . ASP A 1 314 ? 22.273 -0.036 -31.269 1.00 94.12 314 ASP A O 1
ATOM 2228 N N . GLN A 1 315 ? 24.460 0.488 -31.417 1.00 95.81 315 GLN A N 1
ATOM 2229 C CA . GLN A 1 315 ? 24.312 1.918 -31.174 1.00 95.81 315 GLN A CA 1
ATOM 2230 C C . GLN A 1 315 ? 24.147 2.726 -32.465 1.00 95.81 315 GLN A C 1
ATOM 2232 O O . GLN A 1 315 ? 23.786 3.899 -32.404 1.00 95.81 315 GLN A O 1
ATOM 2237 N N . ASP A 1 316 ? 24.413 2.129 -33.628 1.00 97.81 316 ASP A N 1
ATOM 2238 C CA . ASP A 1 316 ? 24.298 2.802 -34.918 1.00 97.81 316 ASP A CA 1
ATOM 2239 C C . ASP A 1 316 ? 22.889 2.617 -35.510 1.00 97.81 316 ASP A C 1
ATOM 2241 O O . ASP A 1 316 ? 22.227 1.597 -35.318 1.00 97.81 316 ASP A O 1
ATOM 2245 N N . SER A 1 317 ? 22.414 3.609 -36.262 1.00 97.31 317 SER A N 1
ATOM 2246 C CA . SER A 1 317 ? 21.201 3.480 -37.081 1.00 97.31 317 SER A CA 1
ATOM 2247 C C . SER A 1 317 ? 21.392 4.177 -38.419 1.00 97.31 317 SER A C 1
ATOM 2249 O O . SER A 1 317 ? 21.271 3.545 -39.466 1.00 97.31 317 SER A O 1
ATOM 2251 N N . THR A 1 318 ? 21.768 5.457 -38.389 1.00 97.81 318 THR A N 1
ATOM 2252 C CA . THR A 1 318 ? 22.215 6.201 -39.569 1.00 97.81 318 THR A CA 1
ATOM 2253 C C . THR A 1 318 ? 23.692 6.546 -39.439 1.00 97.81 318 THR A C 1
ATOM 2255 O O . THR A 1 318 ? 24.097 7.160 -38.453 1.00 97.81 318 THR A O 1
ATOM 2258 N N . VAL A 1 319 ? 24.488 6.198 -40.446 1.00 98.50 319 VAL A N 1
ATOM 2259 C CA . VAL A 1 319 ? 25.906 6.551 -40.533 1.00 98.50 319 VAL A CA 1
ATOM 2260 C C . VAL A 1 319 ? 26.134 7.436 -41.752 1.00 98.50 319 VAL A C 1
ATOM 2262 O O . VAL A 1 319 ? 25.889 7.036 -42.888 1.00 98.50 319 VAL A O 1
ATOM 2265 N N . LEU A 1 320 ? 26.587 8.659 -41.501 1.00 98.31 320 LEU A N 1
ATOM 2266 C CA . LEU A 1 320 ? 27.011 9.626 -42.502 1.00 98.31 320 LEU A CA 1
ATOM 2267 C C . LEU A 1 320 ? 28.516 9.474 -42.717 1.00 98.31 320 LEU A C 1
ATOM 2269 O O . LEU A 1 320 ? 29.286 9.526 -41.762 1.00 98.31 320 LEU A O 1
ATOM 2273 N N . VAL A 1 321 ? 28.939 9.286 -43.958 1.00 98.38 321 VAL A N 1
ATOM 2274 C CA . VAL A 1 321 ? 30.325 8.956 -44.289 1.00 98.38 321 VAL A CA 1
ATOM 2275 C C . VAL A 1 321 ? 30.929 10.054 -45.150 1.00 98.38 321 VAL A C 1
ATOM 2277 O O . VAL A 1 321 ? 30.487 10.276 -46.279 1.00 98.38 321 VAL A O 1
ATOM 2280 N N . ASP A 1 322 ? 31.929 10.745 -44.610 1.00 97.12 322 ASP A N 1
ATOM 2281 C CA . ASP A 1 322 ? 32.760 11.690 -45.355 1.00 97.12 322 ASP A CA 1
ATOM 2282 C C . ASP A 1 322 ? 34.000 10.969 -45.902 1.00 97.12 322 ASP A C 1
ATOM 2284 O O . ASP A 1 322 ? 34.966 10.702 -45.179 1.00 97.12 322 ASP A O 1
ATOM 2288 N N . ALA A 1 323 ? 33.961 10.643 -47.195 1.00 96.00 323 ALA A N 1
ATOM 2289 C CA . ALA A 1 323 ? 35.044 9.976 -47.902 1.00 96.00 323 ALA A CA 1
ATOM 2290 C C . ALA A 1 323 ? 35.945 10.954 -48.685 1.00 96.00 323 ALA A C 1
ATOM 2292 O O . ALA A 1 323 ? 36.683 10.523 -49.568 1.00 96.00 323 ALA A O 1
ATOM 2293 N N . ALA A 1 324 ? 35.942 12.265 -48.401 1.00 92.38 324 ALA A N 1
ATOM 2294 C CA . ALA A 1 324 ? 36.650 13.263 -49.220 1.00 92.38 324 ALA A CA 1
ATOM 2295 C C . ALA A 1 324 ? 38.172 13.023 -49.378 1.00 92.38 324 ALA A C 1
ATOM 2297 O O . ALA A 1 324 ? 38.779 13.533 -50.320 1.00 92.38 324 ALA A O 1
ATOM 2298 N N . GLY A 1 325 ? 38.794 12.257 -48.473 1.00 89.44 325 GLY A N 1
ATOM 2299 C CA . GLY A 1 325 ? 40.237 11.978 -48.456 1.00 89.44 325 GLY A CA 1
ATOM 2300 C C . GLY A 1 325 ? 40.660 10.571 -48.901 1.00 89.44 325 GLY A C 1
ATOM 2301 O O . GLY A 1 325 ? 41.853 10.279 -48.893 1.00 89.44 325 GLY A O 1
ATOM 2302 N N . GLY A 1 326 ? 39.720 9.689 -49.245 1.00 95.06 326 GLY A N 1
ATOM 2303 C CA . GLY A 1 326 ? 39.994 8.278 -49.525 1.00 95.06 326 GLY A CA 1
ATOM 2304 C C . GLY A 1 326 ? 38.762 7.397 -49.337 1.00 95.06 326 GLY A C 1
ATOM 2305 O O . GLY A 1 326 ? 37.737 7.848 -48.837 1.00 95.06 326 GLY A O 1
ATOM 2306 N N . ASN A 1 327 ? 38.859 6.137 -49.749 1.00 96.81 327 ASN A N 1
ATOM 2307 C CA . ASN A 1 327 ? 37.733 5.210 -49.657 1.00 96.81 327 ASN A CA 1
ATOM 2308 C C . ASN A 1 327 ? 37.501 4.773 -48.207 1.00 96.81 327 ASN A C 1
ATOM 2310 O O . ASN A 1 327 ? 38.459 4.587 -47.450 1.00 96.81 327 ASN A O 1
ATOM 2314 N N . VAL A 1 328 ? 36.236 4.591 -47.833 1.00 97.94 328 VAL A N 1
ATOM 2315 C CA . VAL A 1 328 ? 35.841 4.204 -46.471 1.00 97.94 328 VAL A CA 1
ATOM 2316 C C . VAL A 1 328 ? 35.117 2.872 -46.499 1.00 97.94 328 VAL A C 1
ATOM 2318 O O . VAL A 1 328 ? 34.117 2.728 -47.194 1.00 97.94 328 VAL A O 1
ATOM 2321 N N . ASN A 1 329 ? 35.585 1.928 -45.690 1.00 97.31 329 ASN A N 1
ATOM 2322 C CA . ASN A 1 329 ? 34.925 0.646 -45.508 1.00 97.31 329 ASN A CA 1
ATOM 2323 C C . ASN A 1 329 ? 34.017 0.713 -44.277 1.00 97.31 329 ASN A C 1
ATOM 2325 O O . ASN A 1 329 ? 34.469 1.066 -43.186 1.00 97.31 329 ASN A O 1
ATOM 2329 N N . VAL A 1 330 ? 32.750 0.348 -44.446 1.00 98.00 330 VAL A N 1
ATOM 2330 C CA . VAL A 1 330 ? 31.769 0.188 -43.371 1.00 98.00 330 VAL A CA 1
ATOM 2331 C C . VAL A 1 330 ? 31.435 -1.289 -43.254 1.00 98.00 330 VAL A C 1
ATOM 2333 O O . VAL A 1 330 ? 30.872 -1.876 -44.170 1.00 98.00 330 VAL A O 1
ATOM 2336 N N . VAL A 1 331 ? 31.787 -1.898 -42.131 1.00 96.81 331 VAL A N 1
ATOM 2337 C CA . VAL A 1 331 ? 31.597 -3.326 -41.885 1.00 96.81 331 VAL A CA 1
ATOM 2338 C C . VAL A 1 331 ? 30.265 -3.545 -41.168 1.00 96.81 331 VAL A C 1
ATOM 2340 O O . VAL A 1 331 ? 30.039 -3.005 -40.084 1.00 96.81 331 VAL A O 1
ATOM 2343 N N . LEU A 1 332 ? 29.372 -4.323 -41.773 1.00 95.50 332 LEU A N 1
ATOM 2344 C CA . LEU A 1 332 ? 28.109 -4.758 -41.180 1.00 95.50 332 LEU A CA 1
ATOM 2345 C C . LEU A 1 332 ? 28.373 -5.906 -40.189 1.00 95.50 332 LEU A C 1
ATOM 2347 O O . LEU A 1 332 ? 29.256 -6.722 -40.441 1.00 95.50 332 LEU A O 1
ATOM 2351 N N . PRO A 1 333 ? 27.626 -6.016 -39.076 1.00 94.44 333 PRO A N 1
ATOM 2352 C CA . PRO A 1 333 ? 27.733 -7.169 -38.186 1.00 94.44 333 PRO A CA 1
ATOM 2353 C C . PRO A 1 333 ? 27.197 -8.450 -38.862 1.00 94.44 333 PRO A C 1
ATOM 2355 O O . PRO A 1 333 ? 26.424 -8.347 -39.821 1.00 94.44 333 PRO A O 1
ATOM 2358 N N . PRO A 1 334 ? 27.529 -9.650 -38.336 1.00 91.25 334 PRO A N 1
ATOM 2359 C CA . PRO A 1 334 ? 27.014 -10.914 -38.868 1.00 91.25 334 PRO A CA 1
ATOM 2360 C C . PRO A 1 334 ? 25.481 -10.904 -38.919 1.00 91.25 334 PRO A C 1
ATOM 2362 O O . PRO A 1 334 ? 24.838 -10.704 -37.880 1.00 91.25 334 PRO A O 1
ATOM 2365 N N . ALA A 1 335 ? 24.878 -11.125 -40.093 1.00 89.81 335 ALA A N 1
ATOM 2366 C CA . ALA A 1 335 ? 23.437 -10.940 -40.277 1.00 89.81 335 ALA A CA 1
ATOM 2367 C C . ALA A 1 335 ? 22.617 -11.881 -39.381 1.00 89.81 335 ALA A C 1
ATOM 2369 O O . ALA A 1 335 ? 21.595 -11.479 -38.815 1.00 89.81 335 ALA A O 1
ATOM 2370 N N . ALA A 1 336 ? 23.111 -13.105 -39.165 1.00 87.69 336 ALA A N 1
ATOM 2371 C CA . ALA A 1 336 ? 22.488 -14.084 -38.276 1.00 87.69 336 ALA A CA 1
ATOM 2372 C C . ALA A 1 336 ? 22.336 -13.579 -36.828 1.00 87.69 336 ALA A C 1
ATOM 2374 O O . ALA A 1 336 ? 21.349 -13.895 -36.164 1.00 87.69 336 ALA A O 1
ATOM 2375 N N . GLY A 1 337 ? 23.284 -12.766 -36.348 1.00 87.81 337 GLY A N 1
ATOM 2376 C CA . GLY A 1 337 ? 23.299 -12.244 -34.980 1.00 87.81 337 GLY A CA 1
ATOM 2377 C C . GLY A 1 337 ? 22.392 -11.034 -34.751 1.00 87.81 337 GLY A C 1
ATOM 2378 O O . GLY A 1 337 ? 22.117 -10.696 -33.601 1.00 87.81 337 GLY A O 1
ATOM 2379 N N . VAL A 1 338 ? 21.923 -10.378 -35.818 1.00 92.12 338 VAL A N 1
ATOM 2380 C CA . VAL A 1 338 ? 21.161 -9.119 -35.724 1.00 92.12 338 VAL A CA 1
ATOM 2381 C C . VAL A 1 338 ? 19.858 -9.106 -36.530 1.00 92.12 338 VAL A C 1
ATOM 2383 O O . VAL A 1 338 ? 19.321 -8.027 -36.752 1.00 92.12 338 VAL A O 1
ATOM 2386 N N . THR A 1 339 ? 19.335 -10.272 -36.933 1.00 92.12 339 THR A N 1
ATOM 2387 C CA . THR A 1 339 ? 18.116 -10.445 -37.758 1.00 92.12 339 THR A CA 1
ATOM 2388 C C . THR A 1 339 ? 17.030 -9.387 -37.498 1.00 92.12 339 THR A C 1
ATOM 2390 O O . THR A 1 339 ? 16.576 -9.203 -36.367 1.00 92.12 339 THR A O 1
ATOM 2393 N N . GLY A 1 340 ? 16.578 -8.714 -38.561 1.00 91.56 340 GLY A N 1
ATOM 2394 C CA . GLY A 1 340 ? 15.583 -7.639 -38.510 1.00 91.56 340 GLY A CA 1
ATOM 2395 C C . GLY A 1 340 ? 16.168 -6.252 -38.234 1.00 91.56 340 GLY A C 1
ATOM 2396 O O . GLY A 1 340 ? 15.435 -5.262 -38.259 1.00 91.56 340 GLY A O 1
ATOM 2397 N N . ARG A 1 341 ? 17.480 -6.141 -37.994 1.00 95.25 341 ARG A N 1
ATOM 2398 C CA . ARG A 1 341 ? 18.153 -4.849 -37.846 1.00 95.25 341 ARG A CA 1
ATOM 2399 C C . ARG A 1 341 ? 18.312 -4.147 -39.183 1.00 95.25 341 ARG A C 1
ATOM 2401 O O . ARG A 1 341 ? 18.710 -4.773 -40.162 1.00 95.25 341 ARG A O 1
ATOM 2408 N N . VAL A 1 342 ? 18.077 -2.837 -39.159 1.00 96.75 342 VAL A N 1
ATOM 2409 C CA . VAL A 1 342 ? 18.180 -1.931 -40.298 1.00 96.75 342 VAL A CA 1
ATOM 2410 C C . VAL A 1 342 ? 19.256 -0.879 -40.042 1.00 96.75 342 VAL A C 1
ATOM 2412 O O . VAL A 1 342 ? 19.235 -0.222 -39.000 1.00 96.75 342 VAL A O 1
ATOM 2415 N N . TYR A 1 343 ? 20.137 -0.675 -41.019 1.00 98.12 343 TYR A N 1
ATOM 2416 C CA . TYR A 1 343 ? 21.099 0.426 -41.042 1.00 98.12 343 TYR A CA 1
ATOM 2417 C C . TYR A 1 343 ? 20.906 1.284 -42.287 1.00 98.12 343 TYR A C 1
ATOM 2419 O O . TYR A 1 343 ? 20.606 0.773 -43.362 1.00 98.12 343 TYR A O 1
ATOM 2427 N N . THR A 1 344 ? 21.105 2.592 -42.147 1.00 98.19 344 THR A N 1
ATOM 2428 C CA . THR A 1 344 ? 21.217 3.529 -43.269 1.00 98.19 344 THR A CA 1
ATOM 2429 C C . THR A 1 344 ? 22.640 4.059 -43.319 1.00 98.19 344 THR A C 1
ATOM 2431 O O . THR A 1 344 ? 23.085 4.716 -42.382 1.00 98.19 344 THR A O 1
ATOM 2434 N N . VAL A 1 345 ? 23.353 3.808 -44.411 1.00 98.38 345 VAL A N 1
ATOM 2435 C CA . VAL A 1 345 ? 24.685 4.365 -44.660 1.00 98.38 345 VAL A CA 1
ATOM 2436 C C . VAL A 1 345 ? 24.560 5.366 -45.791 1.00 98.38 345 VAL A C 1
ATOM 2438 O O . VAL A 1 345 ? 24.047 5.038 -46.857 1.00 98.38 345 VAL A O 1
ATOM 2441 N N . LYS A 1 346 ? 24.999 6.599 -45.558 1.00 97.88 346 LYS A N 1
ATOM 2442 C CA . LYS A 1 346 ? 24.929 7.671 -46.544 1.00 97.88 346 LYS A CA 1
ATOM 2443 C C . LYS A 1 346 ? 26.285 8.316 -46.711 1.00 97.88 346 LYS A C 1
ATOM 2445 O O . LYS A 1 346 ? 26.850 8.844 -45.758 1.00 97.88 346 LYS A O 1
ATOM 2450 N N . ARG A 1 347 ? 26.760 8.355 -47.945 1.00 96.94 347 ARG A N 1
ATOM 2451 C CA . ARG A 1 347 ? 27.907 9.165 -48.318 1.00 96.94 347 ARG A CA 1
ATOM 2452 C C . ARG A 1 347 ? 27.519 10.644 -48.315 1.00 96.94 347 ARG A C 1
ATOM 2454 O O . ARG A 1 347 ? 26.430 10.995 -48.765 1.00 96.94 347 ARG A O 1
ATOM 2461 N N . ILE A 1 348 ? 28.378 11.516 -47.793 1.00 97.06 348 ILE A N 1
ATOM 2462 C CA . ILE A 1 348 ? 28.082 12.954 -47.646 1.00 97.06 348 ILE A CA 1
ATOM 2463 C C . ILE A 1 348 ? 29.126 13.882 -48.273 1.00 97.06 348 ILE A C 1
ATOM 2465 O O . ILE A 1 348 ? 28.953 15.098 -48.230 1.00 97.06 348 ILE A O 1
ATOM 2469 N N . ASP A 1 349 ? 30.180 13.337 -48.873 1.00 95.12 349 ASP A N 1
ATOM 2470 C CA . ASP A 1 349 ? 31.225 14.119 -49.524 1.00 95.12 349 ASP A CA 1
ATOM 2471 C C . ASP A 1 349 ? 30.995 14.317 -51.033 1.00 95.12 349 ASP A C 1
ATOM 2473 O O . ASP A 1 349 ? 30.203 13.631 -51.683 1.00 95.12 349 ASP A O 1
ATOM 2477 N N . LEU A 1 350 ? 31.743 15.275 -51.587 1.00 92.94 350 LEU A N 1
ATOM 2478 C CA . LEU A 1 350 ? 31.783 15.618 -53.013 1.00 92.94 350 LEU A CA 1
ATOM 2479 C C . LEU A 1 350 ? 32.974 14.973 -53.751 1.00 92.94 350 LEU A C 1
ATOM 2481 O O . LEU A 1 350 ? 33.257 15.332 -54.894 1.00 92.94 350 LEU A O 1
ATOM 2485 N N . GLY A 1 351 ? 33.721 14.075 -53.105 1.00 86.12 351 GLY A N 1
ATOM 2486 C CA . GLY A 1 351 ? 34.918 13.457 -53.670 1.00 86.12 351 GLY A CA 1
ATOM 2487 C C . GLY A 1 351 ? 34.623 12.519 -54.846 1.00 86.12 351 GLY A C 1
ATOM 2488 O O . GLY A 1 351 ? 33.474 12.254 -55.203 1.00 86.12 351 GLY A O 1
ATOM 2489 N N . ALA A 1 352 ? 35.678 11.971 -55.446 1.00 87.38 352 ALA A N 1
ATOM 2490 C CA . ALA A 1 352 ? 35.591 10.886 -56.437 1.00 87.38 352 ALA A CA 1
ATOM 2491 C C . ALA A 1 352 ? 35.839 9.494 -55.814 1.00 87.38 352 ALA A C 1
ATOM 2493 O O . ALA A 1 352 ? 36.123 8.530 -56.517 1.00 87.38 352 ALA A O 1
ATOM 2494 N N . THR A 1 353 ? 35.797 9.418 -54.487 1.00 93.25 353 THR A N 1
ATOM 2495 C CA . THR A 1 353 ? 36.010 8.219 -53.675 1.00 93.25 353 THR A CA 1
ATOM 2496 C C . THR A 1 353 ? 34.729 7.402 -53.563 1.00 93.25 353 THR A C 1
ATOM 2498 O O . THR A 1 353 ? 33.685 7.778 -54.098 1.00 93.25 353 THR A O 1
ATOM 2501 N N . PHE A 1 354 ? 34.810 6.267 -52.879 1.00 93.88 354 PHE A N 1
ATOM 2502 C CA . PHE A 1 354 ? 33.664 5.405 -52.620 1.00 93.88 354 PHE A CA 1
ATOM 2503 C C . PHE A 1 354 ? 33.572 5.016 -51.146 1.00 93.88 354 PHE A C 1
ATOM 2505 O O . PHE A 1 354 ? 34.569 4.991 -50.419 1.00 93.88 354 PHE A O 1
ATOM 2512 N N . VAL A 1 355 ? 32.346 4.721 -50.716 1.00 97.88 355 VAL A N 1
ATOM 2513 C CA . VAL A 1 355 ? 32.063 4.098 -49.422 1.00 97.88 355 VAL A CA 1
ATOM 2514 C C . VAL A 1 355 ? 31.622 2.670 -49.691 1.00 97.88 355 VAL A C 1
ATOM 2516 O O . VAL A 1 355 ? 30.612 2.475 -50.358 1.00 97.88 355 VAL A O 1
ATOM 2519 N N . THR A 1 356 ? 32.358 1.694 -49.177 1.00 97.31 356 THR A N 1
ATOM 2520 C CA . THR A 1 356 ? 32.081 0.272 -49.395 1.00 97.31 356 THR A CA 1
ATOM 2521 C C . THR A 1 356 ? 31.453 -0.321 -48.144 1.00 97.31 356 THR A C 1
ATOM 2523 O O . THR A 1 356 ? 32.069 -0.328 -47.078 1.00 97.31 356 THR A O 1
ATOM 2526 N N . LEU A 1 357 ? 30.235 -0.840 -48.261 1.00 97.31 357 LEU A N 1
ATOM 2527 C CA . LEU A 1 357 ? 29.615 -1.669 -47.236 1.00 97.31 357 LEU A CA 1
ATOM 2528 C C . LEU A 1 357 ? 30.121 -3.102 -47.404 1.00 97.31 357 LEU A C 1
ATOM 2530 O O . LEU A 1 357 ? 29.997 -3.689 -48.479 1.00 97.31 357 LEU A O 1
ATOM 2534 N N . LEU A 1 358 ? 30.672 -3.658 -46.331 1.00 95.25 358 LEU A N 1
ATOM 2535 C CA . LEU A 1 358 ? 31.218 -5.006 -46.275 1.00 95.25 358 L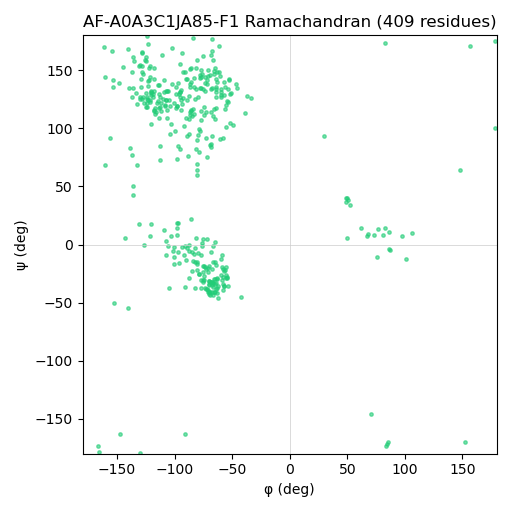EU A CA 1
ATOM 2536 C C . LEU A 1 358 ? 30.391 -5.846 -45.291 1.00 95.25 358 LEU A C 1
ATOM 2538 O O . LEU A 1 358 ? 30.319 -5.487 -44.118 1.00 95.25 358 LEU A O 1
ATOM 2542 N N . PRO A 1 359 ? 29.793 -6.968 -45.713 1.00 91.69 359 PRO A N 1
ATOM 2543 C CA . PRO A 1 359 ? 29.132 -7.918 -44.821 1.00 91.69 359 PRO A CA 1
ATOM 2544 C C . PRO A 1 359 ? 30.124 -8.797 -44.033 1.00 91.69 359 PRO A C 1
ATOM 2546 O O . PRO A 1 359 ? 29.700 -9.601 -43.211 1.00 91.69 359 PRO A O 1
ATOM 2549 N N . TYR A 1 360 ? 31.434 -8.636 -44.255 1.00 86.50 360 TYR A N 1
ATOM 2550 C CA . TYR A 1 360 ? 32.508 -9.379 -43.597 1.00 86.50 360 TYR A CA 1
ATOM 2551 C C . TYR A 1 360 ? 33.578 -8.446 -43.004 1.00 86.50 360 TYR A C 1
ATOM 2553 O O . TYR A 1 360 ? 33.687 -7.269 -43.347 1.00 86.50 360 TYR A O 1
ATOM 2561 N N . GLY A 1 361 ? 34.419 -8.989 -42.124 1.00 83.00 361 GLY A N 1
ATOM 2562 C CA . GLY A 1 361 ? 35.436 -8.257 -41.373 1.00 83.00 361 GLY A CA 1
ATOM 2563 C C . GLY A 1 361 ? 36.421 -9.213 -40.708 1.00 83.00 361 GLY A C 1
ATOM 2564 O O . GLY A 1 361 ? 36.367 -10.416 -40.932 1.00 83.00 361 GLY A O 1
ATOM 2565 N N . TRP A 1 362 ? 37.323 -8.693 -39.873 1.00 74.31 362 TRP A N 1
ATOM 2566 C CA . TRP A 1 362 ? 38.346 -9.519 -39.211 1.00 74.31 362 TRP A CA 1
ATOM 2567 C C . TRP A 1 362 ? 37.748 -10.674 -38.385 1.00 74.31 362 TRP A C 1
ATOM 2569 O O . TRP A 1 362 ? 38.287 -11.778 -38.394 1.00 74.31 362 TRP A O 1
ATOM 2579 N N . ASP A 1 363 ? 36.597 -10.432 -37.750 1.00 70.31 363 ASP A N 1
ATOM 2580 C CA . ASP A 1 363 ? 35.878 -11.398 -36.907 1.00 70.31 363 ASP A CA 1
ATOM 2581 C C . ASP A 1 363 ? 34.571 -11.912 -37.544 1.00 70.31 363 ASP A C 1
ATOM 2583 O O . ASP A 1 363 ? 33.747 -12.525 -36.864 1.00 70.31 363 ASP A O 1
ATOM 2587 N N . ILE A 1 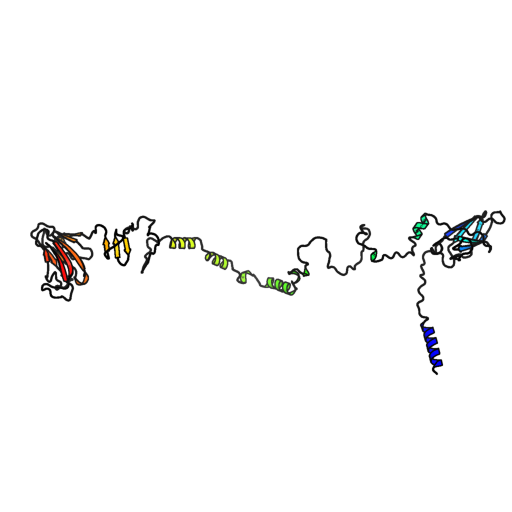364 ? 34.349 -11.657 -38.839 1.00 73.75 364 ILE A N 1
ATOM 2588 C CA . ILE A 1 364 ? 33.120 -12.044 -39.547 1.00 73.75 364 ILE A CA 1
ATOM 2589 C C . ILE A 1 364 ? 33.496 -12.906 -40.759 1.00 73.75 364 ILE A C 1
ATOM 2591 O O . ILE A 1 364 ? 34.308 -12.466 -41.575 1.00 73.75 364 ILE A O 1
ATOM 2595 N N . PRO A 1 365 ? 32.931 -14.119 -40.900 1.00 74.69 365 PRO A N 1
ATOM 2596 C CA . PRO A 1 365 ? 33.226 -15.009 -42.018 1.00 74.69 365 PRO A CA 1
ATOM 2597 C C . PRO A 1 365 ? 33.054 -14.355 -43.400 1.00 74.69 365 PRO A C 1
ATOM 2599 O O . PRO A 1 365 ? 32.105 -13.615 -43.640 1.00 74.69 365 PRO A O 1
ATOM 2602 N N . LEU A 1 366 ? 33.949 -14.689 -44.338 1.00 73.31 366 LEU A N 1
ATOM 2603 C CA . LEU A 1 366 ? 33.968 -14.166 -45.718 1.00 73.31 366 LEU A CA 1
ATOM 2604 C C . LEU A 1 366 ? 32.767 -14.594 -46.586 1.00 73.31 366 LEU A C 1
ATOM 2606 O O . LEU A 1 366 ? 32.718 -14.239 -47.755 1.00 73.31 366 LEU A O 1
ATOM 2610 N N . ASN A 1 367 ? 31.843 -15.394 -46.058 1.00 72.81 367 ASN A N 1
ATOM 2611 C CA . ASN A 1 367 ? 30.689 -15.928 -46.785 1.00 72.81 367 ASN A CA 1
ATOM 2612 C C . ASN A 1 367 ? 29.366 -15.208 -46.463 1.00 72.81 367 ASN A C 1
ATOM 2614 O O . ASN A 1 367 ? 28.310 -15.676 -46.884 1.00 72.81 367 ASN A O 1
ATOM 2618 N N . GLU A 1 368 ? 29.399 -14.115 -45.701 1.00 84.44 368 GLU A N 1
ATOM 2619 C CA . GLU A 1 368 ? 28.255 -13.212 -45.541 1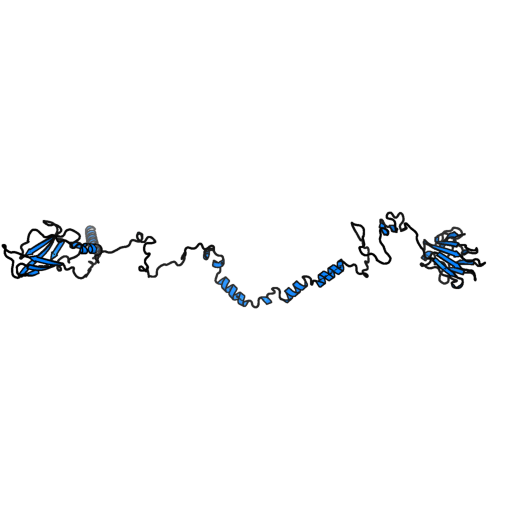.00 84.44 368 GLU A CA 1
ATOM 2620 C C . GLU A 1 368 ? 28.127 -12.322 -46.787 1.00 84.44 368 GLU A C 1
ATOM 2622 O O . GLU A 1 368 ? 29.131 -11.926 -47.376 1.00 84.44 368 GLU A O 1
ATOM 2627 N N . THR A 1 369 ? 26.899 -11.997 -47.195 1.00 88.38 369 THR A N 1
ATOM 2628 C CA . THR A 1 369 ? 26.637 -11.253 -48.437 1.00 88.38 369 THR A CA 1
ATOM 2629 C C . THR A 1 369 ? 25.586 -10.157 -48.251 1.00 88.38 369 THR A C 1
ATOM 2631 O O . THR A 1 369 ? 24.818 -10.164 -47.283 1.00 88.38 369 THR A O 1
ATOM 2634 N N . ILE A 1 370 ? 25.558 -9.205 -49.187 1.00 90.75 370 ILE A N 1
ATOM 2635 C CA . ILE A 1 370 ? 24.493 -8.208 -49.364 1.00 90.75 370 ILE A CA 1
ATOM 2636 C C . ILE A 1 370 ? 23.819 -8.512 -50.704 1.00 90.75 370 ILE A C 1
ATOM 2638 O O . ILE A 1 370 ? 24.445 -8.314 -51.741 1.00 90.75 370 ILE A O 1
ATOM 2642 N N . GLU A 1 371 ? 22.585 -9.024 -50.706 1.00 86.75 371 GLU A N 1
ATOM 2643 C CA . GLU A 1 371 ? 21.900 -9.509 -51.926 1.00 86.75 371 GLU A CA 1
ATOM 2644 C C . GLU A 1 371 ? 22.781 -10.494 -52.726 1.00 86.75 371 GLU A C 1
ATOM 2646 O O . GLU A 1 371 ? 22.899 -10.422 -53.950 1.00 86.75 371 GLU A O 1
ATOM 2651 N N . GLY A 1 372 ? 23.513 -11.353 -52.005 1.00 82.06 372 GLY A N 1
ATOM 2652 C CA . GLY A 1 372 ? 24.477 -12.298 -52.568 1.00 82.06 372 GLY A CA 1
ATOM 2653 C C . GLY A 1 372 ? 25.740 -11.694 -53.199 1.00 82.06 372 GLY A C 1
ATOM 2654 O O . GLY A 1 372 ? 26.507 -12.422 -53.821 1.00 82.06 372 GLY A O 1
ATOM 2655 N N . GLN A 1 373 ? 25.984 -10.391 -53.042 1.00 86.69 373 GLN A N 1
ATOM 2656 C CA . GLN A 1 373 ? 27.258 -9.755 -53.381 1.00 86.69 373 GLN A CA 1
ATOM 2657 C C . GLN A 1 373 ? 28.198 -9.703 -52.171 1.00 86.69 373 GLN A C 1
ATOM 2659 O O . GLN A 1 373 ? 27.755 -9.533 -51.033 1.00 86.69 373 GLN A O 1
ATOM 2664 N N . ASP A 1 374 ? 29.508 -9.772 -52.430 1.00 88.38 374 ASP A N 1
ATOM 2665 C CA . ASP A 1 374 ? 30.550 -9.673 -51.396 1.00 88.38 374 ASP A CA 1
ATOM 2666 C C . ASP A 1 374 ? 30.618 -8.276 -50.763 1.00 88.38 374 ASP A C 1
ATOM 2668 O O . ASP A 1 374 ? 31.180 -8.105 -49.687 1.00 88.38 374 ASP A O 1
ATOM 2672 N N . ASN A 1 375 ? 30.102 -7.247 -51.437 1.00 92.06 375 ASN A N 1
ATOM 2673 C CA . ASN A 1 375 ? 30.098 -5.869 -50.959 1.00 92.06 375 ASN A CA 1
ATOM 2674 C C . ASN A 1 375 ? 29.060 -5.017 -51.700 1.00 92.06 375 ASN A C 1
ATOM 2676 O O . ASN A 1 375 ? 28.493 -5.434 -52.710 1.00 92.06 375 ASN A O 1
ATOM 2680 N N . MET A 1 376 ? 28.841 -3.803 -51.196 1.00 94.69 376 MET A N 1
ATOM 2681 C CA . MET A 1 376 ? 28.050 -2.775 -51.866 1.00 94.69 376 MET A CA 1
ATOM 2682 C C . MET A 1 376 ? 28.783 -1.433 -51.842 1.00 94.69 376 MET A C 1
ATOM 2684 O O . MET A 1 376 ? 29.033 -0.882 -50.771 1.00 94.69 376 MET A O 1
ATOM 2688 N N . ASP A 1 377 ? 29.056 -0.869 -53.017 1.00 95.75 377 ASP A N 1
ATOM 2689 C CA . ASP A 1 377 ? 29.710 0.433 -53.154 1.00 95.75 377 ASP A CA 1
ATOM 2690 C C . ASP A 1 377 ? 28.708 1.582 -53.328 1.00 95.75 377 ASP A C 1
ATOM 2692 O O . ASP A 1 377 ? 27.842 1.566 -54.202 1.00 95.75 377 ASP A O 1
ATOM 2696 N N . LEU A 1 378 ? 28.890 2.642 -52.540 1.00 96.81 378 LEU A N 1
ATOM 2697 C CA . LEU A 1 378 ? 28.288 3.959 -52.744 1.00 96.81 378 LEU A CA 1
ATOM 2698 C C . LEU A 1 378 ? 29.291 4.841 -53.502 1.00 96.81 378 LEU A C 1
ATOM 2700 O O . LEU A 1 378 ? 30.057 5.612 -52.911 1.00 96.81 378 LEU A O 1
ATOM 2704 N N . SER A 1 379 ? 29.334 4.685 -54.826 1.00 93.00 379 SER A N 1
ATOM 2705 C CA . SER A 1 379 ? 30.309 5.348 -55.703 1.00 93.00 379 SER A CA 1
ATOM 2706 C C . SER A 1 379 ? 29.903 6.765 -56.123 1.00 93.00 379 SER A C 1
ATOM 2708 O O . SER A 1 379 ? 30.750 7.578 -56.491 1.00 93.00 379 SER A O 1
ATOM 2710 N N . GLY A 1 380 ? 28.609 7.081 -56.084 1.00 90.56 380 GLY A N 1
ATOM 2711 C CA . GLY A 1 380 ? 28.064 8.394 -56.415 1.00 90.56 380 GLY A CA 1
ATOM 2712 C C . GLY A 1 380 ? 28.072 9.356 -55.227 1.00 90.56 380 GLY A C 1
ATOM 2713 O O . GLY A 1 380 ? 27.987 8.955 -54.065 1.00 90.56 380 GLY A O 1
ATOM 2714 N N . GLN A 1 381 ? 28.154 10.654 -55.517 1.00 92.00 381 GLN A N 1
ATOM 2715 C CA . GLN A 1 381 ? 28.046 11.694 -54.493 1.00 92.00 381 GLN A CA 1
ATOM 2716 C C . GLN A 1 381 ? 26.649 11.660 -53.864 1.00 92.00 381 GLN A C 1
ATOM 2718 O O . GLN A 1 381 ? 25.646 11.567 -54.571 1.00 92.00 381 GLN A O 1
ATOM 2723 N N . PHE A 1 382 ? 26.588 11.760 -52.536 1.00 93.19 382 PHE A N 1
ATOM 2724 C CA . PHE A 1 382 ? 25.342 11.752 -51.757 1.00 93.19 382 PHE A CA 1
ATOM 2725 C C . PHE A 1 382 ? 24.481 10.484 -51.851 1.00 93.19 382 PHE A C 1
ATOM 2727 O O . PHE A 1 382 ? 23.324 10.511 -51.412 1.00 93.19 382 PHE A O 1
ATOM 2734 N N . GLN A 1 383 ? 25.037 9.391 -52.382 1.00 96.25 383 GLN A N 1
ATOM 2735 C CA . GLN A 1 383 ? 24.362 8.099 -52.410 1.00 96.25 383 GLN A CA 1
ATOM 2736 C C . GLN A 1 383 ? 24.157 7.540 -51.006 1.00 96.25 383 GLN A C 1
ATOM 2738 O O . GLN A 1 383 ? 24.951 7.783 -50.090 1.00 96.25 383 GLN A O 1
ATOM 2743 N N . TYR A 1 384 ? 23.086 6.774 -50.841 1.00 97.50 384 TYR A N 1
ATOM 2744 C CA . TYR A 1 384 ? 22.823 6.032 -49.618 1.00 97.50 384 TYR A CA 1
ATOM 2745 C C . TYR A 1 384 ? 22.375 4.604 -49.915 1.00 97.50 384 TYR A C 1
ATOM 2747 O O . TYR A 1 384 ? 21.846 4.309 -50.983 1.00 97.50 384 TYR A O 1
ATOM 2755 N N . ALA A 1 385 ? 22.550 3.740 -48.923 1.00 97.62 385 ALA A N 1
ATOM 2756 C CA . ALA A 1 385 ? 21.941 2.425 -48.864 1.00 97.62 385 ALA A CA 1
ATOM 2757 C C . ALA A 1 385 ? 21.261 2.235 -47.510 1.00 97.62 385 ALA A C 1
ATOM 2759 O O . ALA A 1 385 ? 21.825 2.553 -46.461 1.00 97.62 385 ALA A O 1
ATOM 2760 N N . MET A 1 386 ? 20.047 1.702 -47.544 1.00 97.88 386 MET A N 1
ATOM 2761 C CA . MET A 1 386 ? 19.337 1.177 -46.390 1.00 97.88 386 MET A CA 1
ATOM 2762 C C . MET A 1 386 ? 19.352 -0.343 -46.500 1.00 97.88 386 MET A C 1
ATOM 2764 O O . MET A 1 386 ? 18.784 -0.892 -47.441 1.00 97.88 386 MET A O 1
ATOM 2768 N N . VAL A 1 387 ? 20.007 -1.012 -45.556 1.00 96.19 387 VAL A N 1
ATOM 2769 C CA . VAL A 1 387 ? 20.168 -2.470 -45.551 1.00 96.19 387 VAL A CA 1
ATOM 2770 C C . VAL A 1 387 ? 19.505 -3.077 -44.323 1.00 96.19 387 VAL A C 1
ATOM 2772 O O . VAL A 1 387 ? 19.553 -2.494 -43.238 1.00 96.19 387 VAL A O 1
ATOM 2775 N N . GLN A 1 388 ? 18.889 -4.246 -44.485 1.00 95.88 388 GLN A N 1
ATOM 2776 C CA . GLN A 1 388 ? 18.268 -5.014 -43.410 1.00 95.88 388 GLN A CA 1
ATOM 2777 C C . GLN A 1 388 ? 18.855 -6.420 -43.339 1.00 95.88 388 GLN A C 1
ATOM 2779 O O . GLN A 1 388 ? 19.014 -7.089 -44.354 1.00 95.88 388 GLN A O 1
ATOM 2784 N N . SER A 1 389 ? 19.137 -6.883 -42.129 1.00 93.69 389 SER A N 1
ATOM 2785 C CA . SER A 1 389 ? 19.559 -8.263 -41.870 1.00 93.69 389 SER A CA 1
ATOM 2786 C C . SER A 1 389 ? 18.361 -9.208 -41.800 1.00 93.69 389 SER A C 1
ATOM 2788 O O . SER A 1 389 ? 17.268 -8.820 -41.375 1.00 93.69 389 SER A O 1
ATOM 2790 N N . GLY A 1 390 ? 18.569 -10.476 -42.150 1.00 85.88 390 GLY A N 1
ATOM 2791 C CA . GLY A 1 390 ? 17.508 -11.488 -42.105 1.00 85.88 390 GLY A CA 1
ATOM 2792 C C . GLY A 1 390 ? 16.969 -11.896 -43.471 1.00 85.88 390 GLY A C 1
ATOM 2793 O O . GLY A 1 390 ? 15.949 -12.581 -43.522 1.00 85.88 390 GLY A O 1
ATOM 2794 N N . GLY A 1 391 ? 17.614 -11.481 -44.566 1.00 83.94 391 GLY A N 1
ATOM 2795 C CA . GLY A 1 391 ? 17.341 -12.049 -45.882 1.00 83.94 391 GLY A CA 1
ATOM 2796 C C . GLY A 1 391 ? 17.662 -13.533 -45.913 1.00 83.94 391 GLY A C 1
ATOM 2797 O O . GLY A 1 391 ? 18.564 -13.982 -45.211 1.00 83.94 391 GLY A O 1
ATOM 2798 N N . LEU A 1 392 ? 16.926 -14.287 -46.722 1.00 80.50 392 LEU A N 1
ATOM 2799 C CA . LEU A 1 392 ? 17.150 -15.721 -46.920 1.00 80.50 392 LEU A CA 1
ATOM 2800 C C . LEU A 1 392 ? 17.422 -16.066 -48.380 1.00 80.50 392 LEU A C 1
ATOM 2802 O O . LEU A 1 392 ? 17.453 -17.245 -48.696 1.00 80.50 392 LEU A O 1
ATOM 2806 N N . LEU A 1 393 ? 17.573 -15.074 -49.258 1.00 77.12 393 LEU A N 1
ATOM 2807 C CA . LEU A 1 393 ? 17.871 -15.283 -50.671 1.00 77.12 393 LEU A CA 1
ATOM 2808 C C . LEU A 1 393 ? 19.271 -14.753 -50.970 1.00 77.12 393 LEU A C 1
ATOM 2810 O O . LEU A 1 393 ? 19.624 -13.687 -50.464 1.00 77.12 393 LEU A O 1
ATOM 2814 N N . ASP A 1 394 ? 20.056 -15.485 -51.752 1.00 70.31 394 ASP A N 1
ATOM 2815 C CA . ASP A 1 394 ? 21.323 -14.987 -52.291 1.00 70.31 394 ASP A CA 1
ATOM 2816 C C . ASP A 1 394 ? 21.137 -14.308 -53.663 1.00 70.31 394 ASP A C 1
ATOM 2818 O O . ASP A 1 394 ? 20.036 -13.906 -54.045 1.00 70.31 394 ASP A O 1
ATOM 2822 N N . TYR A 1 395 ? 22.243 -14.141 -54.391 1.00 65.06 395 TYR A N 1
ATOM 2823 C CA . TYR A 1 395 ? 22.325 -13.369 -55.627 1.00 65.06 395 TYR A CA 1
ATOM 2824 C C . TYR A 1 395 ? 21.510 -13.973 -56.773 1.00 65.06 395 TYR A C 1
ATOM 2826 O O . TYR A 1 395 ? 21.053 -13.232 -57.645 1.00 65.06 395 TYR A O 1
ATOM 2834 N N . ASP A 1 396 ? 21.343 -15.298 -56.803 1.00 72.56 396 ASP A N 1
ATOM 2835 C CA . ASP A 1 396 ? 20.564 -15.975 -57.844 1.00 72.56 396 ASP A CA 1
ATOM 2836 C C . ASP A 1 396 ? 19.097 -16.198 -57.437 1.00 72.56 396 ASP A C 1
ATOM 2838 O O . ASP A 1 396 ? 18.271 -16.604 -58.262 1.00 72.56 396 ASP A O 1
ATOM 2842 N N . GLY A 1 397 ? 18.748 -15.802 -56.209 1.00 70.25 397 GLY A N 1
ATOM 2843 C CA . GLY A 1 397 ? 17.416 -15.950 -55.645 1.00 70.25 397 GLY A CA 1
ATOM 2844 C C . GLY A 1 397 ? 17.190 -17.309 -54.987 1.00 70.25 397 GLY A C 1
ATOM 2845 O O . GLY A 1 397 ? 16.042 -17.611 -54.642 1.00 70.25 397 GLY A O 1
ATOM 2846 N N . ASP A 1 398 ? 18.237 -18.112 -54.792 1.00 79.00 398 ASP A N 1
ATOM 2847 C CA . ASP A 1 398 ? 18.165 -19.368 -54.064 1.00 79.00 398 ASP A CA 1
ATOM 2848 C C . ASP A 1 398 ? 18.118 -19.134 -52.554 1.00 79.00 398 ASP A C 1
ATOM 2850 O O . ASP A 1 398 ? 18.620 -18.154 -52.002 1.00 79.00 398 ASP A O 1
ATOM 2854 N N . THR A 1 399 ? 17.465 -20.058 -51.845 1.00 78.06 399 THR A N 1
ATOM 2855 C CA . THR A 1 399 ? 17.347 -19.964 -50.389 1.00 78.06 399 THR A CA 1
ATOM 2856 C C . THR A 1 399 ? 18.667 -20.327 -49.713 1.00 78.06 399 THR A C 1
ATOM 2858 O O . THR A 1 399 ? 19.101 -21.479 -49.773 1.00 78.06 399 THR A O 1
ATOM 2861 N N . VAL A 1 400 ? 19.255 -19.386 -48.981 1.00 75.31 400 VAL A N 1
ATOM 2862 C CA . VAL A 1 400 ? 20.449 -19.611 -48.163 1.00 75.31 400 VAL A CA 1
ATOM 2863 C C . VAL A 1 400 ? 20.105 -20.033 -46.738 1.00 75.31 400 VAL A C 1
ATOM 2865 O O . VAL A 1 400 ? 19.148 -19.564 -46.122 1.00 75.31 400 VAL A O 1
ATOM 2868 N N . ALA A 1 401 ? 20.912 -20.948 -46.193 1.00 71.81 401 ALA A N 1
ATOM 2869 C CA . ALA A 1 401 ? 20.723 -21.503 -44.851 1.00 71.81 401 ALA A CA 1
ATOM 2870 C C . ALA A 1 401 ? 21.086 -20.521 -43.723 1.00 71.81 401 ALA A C 1
ATOM 2872 O O . ALA A 1 401 ? 20.668 -20.711 -42.579 1.00 71.81 401 ALA A O 1
ATOM 2873 N N . THR A 1 402 ? 21.875 -19.491 -44.031 1.00 74.62 402 THR A N 1
ATOM 2874 C CA . THR A 1 402 ? 22.287 -18.441 -43.097 1.00 74.62 402 THR A CA 1
ATOM 2875 C C . THR A 1 402 ? 21.695 -17.104 -43.529 1.00 74.62 402 THR A C 1
ATOM 2877 O O . THR A 1 402 ? 21.732 -16.806 -44.722 1.00 74.62 402 THR A O 1
ATOM 2880 N N . PRO A 1 403 ? 21.170 -16.294 -42.592 1.00 80.50 403 PRO A N 1
ATOM 2881 C CA . PRO A 1 403 ? 20.690 -14.955 -42.899 1.00 80.50 403 PRO A CA 1
ATOM 2882 C C . PRO A 1 403 ? 21.733 -14.109 -43.631 1.00 80.50 403 PRO A C 1
ATOM 2884 O O . PRO A 1 403 ? 22.908 -14.174 -43.287 1.00 80.50 403 PRO A O 1
ATOM 2887 N N . VAL A 1 404 ? 21.287 -13.291 -44.583 1.00 88.75 404 VAL A N 1
ATOM 2888 C CA . VAL A 1 404 ? 22.108 -12.320 -45.325 1.00 88.75 404 VAL A CA 1
ATOM 2889 C C . VAL A 1 404 ? 21.553 -10.903 -45.173 1.00 88.75 404 VAL A C 1
ATOM 2891 O O . VAL A 1 404 ? 20.474 -10.689 -44.596 1.00 88.75 404 VAL A O 1
ATOM 2894 N N . TRP A 1 405 ? 22.295 -9.920 -45.677 1.00 93.25 405 TRP A N 1
ATOM 2895 C CA . TRP A 1 405 ? 21.837 -8.540 -45.784 1.00 93.25 405 TRP A CA 1
ATOM 2896 C C . TRP A 1 405 ? 21.057 -8.321 -47.082 1.00 93.25 405 TRP A C 1
ATOM 2898 O O . TRP A 1 405 ? 21.429 -8.821 -48.137 1.00 93.25 405 TRP A O 1
ATOM 2908 N N . VAL A 1 406 ? 19.980 -7.548 -46.996 1.00 91.94 406 VAL A N 1
ATOM 2909 C CA . VAL A 1 406 ? 19.074 -7.208 -48.104 1.00 91.94 406 VAL A CA 1
ATOM 2910 C C . VAL A 1 406 ? 19.023 -5.694 -48.231 1.00 91.94 406 VAL A C 1
ATOM 2912 O O . VAL A 1 406 ? 18.996 -4.985 -47.221 1.00 91.94 406 VAL A O 1
ATOM 2915 N N . ILE A 1 407 ? 19.002 -5.183 -49.455 1.00 93.06 407 ILE A N 1
ATOM 2916 C CA . ILE A 1 407 ? 18.896 -3.758 -49.752 1.00 93.06 407 ILE A CA 1
ATOM 2917 C C . ILE A 1 407 ? 17.413 -3.384 -49.760 1.00 93.06 407 ILE A C 1
ATOM 2919 O O . ILE A 1 407 ? 16.639 -3.810 -50.611 1.00 93.06 407 ILE A O 1
ATOM 2923 N N . LEU A 1 408 ? 17.007 -2.539 -48.814 1.00 92.44 408 LEU A N 1
ATOM 2924 C CA . LEU A 1 408 ? 15.645 -2.008 -48.750 1.00 92.44 408 LEU A CA 1
ATOM 2925 C C . LEU A 1 408 ? 15.449 -0.804 -49.678 1.00 92.44 408 LEU A C 1
ATOM 2927 O O . LEU A 1 408 ? 14.373 -0.625 -50.246 1.00 92.44 408 LEU A O 1
ATOM 2931 N N . ALA A 1 409 ? 16.468 0.051 -49.788 1.00 91.75 409 ALA A N 1
ATOM 2932 C CA . ALA A 1 409 ? 16.459 1.242 -50.632 1.00 91.75 409 ALA A CA 1
ATOM 2933 C C . ALA A 1 409 ? 17.888 1.727 -50.908 1.00 91.75 409 ALA A C 1
ATOM 2935 O O . ALA A 1 409 ? 18.743 1.682 -50.023 1.00 91.75 409 ALA A O 1
ATOM 2936 N N . SER A 1 410 ? 18.126 2.245 -52.109 1.00 92.44 410 SER A N 1
ATOM 2937 C CA . SER A 1 410 ? 19.367 2.924 -52.490 1.00 92.44 410 SER A CA 1
ATOM 2938 C C . SER A 1 410 ? 19.118 3.911 -53.634 1.00 92.44 410 SER A C 1
ATOM 2940 O O . SER A 1 410 ? 18.036 3.907 -54.233 1.00 92.44 410 SER A O 1
ATOM 2942 N N . ASN A 1 411 ? 20.079 4.797 -53.914 1.00 87.31 411 ASN A N 1
ATOM 2943 C CA . ASN A 1 411 ? 20.019 5.738 -55.039 1.00 87.31 411 ASN A CA 1
ATOM 2944 C C . ASN A 1 411 ? 21.379 6.008 -55.685 1.00 87.31 411 ASN A C 1
ATOM 2946 O O . ASN A 1 411 ? 22.415 5.674 -55.076 1.00 87.31 411 ASN A O 1
#